Protein AF-A0A1Q9S277-F1 (afdb_monomer_lite)

Structure (mmCIF, N/CA/C/O backbone):
data_AF-A0A1Q9S277-F1
#
_entry.id   AF-A0A1Q9S277-F1
#
loop_
_atom_site.group_PDB
_atom_site.id
_atom_site.type_symbol
_atom_site.label_atom_id
_atom_site.label_alt_id
_atom_site.label_comp_id
_atom_site.label_asym_id
_atom_site.label_entity_id
_atom_site.label_seq_id
_atom_site.pdbx_PDB_ins_code
_atom_site.Cartn_x
_atom_site.Cartn_y
_atom_site.Cartn_z
_atom_site.occupancy
_atom_site.B_iso_or_equiv
_atom_site.auth_seq_id
_atom_site.auth_comp_id
_atom_site.auth_asym_id
_atom_site.auth_atom_id
_atom_site.pdbx_PDB_model_num
ATOM 1 N N . MET A 1 1 ? 21.997 0.677 -12.573 1.00 37.94 1 MET A N 1
ATOM 2 C CA . MET A 1 1 ? 23.449 0.401 -12.530 1.00 37.94 1 MET A CA 1
ATOM 3 C C . MET A 1 1 ? 24.187 1.729 -12.536 1.00 37.94 1 MET A C 1
ATOM 5 O O . MET A 1 1 ? 24.037 2.467 -13.496 1.00 37.94 1 MET A O 1
ATOM 9 N N . ALA A 1 2 ? 24.931 2.053 -11.478 1.00 33.03 2 ALA A N 1
ATOM 10 C CA . ALA A 1 2 ? 25.858 3.182 -11.477 1.00 33.03 2 ALA A CA 1
ATOM 11 C C . ALA A 1 2 ? 27.251 2.631 -11.807 1.00 33.03 2 ALA A C 1
ATOM 13 O O . ALA A 1 2 ? 27.865 1.962 -10.978 1.00 33.03 2 ALA A O 1
ATOM 14 N N . ALA A 1 3 ? 27.710 2.827 -13.041 1.00 43.16 3 ALA A N 1
ATOM 15 C CA . ALA A 1 3 ? 29.061 2.450 -13.442 1.00 43.16 3 ALA A CA 1
ATOM 16 C C . ALA A 1 3 ? 30.094 3.407 -12.814 1.00 43.16 3 ALA A C 1
ATOM 18 O O . ALA A 1 3 ? 29.768 4.531 -12.427 1.00 43.16 3 ALA A O 1
ATOM 19 N N . LYS A 1 4 ? 31.345 2.943 -12.705 1.00 49.66 4 LYS A N 1
ATOM 20 C CA . LYS A 1 4 ? 32.503 3.502 -11.968 1.00 49.66 4 LYS A CA 1
ATOM 21 C C . LYS A 1 4 ? 32.994 4.911 -12.386 1.00 49.66 4 LYS A C 1
ATOM 23 O O . LYS A 1 4 ? 34.150 5.250 -12.174 1.00 49.66 4 LYS A O 1
ATOM 28 N N . THR A 1 5 ? 32.141 5.781 -12.918 1.00 55.31 5 THR A N 1
ATOM 29 C CA . THR A 1 5 ? 32.438 7.181 -13.292 1.00 55.31 5 THR A CA 1
ATOM 30 C C . THR A 1 5 ? 31.978 8.188 -12.226 1.00 55.31 5 THR A C 1
ATOM 32 O O . THR A 1 5 ? 31.491 9.273 -12.539 1.00 55.31 5 THR A O 1
ATOM 35 N N . GLY A 1 6 ? 32.075 7.833 -10.938 1.00 60.62 6 GLY A N 1
ATOM 36 C CA . GLY A 1 6 ? 31.756 8.742 -9.825 1.00 60.62 6 GLY A CA 1
ATOM 37 C C . GLY A 1 6 ? 30.324 9.308 -9.837 1.00 60.62 6 GLY A C 1
ATOM 38 O O . GLY A 1 6 ? 30.109 10.419 -9.358 1.00 60.62 6 GLY A O 1
ATOM 39 N N . GLY A 1 7 ? 29.360 8.588 -10.429 1.00 67.38 7 GLY A N 1
ATOM 40 C CA . GLY A 1 7 ? 27.963 9.032 -10.561 1.00 67.38 7 GLY A CA 1
ATOM 41 C C . GLY A 1 7 ? 27.723 10.119 -11.620 1.00 67.38 7 GLY A C 1
ATOM 42 O O . GLY A 1 7 ? 26.723 10.834 -11.549 1.00 67.38 7 GLY A O 1
ATOM 43 N N . ARG A 1 8 ? 28.647 10.287 -12.581 1.00 80.19 8 ARG A N 1
ATOM 44 C CA . ARG A 1 8 ? 28.564 11.316 -13.636 1.00 80.19 8 ARG A CA 1
ATOM 45 C C . ARG A 1 8 ? 27.945 10.831 -14.952 1.00 80.19 8 ARG A C 1
ATOM 47 O O . ARG A 1 8 ? 27.727 11.654 -15.835 1.00 80.19 8 ARG A O 1
ATOM 54 N N . SER A 1 9 ? 27.680 9.532 -15.081 1.00 86.88 9 SER A N 1
ATOM 55 C CA . SER A 1 9 ? 27.137 8.906 -16.289 1.00 86.88 9 SER A CA 1
ATOM 56 C C . SER A 1 9 ? 25.706 8.406 -16.085 1.00 86.88 9 SER A C 1
ATOM 58 O O . SER A 1 9 ? 25.369 7.871 -15.028 1.00 86.88 9 SER A O 1
ATOM 60 N N . LEU A 1 10 ? 24.871 8.575 -17.111 1.00 87.94 10 LEU A N 1
ATOM 61 C CA . LEU A 1 10 ? 23.474 8.135 -17.146 1.00 87.94 10 LEU A CA 1
ATOM 62 C C . LEU A 1 10 ? 23.208 7.294 -18.402 1.00 87.94 10 LEU A C 1
ATOM 64 O O . LEU A 1 10 ? 23.723 7.603 -19.472 1.00 87.94 10 LEU A O 1
ATOM 68 N N . LEU A 1 11 ? 22.363 6.272 -18.300 1.00 87.88 11 LEU A N 1
ATOM 69 C CA . LEU A 1 11 ? 21.770 5.611 -19.466 1.00 87.88 11 LEU A CA 1
ATOM 70 C C . LEU A 1 11 ? 20.363 6.170 -19.645 1.00 87.88 11 LEU A C 1
ATOM 72 O O . LEU A 1 11 ? 19.528 5.991 -18.759 1.00 87.88 11 LEU A O 1
ATOM 76 N N . LEU A 1 12 ? 20.123 6.870 -20.751 1.00 88.69 12 LEU A N 1
ATOM 77 C CA . LEU A 1 12 ? 18.825 7.470 -21.059 1.00 88.69 12 LEU A CA 1
ATOM 78 C C . LEU A 1 12 ? 18.321 6.945 -22.399 1.00 88.69 12 LEU A C 1
ATOM 80 O O . LEU A 1 12 ? 19.109 6.648 -23.294 1.00 88.69 12 LEU A O 1
ATOM 84 N N . SER A 1 13 ? 17.005 6.822 -22.546 1.00 88.19 13 SER A N 1
ATOM 85 C CA . SER A 1 13 ? 16.409 6.664 -23.876 1.00 88.19 13 SER A CA 1
ATOM 86 C C . SER A 1 13 ? 16.669 7.926 -24.687 1.00 88.19 13 SER A C 1
ATOM 88 O O . SER A 1 13 ? 16.628 9.024 -24.130 1.00 88.19 13 SER A O 1
ATOM 90 N N . ALA A 1 14 ? 16.907 7.791 -25.990 1.00 88.94 14 ALA A N 1
ATOM 91 C CA . ALA A 1 14 ? 17.054 8.952 -26.859 1.00 88.94 14 ALA A CA 1
ATOM 92 C C . ALA A 1 14 ? 15.807 9.858 -26.849 1.00 88.94 14 ALA A C 1
ATOM 94 O O . ALA A 1 14 ? 15.942 11.071 -26.958 1.00 88.94 14 ALA A O 1
ATOM 95 N N . ASP A 1 15 ? 14.618 9.300 -26.601 1.00 87.19 15 ASP A N 1
ATOM 96 C CA . ASP A 1 15 ? 13.377 10.076 -26.460 1.00 87.19 15 ASP A CA 1
ATOM 97 C C . ASP A 1 15 ? 13.289 10.840 -25.120 1.00 87.19 15 ASP A C 1
ATOM 99 O O . ASP A 1 15 ? 12.401 11.664 -24.939 1.00 87.19 15 ASP A O 1
ATOM 103 N N . ALA A 1 16 ? 14.184 10.578 -24.157 1.00 87.88 16 ALA A N 1
ATOM 104 C CA . ALA A 1 16 ? 14.206 11.229 -22.839 1.00 87.88 16 ALA A CA 1
ATOM 105 C C . ALA A 1 16 ? 15.083 12.497 -22.793 1.00 87.88 16 ALA A C 1
ATOM 107 O O . ALA A 1 16 ? 15.406 13.015 -21.720 1.00 87.88 16 ALA A O 1
ATOM 108 N N . VAL A 1 17 ? 15.503 12.995 -23.951 1.00 89.19 17 VAL A N 1
ATOM 109 C CA . VAL A 1 17 ? 16.256 14.239 -24.101 1.00 89.19 17 VAL A CA 1
ATOM 110 C C . VAL A 1 17 ? 15.619 15.079 -25.197 1.00 89.19 17 VAL A C 1
ATOM 112 O O . VAL A 1 17 ? 15.017 14.542 -26.124 1.00 89.19 17 VAL A O 1
ATOM 115 N N . GLU A 1 18 ? 15.719 16.400 -25.087 1.00 86.69 18 GLU A N 1
ATOM 116 C CA . GLU A 1 18 ? 15.248 17.279 -26.154 1.00 86.69 18 GLU A CA 1
ATOM 117 C C . GLU A 1 18 ? 16.120 17.088 -27.394 1.00 86.69 18 GLU A C 1
ATOM 119 O O . GLU A 1 18 ? 17.352 17.135 -27.329 1.00 86.69 18 GLU A O 1
ATOM 124 N N . GLN A 1 19 ? 15.461 16.846 -28.520 1.00 80.50 19 GLN A N 1
ATOM 125 C CA . GLN A 1 19 ? 16.099 16.685 -29.815 1.00 80.50 19 GLN A CA 1
ATOM 126 C C . GLN A 1 19 ? 15.698 17.871 -30.690 1.00 80.50 19 GLN A C 1
ATOM 128 O O . GLN A 1 19 ? 14.522 18.227 -30.757 1.00 80.50 19 GLN A O 1
ATOM 133 N N . ASP A 1 20 ? 16.677 18.488 -31.350 1.00 72.12 20 ASP A N 1
ATOM 134 C CA . ASP A 1 20 ? 16.419 19.488 -32.389 1.00 72.12 20 ASP A CA 1
ATOM 135 C C . ASP A 1 20 ? 16.003 18.768 -33.697 1.00 72.12 20 ASP A C 1
ATOM 137 O O . ASP A 1 20 ? 15.562 17.620 -33.688 1.00 72.12 20 ASP A O 1
ATOM 141 N N . ARG A 1 21 ? 16.166 19.396 -34.863 1.00 69.50 21 ARG A N 1
ATOM 142 C CA . ARG A 1 21 ? 15.809 18.828 -36.180 1.00 69.50 21 ARG A CA 1
ATOM 143 C C . ARG A 1 21 ? 16.476 17.489 -36.538 1.00 69.50 21 ARG A C 1
ATOM 145 O O . ARG A 1 21 ? 16.086 16.879 -37.531 1.00 69.50 21 ARG A O 1
ATOM 152 N N . THR A 1 22 ? 17.477 17.042 -35.783 1.00 69.31 22 THR A N 1
ATOM 153 C CA . THR A 1 22 ? 18.165 15.758 -35.973 1.00 69.31 22 THR A CA 1
ATOM 154 C C . THR A 1 22 ? 17.737 14.757 -34.907 1.00 69.31 22 THR A C 1
ATOM 156 O O . THR A 1 22 ? 18.024 14.951 -33.725 1.00 69.31 22 THR A O 1
ATOM 159 N N . THR A 1 23 ? 17.111 13.659 -35.330 1.00 75.44 23 THR A N 1
ATOM 160 C CA . THR A 1 23 ? 16.738 12.562 -34.433 1.00 75.44 23 THR A CA 1
ATOM 161 C C . THR A 1 23 ? 17.972 11.785 -33.993 1.00 75.44 23 THR A C 1
ATOM 163 O O . THR A 1 23 ? 18.614 11.118 -34.806 1.00 75.44 23 THR A O 1
ATOM 166 N N . LEU A 1 24 ? 18.294 11.852 -32.704 1.00 83.25 24 LEU A N 1
ATOM 167 C CA . LEU A 1 24 ? 19.366 11.064 -32.103 1.00 83.25 24 LEU A CA 1
ATOM 168 C C . LEU A 1 24 ? 18.808 9.699 -31.691 1.00 83.25 24 LEU A C 1
ATOM 170 O O . LEU A 1 24 ? 17.697 9.603 -31.178 1.00 83.25 24 LEU A O 1
ATOM 174 N N . HIS A 1 25 ? 19.577 8.635 -31.905 1.00 84.50 25 HIS A N 1
ATOM 175 C CA . HIS A 1 25 ? 19.189 7.265 -31.529 1.00 84.50 25 HIS A CA 1
ATOM 176 C C . HIS A 1 25 ? 20.283 6.519 -30.755 1.00 84.50 25 HIS A C 1
ATOM 178 O O . HIS A 1 25 ? 20.027 5.473 -30.167 1.00 84.50 25 HIS A O 1
ATOM 184 N N . SER A 1 26 ? 21.510 7.040 -30.752 1.00 86.38 26 SER A N 1
ATOM 185 C CA . SER A 1 26 ? 22.669 6.464 -30.071 1.00 86.38 26 SER A CA 1
ATOM 186 C C . SER A 1 26 ? 23.716 7.555 -29.836 1.00 86.38 26 SER A C 1
ATOM 188 O O . SER A 1 26 ? 23.577 8.661 -30.358 1.00 86.38 26 SER A O 1
ATOM 190 N N . GLY A 1 27 ? 24.761 7.258 -29.065 1.00 86.56 27 GLY A N 1
ATOM 191 C CA . GLY A 1 27 ? 25.853 8.204 -28.828 1.00 86.56 27 GLY A CA 1
ATOM 192 C C . GLY A 1 27 ? 25.999 8.652 -27.382 1.00 86.56 27 GLY A C 1
ATOM 193 O O . GLY A 1 27 ? 25.260 8.231 -26.492 1.00 86.56 27 GLY A O 1
ATOM 194 N N . MET A 1 28 ? 27.002 9.499 -27.150 1.00 88.88 28 MET A N 1
ATOM 195 C CA . MET A 1 28 ? 27.288 10.081 -25.843 1.00 88.88 28 MET A CA 1
ATOM 196 C C . MET A 1 28 ? 27.148 11.592 -25.886 1.00 88.88 28 MET A C 1
ATOM 198 O O . MET A 1 28 ? 27.808 12.246 -26.689 1.00 88.88 28 MET A O 1
ATOM 202 N N . HIS A 1 29 ? 26.344 12.142 -24.980 1.00 89.38 29 HIS A N 1
ATOM 203 C CA . HIS A 1 29 ? 26.053 13.572 -24.943 1.00 89.38 29 HIS A CA 1
ATOM 204 C C . HIS A 1 29 ? 26.182 14.126 -23.525 1.00 89.38 29 HIS A C 1
ATOM 206 O O . HIS A 1 29 ? 25.788 13.452 -22.568 1.00 89.38 29 HIS A O 1
ATOM 212 N N . PRO A 1 30 ? 26.716 15.345 -23.347 1.00 91.38 30 PRO A N 1
ATOM 213 C CA . PRO A 1 30 ? 26.607 16.029 -22.070 1.00 91.38 30 PRO A CA 1
ATOM 214 C C . PRO A 1 30 ? 25.134 16.316 -21.751 1.00 91.38 30 PRO A C 1
ATOM 216 O O . PRO A 1 30 ? 24.327 16.530 -22.652 1.00 91.38 30 PRO A O 1
ATOM 219 N N . ILE A 1 31 ? 24.785 16.325 -20.467 1.00 90.69 31 ILE A N 1
ATOM 220 C CA . ILE A 1 31 ? 23.433 16.646 -20.000 1.00 90.69 31 ILE A CA 1
ATOM 221 C C . ILE A 1 31 ? 23.388 18.083 -19.488 1.00 90.69 31 ILE A C 1
ATOM 223 O O . ILE A 1 31 ? 24.225 18.491 -18.678 1.00 90.69 31 ILE A O 1
ATOM 227 N N . ALA A 1 32 ? 22.392 18.841 -19.941 1.00 89.12 32 ALA A N 1
ATOM 228 C CA . ALA A 1 32 ? 22.106 20.174 -19.431 1.00 89.12 32 ALA A CA 1
ATOM 229 C C . ALA A 1 32 ? 21.289 20.101 -18.125 1.00 89.12 32 ALA A C 1
ATOM 231 O O . ALA A 1 32 ? 20.444 19.225 -17.955 1.00 89.12 32 ALA A O 1
ATOM 232 N N . GLY A 1 33 ? 21.513 21.046 -17.204 1.00 75.25 33 GLY A N 1
ATOM 233 C CA . GLY A 1 33 ? 20.626 21.252 -16.047 1.00 75.25 33 GLY A CA 1
ATOM 234 C C . GLY A 1 33 ? 20.944 20.470 -14.762 1.00 75.25 33 GLY A C 1
ATOM 235 O O . GLY A 1 33 ? 20.097 20.398 -13.877 1.00 75.25 33 GLY A O 1
ATOM 236 N N . GLY A 1 34 ? 22.149 19.914 -14.607 1.00 70.12 34 GLY A N 1
ATOM 237 C CA . GLY A 1 34 ? 22.587 19.254 -13.368 1.00 70.12 34 GLY A CA 1
ATOM 238 C C . GLY A 1 34 ? 23.441 20.142 -12.450 1.00 70.12 34 GLY A C 1
ATOM 239 O O . GLY A 1 34 ? 24.204 20.981 -12.917 1.00 70.12 34 GLY A O 1
ATOM 240 N N . GLN A 1 35 ? 23.402 19.892 -11.132 1.00 71.75 35 GLN A N 1
ATOM 241 C CA . GLN A 1 35 ? 24.327 20.500 -10.146 1.00 71.75 35 GLN A CA 1
ATOM 242 C C . GLN A 1 35 ? 25.795 20.083 -10.371 1.00 71.75 35 GLN A C 1
ATOM 244 O O . GLN A 1 35 ? 26.723 20.689 -9.840 1.00 71.75 35 GLN A O 1
ATOM 249 N N . ARG A 1 36 ? 26.018 19.006 -11.134 1.00 80.69 36 ARG A N 1
ATOM 250 C CA . ARG A 1 36 ? 27.332 18.491 -11.525 1.00 80.69 36 ARG A CA 1
ATOM 251 C C . ARG A 1 36 ? 27.326 18.209 -13.020 1.00 80.69 36 ARG A C 1
ATOM 253 O O . ARG A 1 36 ? 26.319 17.752 -13.550 1.00 80.69 36 ARG A O 1
ATOM 260 N N . ALA A 1 37 ? 28.467 18.415 -13.675 1.00 84.19 37 ALA A N 1
ATOM 261 C CA . ALA A 1 37 ? 28.635 18.060 -15.079 1.00 84.19 37 ALA A CA 1
ATOM 262 C C . ALA A 1 37 ? 28.508 16.538 -15.263 1.00 84.19 37 ALA A C 1
ATOM 264 O O . ALA A 1 37 ? 29.372 15.770 -14.813 1.00 84.19 37 ALA A O 1
ATOM 265 N N . GLN A 1 38 ? 27.421 16.141 -15.920 1.00 90.06 38 GLN A N 1
ATOM 266 C CA . GLN A 1 38 ? 27.035 14.769 -16.222 1.00 90.06 38 GLN A CA 1
ATOM 267 C C . GLN A 1 38 ? 26.950 14.567 -17.735 1.00 90.06 38 GLN A C 1
ATOM 269 O O . GLN A 1 38 ? 26.800 15.521 -18.499 1.00 90.06 38 GLN A O 1
ATOM 274 N N . PHE A 1 39 ? 27.035 13.316 -18.164 1.00 90.94 39 PHE A N 1
ATOM 275 C CA . PHE A 1 39 ? 26.809 12.917 -19.546 1.00 90.94 39 PHE A CA 1
ATOM 276 C C . PHE A 1 39 ? 25.958 11.653 -19.589 1.00 90.94 39 PHE A C 1
ATOM 278 O O . PHE A 1 39 ? 25.868 10.908 -18.611 1.00 90.94 39 PHE A O 1
ATOM 285 N N . THR A 1 40 ? 25.327 11.408 -20.728 1.00 90.00 40 THR A N 1
ATOM 286 C CA . THR A 1 40 ? 24.517 10.223 -20.962 1.00 90.00 40 THR A CA 1
ATOM 287 C C . THR A 1 40 ? 25.057 9.405 -22.121 1.00 90.00 40 THR A C 1
ATOM 289 O O . THR A 1 40 ? 25.616 9.961 -23.064 1.00 90.00 40 THR A O 1
ATOM 292 N N . VAL A 1 41 ? 24.874 8.089 -22.043 1.00 90.75 41 VAL A N 1
ATOM 293 C CA . VAL A 1 41 ? 24.898 7.196 -23.198 1.00 90.75 41 VAL A CA 1
ATOM 294 C C . VAL A 1 41 ? 23.446 6.959 -23.607 1.00 90.75 41 VAL A C 1
ATOM 296 O O . VAL A 1 41 ? 22.646 6.487 -22.793 1.00 90.75 41 VAL A O 1
ATOM 299 N N . LEU A 1 42 ? 23.107 7.313 -24.845 1.00 89.75 42 LEU A N 1
ATOM 300 C CA . LEU A 1 42 ? 21.757 7.153 -25.368 1.00 89.75 42 LEU A CA 1
ATOM 301 C C . LEU A 1 42 ? 21.495 5.693 -25.739 1.00 89.75 42 LEU A C 1
ATOM 303 O O . LEU A 1 42 ? 22.304 5.034 -26.393 1.00 89.75 42 LEU A O 1
ATOM 307 N N . THR A 1 43 ? 20.335 5.212 -25.316 1.00 89.44 43 THR A N 1
ATOM 308 C CA . THR A 1 43 ? 19.762 3.924 -25.697 1.00 89.44 43 THR A CA 1
ATOM 309 C C . THR A 1 43 ? 18.710 4.149 -26.770 1.00 89.44 43 THR A C 1
ATOM 311 O O . THR A 1 43 ? 17.983 5.146 -26.746 1.00 89.44 43 THR A O 1
ATOM 314 N N . ASP A 1 44 ? 18.643 3.226 -27.722 1.00 87.69 44 ASP A N 1
ATOM 315 C CA . ASP A 1 44 ? 17.742 3.362 -28.856 1.00 87.69 44 ASP A CA 1
ATOM 316 C C . ASP A 1 44 ? 16.304 2.980 -28.456 1.00 87.69 44 ASP A C 1
ATOM 318 O O . ASP A 1 44 ? 16.046 1.824 -28.076 1.00 87.69 44 ASP A O 1
ATOM 322 N N . PRO A 1 45 ? 15.337 3.911 -28.552 1.00 84.56 45 PRO A N 1
ATOM 323 C CA . PRO A 1 45 ? 13.943 3.623 -28.237 1.00 84.56 45 PRO A CA 1
ATOM 324 C C . PRO A 1 45 ? 13.327 2.583 -29.179 1.00 84.56 45 PRO A C 1
ATOM 326 O O . PRO A 1 45 ? 12.378 1.903 -28.788 1.00 84.56 45 PRO A O 1
ATOM 329 N N . LEU A 1 46 ? 13.843 2.430 -30.404 1.00 85.88 46 LEU A N 1
ATOM 330 C CA . LEU A 1 46 ? 13.374 1.425 -31.357 1.00 85.88 46 LEU A CA 1
ATOM 331 C C . LEU A 1 46 ? 13.783 0.019 -30.901 1.00 85.88 46 LEU A C 1
ATOM 333 O O . LEU A 1 46 ? 12.926 -0.859 -30.830 1.00 85.88 46 LEU A O 1
ATOM 337 N N . LEU A 1 47 ? 15.047 -0.178 -30.504 1.00 87.56 47 LEU A N 1
ATOM 338 C CA . LEU A 1 47 ? 15.512 -1.453 -29.939 1.00 87.56 47 LEU A CA 1
ATOM 339 C C . LEU A 1 47 ? 14.753 -1.804 -28.657 1.00 87.56 47 LEU A C 1
ATOM 341 O O . LEU A 1 47 ? 14.320 -2.938 -28.478 1.00 87.56 47 LEU A O 1
ATOM 345 N N . THR A 1 48 ? 14.541 -0.818 -27.785 1.00 81.94 48 THR A N 1
ATOM 346 C CA . THR A 1 48 ? 13.805 -1.020 -26.529 1.00 81.94 48 THR A CA 1
ATOM 347 C C . THR A 1 48 ? 12.355 -1.451 -26.790 1.00 81.94 48 THR A C 1
ATOM 349 O O . THR A 1 48 ? 11.880 -2.398 -26.163 1.00 81.94 48 THR A O 1
ATOM 352 N N . ARG A 1 49 ? 11.665 -0.810 -27.750 1.00 80.62 49 ARG A N 1
ATOM 353 C CA . ARG A 1 49 ? 10.289 -1.165 -28.152 1.00 80.62 49 ARG A CA 1
ATOM 354 C C . ARG A 1 49 ? 10.198 -2.521 -28.850 1.00 80.62 49 ARG A C 1
ATOM 356 O O . ARG A 1 49 ? 9.252 -3.266 -28.621 1.00 80.62 49 ARG A O 1
ATOM 363 N N . ALA A 1 50 ? 11.176 -2.855 -29.683 1.00 85.44 50 ALA A N 1
ATOM 364 C CA . ALA A 1 50 ? 11.235 -4.160 -30.326 1.00 85.44 50 ALA A CA 1
ATOM 365 C C . ALA A 1 50 ? 11.417 -5.277 -29.279 1.00 85.44 50 ALA A C 1
ATOM 367 O O . ALA A 1 50 ? 10.692 -6.268 -29.284 1.00 85.44 50 ALA A O 1
ATOM 368 N N . ALA A 1 51 ? 12.299 -5.058 -28.295 1.00 81.81 51 ALA A N 1
ATOM 369 C CA . ALA A 1 51 ? 12.546 -5.991 -27.197 1.00 81.81 51 ALA A CA 1
ATOM 370 C C . ALA A 1 51 ? 11.340 -6.184 -26.260 1.00 81.81 51 ALA A C 1
ATOM 372 O O . ALA A 1 51 ? 11.170 -7.276 -25.714 1.00 81.81 51 ALA A O 1
ATOM 373 N N . SER A 1 52 ? 10.513 -5.152 -26.051 1.00 74.06 52 SER A N 1
ATOM 374 C CA . SER A 1 52 ? 9.305 -5.261 -25.218 1.00 74.06 52 SER A CA 1
ATOM 375 C C . SER A 1 52 ? 8.190 -6.074 -25.872 1.00 74.06 52 SER A C 1
ATOM 377 O O . SER A 1 52 ? 7.302 -6.550 -25.168 1.00 74.06 52 SER A O 1
ATOM 379 N N . GLY A 1 53 ? 8.226 -6.239 -27.198 1.00 66.44 53 GLY A N 1
ATOM 380 C CA . GLY A 1 53 ? 7.078 -6.714 -27.961 1.00 66.44 53 GLY A CA 1
ATOM 381 C C . GLY A 1 53 ? 5.955 -5.679 -28.009 1.00 66.44 53 GLY A C 1
ATOM 382 O O . GLY A 1 53 ? 5.979 -4.662 -27.310 1.00 66.44 53 GLY A O 1
ATOM 383 N N . LEU A 1 54 ? 4.971 -5.921 -28.874 1.00 53.69 54 LEU A N 1
ATOM 384 C CA . LEU A 1 54 ? 3.854 -5.008 -29.102 1.00 53.69 54 LEU A CA 1
ATOM 385 C C . LEU A 1 54 ? 2.875 -5.040 -27.912 1.00 53.69 54 LEU A C 1
ATOM 387 O O . LEU A 1 54 ? 1.885 -5.765 -27.914 1.00 53.69 54 LEU A O 1
ATOM 391 N N . GLY A 1 55 ? 3.166 -4.259 -26.874 1.00 50.06 55 GLY A N 1
ATOM 392 C CA . GLY A 1 55 ? 2.192 -3.869 -25.858 1.00 50.06 55 GLY A CA 1
ATOM 393 C C . GLY A 1 55 ? 1.443 -2.624 -26.327 1.00 50.06 55 GLY A C 1
ATOM 394 O O . GLY A 1 55 ? 2.007 -1.536 -26.275 1.00 50.06 55 GLY A O 1
ATOM 395 N N . ASP A 1 56 ? 0.214 -2.813 -26.819 1.00 42.38 56 ASP A N 1
ATOM 396 C CA . ASP A 1 56 ? -0.767 -1.787 -27.222 1.00 42.38 56 ASP A CA 1
ATOM 397 C C . ASP A 1 56 ? -0.205 -0.626 -28.078 1.00 42.38 56 ASP A C 1
ATOM 399 O O . ASP A 1 56 ? 0.264 0.410 -27.595 1.00 42.38 56 ASP A O 1
ATOM 403 N N . ALA A 1 57 ? -0.351 -0.753 -29.400 1.00 35.06 57 ALA A N 1
ATOM 404 C CA . ALA A 1 57 ? -0.456 0.429 -30.245 1.00 35.06 57 ALA A CA 1
ATOM 405 C C . ALA A 1 57 ? -1.783 1.147 -29.908 1.00 35.06 57 ALA A C 1
ATOM 407 O O . ALA A 1 57 ? -2.823 0.487 -29.850 1.00 35.06 57 ALA A O 1
ATOM 408 N N . PRO A 1 58 ? -1.803 2.476 -29.693 1.00 37.44 58 PRO A N 1
ATOM 409 C CA . PRO A 1 58 ? -3.052 3.200 -29.510 1.00 37.44 58 PRO A CA 1
ATOM 410 C C . PRO A 1 58 ? -3.770 3.282 -30.862 1.00 37.44 58 PRO A C 1
ATOM 412 O O . PRO A 1 58 ? -3.487 4.152 -31.682 1.00 37.44 58 PRO A O 1
ATOM 415 N N . GLY A 1 59 ? -4.680 2.340 -31.103 1.00 35.81 59 GLY A N 1
ATOM 416 C CA . GLY A 1 59 ? -5.532 2.330 -32.285 1.00 35.81 59 GLY A CA 1
ATOM 417 C C . GLY A 1 59 ? -6.175 0.972 -32.547 1.00 35.81 59 GLY A C 1
ATOM 418 O O . GLY A 1 59 ? -5.527 0.081 -33.080 1.00 35.81 59 GLY A O 1
ATOM 419 N N . GLY A 1 60 ? -7.472 0.865 -32.250 1.00 32.12 60 GLY A N 1
ATOM 420 C CA . GLY A 1 60 ? -8.363 -0.114 -32.879 1.00 32.12 60 GLY A CA 1
ATOM 421 C C . GLY A 1 60 ? -8.583 -1.420 -32.116 1.00 32.12 60 GLY A C 1
ATOM 422 O O . GLY A 1 60 ? -7.799 -2.352 -32.208 1.00 32.12 60 GLY A O 1
ATOM 423 N N . ASP A 1 61 ? -9.707 -1.461 -31.403 1.00 40.00 61 ASP A N 1
ATOM 424 C CA . ASP A 1 61 ? -10.659 -2.575 -31.277 1.00 40.00 61 ASP A CA 1
ATOM 425 C C . ASP A 1 61 ? -10.296 -3.904 -31.987 1.00 40.00 61 ASP A C 1
ATOM 427 O O . ASP A 1 61 ? -10.831 -4.231 -33.045 1.00 40.00 61 ASP A O 1
ATOM 431 N N . LEU A 1 62 ? -9.389 -4.693 -31.400 1.00 39.81 62 LEU A N 1
ATOM 432 C CA . LEU A 1 62 ? -9.100 -6.070 -31.826 1.00 39.81 62 LEU A CA 1
ATOM 433 C C . LEU A 1 62 ? -9.117 -7.049 -30.642 1.00 39.81 62 LEU A C 1
ATOM 435 O O . LEU A 1 62 ? -8.201 -7.844 -30.474 1.00 39.81 62 LEU A O 1
ATOM 439 N N . GLY A 1 63 ? -10.185 -7.019 -29.838 1.00 38.09 63 GLY A N 1
ATOM 440 C CA . GLY A 1 63 ? -10.616 -8.141 -28.989 1.00 38.09 63 GLY A CA 1
ATOM 441 C C . GLY A 1 63 ? -9.603 -8.739 -27.981 1.00 38.09 63 GLY A C 1
ATOM 442 O O . GLY A 1 63 ? -8.499 -8.241 -27.780 1.00 38.09 63 GLY A O 1
ATOM 443 N N . PRO A 1 64 ? -9.978 -9.828 -27.283 1.00 38.16 64 PRO A N 1
ATOM 444 C CA . PRO A 1 64 ? -9.215 -10.397 -26.169 1.00 38.16 64 PRO A CA 1
ATOM 445 C C . PRO A 1 64 ? -8.064 -11.325 -26.609 1.00 38.16 64 PRO A C 1
ATOM 447 O O . PRO A 1 64 ? -7.771 -12.309 -25.933 1.00 38.16 64 PRO A O 1
ATOM 450 N N . VAL A 1 65 ? -7.371 -11.025 -27.713 1.00 39.53 65 VAL A N 1
ATOM 451 C CA . VAL A 1 65 ? -6.087 -11.676 -28.043 1.00 39.53 65 VAL A CA 1
ATOM 452 C C . VAL A 1 65 ? -4.964 -10.812 -27.470 1.00 39.53 65 VAL A C 1
ATOM 454 O O . VAL A 1 65 ? -4.167 -10.218 -28.186 1.00 39.53 65 VAL A O 1
ATOM 457 N N . ARG A 1 66 ? -4.944 -10.663 -26.144 1.00 44.94 66 ARG A N 1
ATOM 458 C CA . ARG A 1 66 ? -3.949 -9.854 -25.431 1.00 44.94 66 ARG A CA 1
ATOM 459 C C . ARG A 1 66 ? -3.195 -10.726 -24.438 1.00 44.94 66 ARG A C 1
ATOM 461 O O . ARG A 1 66 ? -3.800 -11.296 -23.537 1.00 44.94 66 ARG A O 1
ATOM 468 N N . GLY A 1 67 ? -1.872 -10.798 -24.597 1.00 41.44 67 GLY A N 1
ATOM 469 C CA . GLY A 1 67 ? -0.966 -11.211 -23.519 1.00 41.44 67 GLY A CA 1
ATOM 470 C C . GLY A 1 67 ? 0.143 -12.195 -23.884 1.00 41.44 67 GLY A C 1
ATOM 471 O O . GLY A 1 67 ? 1.098 -12.310 -23.125 1.00 41.44 67 GLY A O 1
ATOM 472 N N . ALA A 1 68 ? 0.077 -12.872 -25.029 1.00 41.97 68 ALA A N 1
ATOM 473 C CA . ALA A 1 68 ? 1.172 -13.725 -25.478 1.00 41.97 68 ALA A CA 1
ATOM 474 C C . ALA A 1 68 ? 1.881 -13.055 -26.652 1.00 41.97 68 ALA A C 1
ATOM 476 O O . ALA A 1 68 ? 1.253 -12.795 -27.678 1.00 41.97 68 ALA A O 1
ATOM 477 N N . SER A 1 69 ? 3.185 -12.806 -26.518 1.00 51.12 69 SER A N 1
ATOM 478 C CA . SER A 1 69 ? 4.065 -12.657 -27.675 1.00 51.12 69 SER A CA 1
ATOM 479 C C . SER A 1 69 ? 3.816 -13.868 -28.566 1.00 51.12 69 SER A C 1
ATOM 481 O O . SER A 1 69 ? 4.219 -14.974 -28.204 1.00 51.12 69 SER A O 1
ATOM 483 N N . ALA A 1 70 ? 3.066 -13.703 -29.658 1.00 55.81 70 ALA A N 1
ATOM 484 C CA . ALA A 1 70 ? 2.753 -14.840 -30.505 1.00 55.81 70 ALA A CA 1
ATOM 485 C C . ALA A 1 70 ? 4.087 -15.464 -30.960 1.00 55.81 70 ALA A C 1
ATOM 487 O O . ALA A 1 70 ? 5.025 -14.728 -31.288 1.00 55.81 70 ALA A O 1
ATOM 488 N N . PRO A 1 71 ? 4.238 -16.792 -30.876 1.00 58.12 71 PRO A N 1
ATOM 489 C CA . PRO A 1 71 ? 5.471 -17.436 -31.282 1.00 58.12 71 PRO A CA 1
ATOM 490 C C . PRO A 1 71 ? 5.606 -17.380 -32.806 1.00 58.12 71 PRO A C 1
ATOM 492 O O . PRO A 1 71 ? 4.668 -17.689 -33.538 1.00 58.12 71 PRO A O 1
ATOM 495 N N . SER A 1 72 ? 6.790 -17.015 -33.282 1.00 60.78 72 SER A N 1
ATOM 496 C CA . SER A 1 72 ? 7.216 -17.187 -34.668 1.00 60.78 72 SER A CA 1
ATOM 497 C C . SER A 1 72 ? 8.056 -18.457 -34.763 1.00 60.78 72 SER A C 1
ATOM 499 O O . SER A 1 72 ? 8.833 -18.754 -33.856 1.00 60.78 72 SER A O 1
ATOM 501 N N . THR A 1 73 ? 7.888 -19.226 -35.840 1.00 65.88 73 THR A N 1
ATOM 502 C CA . THR A 1 73 ? 8.727 -20.399 -36.122 1.00 65.88 73 THR A CA 1
ATOM 503 C C . THR A 1 73 ? 9.638 -20.065 -37.291 1.00 65.88 73 THR A C 1
ATOM 505 O O . THR A 1 73 ? 9.163 -19.739 -38.378 1.00 65.88 73 THR A O 1
ATOM 508 N N . SER A 1 74 ? 10.950 -20.124 -37.075 1.00 62.94 74 SER A N 1
ATOM 509 C CA . SER A 1 74 ? 11.927 -19.909 -38.139 1.00 62.94 74 SER A CA 1
ATOM 510 C C . SER A 1 74 ? 11.879 -21.054 -39.167 1.00 62.94 74 SER A C 1
ATOM 512 O O . SER A 1 74 ? 11.448 -22.162 -38.837 1.00 62.94 74 SER A O 1
ATOM 514 N N . PRO A 1 75 ? 12.394 -20.856 -40.396 1.00 57.34 75 PRO A N 1
ATOM 515 C CA . PRO A 1 75 ? 12.559 -21.941 -41.371 1.00 57.34 75 PRO A CA 1
ATOM 516 C C . PRO A 1 75 ? 13.414 -23.116 -40.863 1.00 57.34 75 PRO A C 1
ATOM 518 O O . PRO A 1 75 ? 13.311 -24.220 -41.387 1.00 57.34 75 PRO A O 1
ATOM 521 N N . ALA A 1 76 ? 14.238 -22.890 -39.832 1.00 56.94 76 ALA A N 1
ATOM 522 C CA . ALA A 1 76 ? 15.034 -23.913 -39.154 1.00 56.94 76 ALA A CA 1
ATOM 523 C C . ALA A 1 76 ? 14.266 -24.647 -38.030 1.00 56.94 76 ALA A C 1
ATOM 525 O O . ALA A 1 76 ? 14.852 -25.457 -37.317 1.00 56.94 76 ALA A O 1
ATOM 526 N N . GLY A 1 77 ? 12.969 -24.367 -37.851 1.00 57.03 77 GLY A N 1
ATOM 527 C CA . GLY A 1 77 ? 12.118 -24.978 -36.825 1.00 57.03 77 GLY A CA 1
ATOM 528 C C . GLY A 1 77 ? 12.251 -24.357 -35.430 1.00 57.03 77 GLY A C 1
ATOM 529 O O . GLY A 1 77 ? 11.679 -24.879 -34.475 1.00 57.03 77 GLY A O 1
ATOM 530 N N . THR A 1 78 ? 12.985 -23.251 -35.284 1.00 58.78 78 THR A N 1
ATOM 531 C CA . THR A 1 78 ? 13.161 -22.577 -33.990 1.00 58.78 78 THR A CA 1
ATOM 532 C C . THR A 1 78 ? 11.934 -21.743 -33.666 1.00 58.78 78 THR A C 1
ATOM 534 O O . THR A 1 78 ? 11.606 -20.817 -34.406 1.00 58.78 78 THR A O 1
ATOM 537 N N . VAL A 1 79 ? 11.282 -22.033 -32.545 1.00 61.50 79 VAL A N 1
ATOM 538 C CA . VAL A 1 79 ? 10.178 -21.220 -32.031 1.00 61.50 79 VAL A CA 1
ATOM 539 C C . VAL A 1 79 ? 10.747 -20.104 -31.154 1.00 61.50 79 VAL A C 1
ATOM 541 O O . VAL A 1 79 ? 11.569 -20.362 -30.276 1.00 61.50 79 VAL A O 1
ATOM 544 N N . SER A 1 80 ? 10.357 -18.854 -31.390 1.00 64.25 80 SER A N 1
ATOM 545 C CA . SER A 1 80 ? 10.761 -17.705 -30.566 1.00 64.25 80 SER A CA 1
ATOM 546 C C . SER A 1 80 ? 9.653 -16.649 -30.512 1.00 64.25 80 SER A C 1
ATOM 548 O O . SER A 1 80 ? 8.865 -16.553 -31.454 1.00 64.25 80 SER A O 1
ATOM 550 N N . PRO A 1 81 ? 9.560 -15.843 -29.441 1.00 71.50 81 PRO A N 1
ATOM 551 C CA . PRO A 1 81 ? 8.637 -14.712 -29.387 1.00 71.50 81 PRO A CA 1
ATOM 552 C C . PRO A 1 81 ? 8.839 -13.761 -30.579 1.00 71.50 81 PRO A C 1
ATOM 554 O O . PRO A 1 81 ? 9.980 -13.455 -30.929 1.00 71.50 81 PRO A O 1
ATOM 557 N N . LEU A 1 82 ? 7.757 -13.230 -31.164 1.00 77.81 82 LEU A N 1
ATOM 558 C CA . LEU A 1 82 ? 7.844 -12.198 -32.215 1.00 77.81 82 LEU A CA 1
ATOM 559 C C . LEU A 1 82 ? 8.702 -10.992 -31.801 1.00 77.81 82 LEU A C 1
ATOM 561 O O . LEU A 1 82 ? 9.454 -10.477 -32.617 1.00 77.81 82 LEU A O 1
ATOM 565 N N . SER A 1 83 ? 8.685 -10.610 -30.521 1.00 80.69 83 SER A N 1
ATOM 566 C CA . SER A 1 83 ? 9.531 -9.531 -29.993 1.00 80.69 83 SER A CA 1
ATOM 567 C C . SER A 1 83 ? 11.031 -9.792 -30.164 1.00 80.69 83 SER A C 1
ATOM 569 O O . SER A 1 83 ? 11.811 -8.863 -30.352 1.00 80.69 83 SER A O 1
ATOM 571 N N . THR A 1 84 ? 11.467 -11.053 -30.143 1.00 85.81 84 THR A N 1
ATOM 572 C CA . THR A 1 84 ? 12.862 -11.411 -30.429 1.00 85.81 84 THR A CA 1
ATOM 573 C C . THR A 1 84 ? 13.190 -11.193 -31.899 1.00 85.81 84 THR A C 1
ATOM 575 O O . THR A 1 84 ? 14.246 -10.649 -32.213 1.00 85.81 84 THR A O 1
ATOM 578 N N . GLN A 1 85 ? 12.288 -11.586 -32.799 1.00 85.88 85 GLN A N 1
ATOM 579 C CA . GLN A 1 85 ? 12.452 -11.358 -34.233 1.00 85.88 85 GLN A CA 1
ATOM 580 C C . GLN A 1 85 ? 12.465 -9.858 -34.552 1.00 85.88 85 GLN A C 1
ATOM 582 O O . GLN A 1 85 ? 13.343 -9.402 -35.285 1.00 85.88 85 GLN A O 1
ATOM 587 N N . ASP A 1 86 ? 11.552 -9.094 -33.951 1.00 87.31 86 ASP A N 1
ATOM 588 C CA . ASP A 1 86 ? 11.498 -7.639 -34.070 1.00 87.31 86 ASP A CA 1
ATOM 589 C C . ASP A 1 86 ? 12.796 -7.009 -33.569 1.00 87.31 86 ASP A C 1
ATOM 591 O O . ASP A 1 86 ? 13.344 -6.129 -34.227 1.00 87.31 86 ASP A O 1
ATOM 595 N N . LEU A 1 87 ? 13.326 -7.477 -32.434 1.00 89.38 87 LEU A N 1
ATOM 596 C CA . LEU A 1 87 ? 14.573 -6.966 -31.871 1.00 89.38 87 LEU A CA 1
ATOM 597 C C . LEU A 1 87 ? 15.776 -7.243 -32.774 1.00 89.38 87 LEU A C 1
ATOM 599 O O . LEU A 1 87 ? 16.594 -6.351 -32.995 1.00 89.38 87 LEU A O 1
ATOM 603 N N . VAL A 1 88 ? 15.880 -8.459 -33.311 1.00 90.75 88 VAL A N 1
ATOM 604 C CA . VAL A 1 88 ? 16.939 -8.826 -34.261 1.00 90.75 88 VAL A CA 1
ATOM 605 C C . VAL A 1 88 ? 16.828 -7.992 -35.538 1.00 90.75 88 VAL A C 1
ATOM 607 O O . VAL A 1 88 ? 17.831 -7.455 -36.006 1.00 90.75 88 VAL A O 1
ATOM 610 N N . GLY A 1 89 ? 15.617 -7.827 -36.076 1.00 89.81 89 GLY A N 1
ATOM 611 C CA . GLY A 1 89 ? 15.366 -7.002 -37.258 1.00 89.81 89 GLY A CA 1
ATOM 612 C C . GLY A 1 89 ? 15.692 -5.527 -37.023 1.00 89.81 89 GLY A C 1
ATOM 613 O O . GLY A 1 89 ? 16.369 -4.905 -37.837 1.00 89.81 89 GLY A O 1
ATOM 614 N N . ALA A 1 90 ? 15.279 -4.986 -35.879 1.00 91.00 90 ALA A N 1
ATOM 615 C CA . ALA A 1 90 ? 15.583 -3.632 -35.437 1.00 91.00 90 ALA A CA 1
ATOM 616 C C . ALA A 1 90 ? 17.091 -3.392 -35.280 1.00 91.00 90 ALA A C 1
ATOM 618 O O . ALA A 1 90 ? 17.610 -2.369 -35.729 1.00 91.00 90 ALA A O 1
ATOM 619 N N . LEU A 1 91 ? 17.804 -4.347 -34.677 1.00 91.38 91 LEU A N 1
ATOM 620 C CA . LEU A 1 91 ? 19.255 -4.298 -34.546 1.00 91.38 91 LEU A CA 1
ATOM 621 C C . LEU A 1 91 ? 19.921 -4.299 -35.922 1.00 91.38 91 LEU A C 1
ATOM 623 O O . LEU A 1 91 ? 20.710 -3.404 -36.215 1.00 91.38 91 LEU A O 1
ATOM 627 N N . ALA A 1 92 ? 19.560 -5.250 -36.786 1.00 90.88 92 ALA A N 1
ATOM 628 C CA . ALA A 1 92 ? 20.092 -5.334 -38.141 1.00 90.88 92 ALA A CA 1
ATOM 629 C C . ALA A 1 92 ? 19.834 -4.040 -38.930 1.00 90.88 92 ALA A C 1
ATOM 631 O O . ALA A 1 92 ? 20.759 -3.510 -39.544 1.00 90.88 92 ALA A O 1
ATOM 632 N N . PHE A 1 93 ? 18.623 -3.482 -38.843 1.00 89.94 93 PHE A N 1
ATOM 633 C CA . PHE A 1 93 ? 18.263 -2.204 -39.456 1.00 89.94 93 PHE A CA 1
ATOM 634 C C . PHE A 1 93 ? 19.193 -1.068 -39.005 1.00 89.94 93 PHE A C 1
ATOM 636 O O . PHE A 1 93 ? 19.760 -0.371 -39.845 1.00 89.94 93 PHE A O 1
ATOM 643 N N . ARG A 1 94 ? 19.448 -0.930 -37.697 1.00 87.44 94 ARG A N 1
ATOM 644 C CA . ARG A 1 94 ? 20.357 0.107 -37.174 1.00 87.44 94 ARG A CA 1
ATOM 645 C C . ARG A 1 94 ? 21.803 -0.060 -37.619 1.00 87.44 94 ARG A C 1
ATOM 647 O O . ARG A 1 94 ? 22.496 0.934 -37.794 1.00 87.44 94 ARG A O 1
ATOM 654 N N . THR A 1 95 ? 22.259 -1.289 -37.853 1.00 87.62 95 THR A N 1
ATOM 655 C CA . THR A 1 95 ? 23.607 -1.526 -38.405 1.00 87.62 95 THR A CA 1
ATOM 656 C C . THR A 1 95 ? 23.741 -1.178 -39.891 1.00 87.62 95 THR A C 1
ATOM 658 O O . THR A 1 95 ? 24.855 -1.159 -40.416 1.00 87.62 95 THR A O 1
ATOM 661 N N . GLN A 1 96 ? 22.626 -0.919 -40.583 1.00 84.75 96 GLN A N 1
ATOM 662 C CA . GLN A 1 96 ? 22.609 -0.513 -41.989 1.00 84.75 96 GLN A CA 1
ATOM 663 C C . GLN A 1 96 ? 22.510 1.005 -42.179 1.00 84.75 96 GLN A C 1
A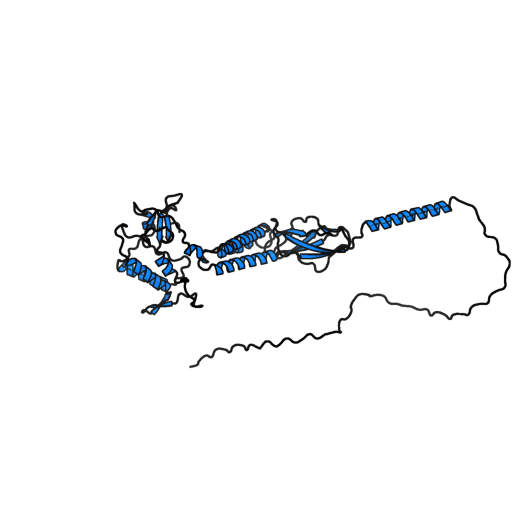TOM 665 O O . GLN A 1 96 ? 22.735 1.475 -43.295 1.00 84.75 96 GLN A O 1
ATOM 670 N N . GLU A 1 97 ? 22.198 1.777 -41.132 1.00 75.88 97 GLU A N 1
ATOM 671 C CA . GLU A 1 97 ? 22.128 3.233 -41.254 1.00 75.88 97 GLU A CA 1
ATOM 672 C C . GLU A 1 97 ? 23.517 3.831 -41.553 1.00 75.88 97 GLU A C 1
ATOM 674 O O . GLU A 1 97 ? 24.516 3.419 -40.951 1.00 75.88 97 GLU A O 1
ATOM 679 N N . PRO A 1 98 ? 23.618 4.795 -42.491 1.00 64.12 98 PRO A N 1
ATOM 680 C CA . PRO A 1 98 ? 24.883 5.447 -42.800 1.00 64.12 98 PRO A CA 1
ATOM 681 C C . PRO A 1 98 ? 25.477 6.091 -41.544 1.00 64.12 98 PRO A C 1
ATOM 683 O O . PRO A 1 98 ? 24.817 6.900 -40.893 1.00 64.12 98 PRO A O 1
ATOM 686 N N . MET A 1 99 ? 26.733 5.770 -41.212 1.00 60.12 99 MET A N 1
ATOM 687 C CA . MET A 1 99 ? 27.432 6.476 -40.137 1.00 60.12 99 MET A CA 1
ATOM 688 C C . MET A 1 99 ? 27.518 7.961 -40.481 1.00 60.12 99 MET A C 1
ATOM 690 O O . MET A 1 99 ? 28.091 8.333 -41.508 1.00 60.12 99 MET A O 1
ATOM 694 N N . ASP A 1 100 ? 26.997 8.811 -39.598 1.00 56.28 100 ASP A N 1
ATOM 695 C CA . ASP A 1 100 ? 27.189 10.247 -39.720 1.00 56.28 100 ASP A CA 1
ATOM 696 C C . ASP A 1 100 ? 28.670 10.569 -39.476 1.00 56.28 100 ASP A C 1
ATOM 698 O O . ASP A 1 100 ? 29.166 10.595 -38.348 1.00 56.28 100 ASP A O 1
ATOM 702 N N . THR A 1 101 ? 29.412 10.777 -40.563 1.00 49.19 101 THR A N 1
ATOM 703 C CA . THR A 1 101 ? 30.868 10.990 -40.544 1.00 49.19 101 THR A CA 1
ATOM 704 C C . THR A 1 101 ? 31.298 12.226 -39.747 1.00 49.19 101 THR A C 1
ATOM 706 O O . THR A 1 101 ? 32.480 12.369 -39.439 1.00 49.19 101 THR A O 1
ATOM 709 N N . ARG A 1 102 ? 30.360 13.115 -39.380 1.00 48.38 102 ARG A N 1
ATOM 710 C CA . ARG A 1 102 ? 30.619 14.270 -38.505 1.00 48.38 102 ARG A CA 1
ATOM 711 C C . ARG A 1 102 ? 30.729 13.908 -37.021 1.00 48.38 102 ARG A C 1
ATOM 713 O O . ARG A 1 102 ? 31.304 14.690 -36.271 1.00 48.38 102 ARG A O 1
ATOM 720 N N . ALA A 1 103 ? 30.224 12.750 -36.594 1.00 51.97 103 ALA A N 1
ATOM 721 C CA . ALA A 1 103 ? 30.149 12.367 -35.181 1.00 51.97 103 ALA A CA 1
ATOM 722 C C . ALA A 1 103 ? 31.452 11.765 -34.603 1.00 51.97 103 ALA A C 1
ATOM 724 O O . ALA A 1 103 ? 31.501 11.436 -33.418 1.00 51.97 103 ALA A O 1
ATOM 725 N N . GLY A 1 104 ? 32.523 11.632 -35.400 1.00 49.66 104 GLY A N 1
ATOM 726 C CA . GLY A 1 104 ? 33.711 10.867 -34.994 1.00 49.66 104 GLY A CA 1
ATOM 727 C C . GLY A 1 104 ? 33.391 9.372 -34.837 1.00 49.66 104 GLY A C 1
ATOM 728 O O . GLY A 1 104 ? 32.257 8.963 -35.054 1.00 49.66 104 GLY A O 1
ATOM 729 N N . ALA A 1 105 ? 34.397 8.541 -34.535 1.00 52.97 105 ALA A N 1
ATOM 730 C CA . ALA A 1 105 ? 34.298 7.073 -34.471 1.00 52.97 105 ALA A CA 1
ATOM 731 C C . ALA A 1 105 ? 32.925 6.567 -33.974 1.00 52.97 105 ALA A C 1
ATOM 733 O O . ALA A 1 105 ? 32.534 6.905 -32.861 1.00 52.97 105 ALA A O 1
ATOM 734 N N . GLY A 1 106 ? 32.238 5.779 -34.816 1.00 62.50 106 GLY A N 1
ATOM 735 C CA . GLY A 1 106 ? 30.833 5.365 -34.704 1.00 62.50 106 GLY A CA 1
ATOM 736 C C . GLY A 1 106 ? 30.206 5.428 -33.311 1.00 62.50 106 GLY A C 1
ATOM 737 O O . GLY A 1 106 ? 30.703 4.806 -32.366 1.00 62.50 106 GLY A O 1
ATOM 738 N N . ALA A 1 107 ? 29.094 6.158 -33.209 1.00 73.25 107 ALA A N 1
ATOM 739 C CA . ALA A 1 107 ? 28.331 6.304 -31.978 1.00 73.25 107 ALA A CA 1
ATOM 740 C C . ALA A 1 107 ? 28.041 4.926 -31.344 1.00 73.25 107 ALA A C 1
ATOM 742 O O . ALA A 1 107 ? 27.598 4.013 -32.047 1.00 73.25 107 ALA A O 1
ATOM 743 N N . PRO A 1 108 ? 28.307 4.733 -30.036 1.00 83.12 108 PRO A N 1
ATOM 744 C CA . PRO A 1 108 ? 28.039 3.463 -29.376 1.00 83.12 108 PRO A CA 1
ATOM 745 C C . PRO A 1 108 ? 26.544 3.140 -29.440 1.00 83.12 108 PRO A C 1
ATOM 747 O O . PRO A 1 108 ? 25.725 3.858 -28.865 1.00 83.12 108 PRO A O 1
ATOM 750 N N . LEU A 1 109 ? 26.205 2.039 -30.111 1.00 86.06 109 LEU A N 1
ATOM 751 C CA . LEU A 1 109 ? 24.868 1.462 -30.079 1.00 86.06 109 LEU A CA 1
ATOM 752 C C . LEU A 1 109 ? 24.711 0.659 -28.787 1.00 86.06 109 LEU A C 1
ATOM 754 O O . LEU A 1 109 ? 25.451 -0.298 -28.552 1.00 86.06 109 LEU A O 1
ATOM 758 N N . VAL A 1 110 ? 23.754 1.047 -27.946 1.00 86.31 110 VAL A N 1
ATOM 759 C CA . VAL A 1 110 ? 23.464 0.348 -26.691 1.00 86.31 110 VAL A CA 1
ATOM 760 C C . VAL A 1 110 ? 22.128 -0.363 -26.795 1.00 86.31 110 VAL A C 1
ATOM 762 O O . VAL A 1 110 ? 21.076 0.266 -26.904 1.00 86.31 110 VAL A O 1
ATOM 765 N N . LEU A 1 111 ? 22.184 -1.688 -26.698 1.00 83.12 111 LEU A N 1
ATOM 766 C CA . LEU A 1 111 ? 21.014 -2.519 -26.481 1.00 83.12 111 LEU A CA 1
ATOM 767 C C . LEU A 1 111 ? 20.694 -2.545 -24.982 1.00 83.12 111 LEU A C 1
ATOM 769 O O . LEU A 1 111 ? 21.426 -3.143 -24.194 1.00 83.12 111 LEU A O 1
ATOM 773 N N . ALA A 1 112 ? 19.599 -1.897 -24.594 1.00 82.44 112 ALA A N 1
ATOM 774 C CA . ALA A 1 112 ? 19.081 -1.907 -23.231 1.00 82.44 112 ALA A CA 1
ATOM 775 C C . ALA A 1 112 ? 17.668 -2.512 -23.235 1.00 82.44 112 ALA A C 1
ATOM 777 O O . ALA A 1 112 ? 16.703 -1.801 -23.516 1.00 82.44 112 ALA A O 1
ATOM 778 N N . PRO A 1 113 ? 17.525 -3.822 -22.970 1.00 76.88 113 PRO A N 1
ATOM 779 C CA . PRO A 1 113 ? 16.210 -4.437 -22.868 1.00 76.88 113 PRO A CA 1
ATOM 780 C C . PRO A 1 113 ? 15.360 -3.773 -21.770 1.00 76.88 113 PRO A C 1
ATOM 782 O O . PRO A 1 113 ? 15.911 -3.243 -20.796 1.00 76.88 113 PRO A O 1
ATOM 785 N N . PRO A 1 114 ? 14.022 -3.802 -21.890 1.00 74.88 114 PRO A N 1
ATOM 786 C CA . PRO A 1 114 ? 13.134 -3.221 -20.889 1.00 74.88 114 PRO A CA 1
ATOM 787 C C . PRO A 1 114 ? 13.294 -3.908 -19.524 1.00 74.88 114 PRO A C 1
ATOM 789 O O . PRO A 1 114 ? 13.699 -5.063 -19.424 1.00 74.88 114 PRO A O 1
ATOM 792 N N . HIS A 1 115 ? 12.908 -3.221 -18.446 1.00 70.81 115 HIS A N 1
ATOM 793 C CA . HIS A 1 115 ? 13.012 -3.766 -17.084 1.00 70.81 115 HIS A CA 1
ATOM 794 C C . HIS A 1 115 ? 12.211 -5.061 -16.861 1.00 70.81 115 HIS A C 1
ATOM 796 O O . HIS A 1 115 ? 12.564 -5.846 -15.986 1.00 70.81 115 HIS A O 1
ATOM 802 N N . GLN A 1 116 ? 11.150 -5.287 -17.641 1.00 70.38 116 GLN A N 1
ATOM 803 C CA . GLN A 1 116 ? 10.345 -6.513 -17.637 1.00 70.38 116 GLN A CA 1
ATOM 804 C C . GLN A 1 116 ? 10.616 -7.358 -18.891 1.00 70.38 116 GLN A C 1
ATOM 806 O O . GLN A 1 116 ? 9.691 -7.760 -19.591 1.00 70.38 116 GLN A O 1
ATOM 811 N N . TRP A 1 117 ? 11.886 -7.587 -19.222 1.00 76.38 117 TRP A N 1
ATOM 812 C CA . TRP A 1 117 ? 12.247 -8.419 -20.367 1.00 76.38 117 TRP A CA 1
ATOM 813 C C . TRP A 1 117 ? 12.119 -9.910 -20.030 1.00 76.38 117 TRP A C 1
ATOM 815 O O . TRP A 1 117 ? 12.815 -10.424 -19.158 1.00 76.38 117 TRP A O 1
ATOM 825 N N . THR A 1 118 ? 11.217 -10.603 -20.725 1.00 71.94 118 THR A N 1
ATOM 826 C CA . THR A 1 118 ? 10.869 -12.017 -20.503 1.00 71.94 118 THR A CA 1
ATOM 827 C C . THR A 1 118 ? 11.351 -12.906 -21.655 1.00 71.94 118 THR A C 1
ATOM 829 O O . THR A 1 118 ? 10.587 -13.686 -22.220 1.00 71.94 118 THR A O 1
ATOM 832 N N . ALA A 1 119 ? 12.624 -12.779 -22.039 1.00 79.44 119 ALA A N 1
ATOM 833 C CA . ALA A 1 119 ? 13.229 -13.661 -23.037 1.00 79.44 119 ALA A CA 1
ATOM 834 C C . ALA A 1 119 ? 13.527 -15.045 -22.441 1.00 79.44 119 ALA A C 1
ATOM 836 O O . ALA A 1 119 ? 14.173 -15.159 -21.398 1.00 79.44 119 ALA A O 1
ATOM 837 N N . ASP A 1 120 ? 13.072 -16.099 -23.117 1.00 81.25 120 ASP A N 1
ATOM 838 C CA . ASP A 1 120 ? 13.450 -17.473 -22.793 1.00 81.25 120 ASP A CA 1
ATOM 839 C C . ASP A 1 120 ? 14.832 -17.833 -23.380 1.00 81.25 120 ASP A C 1
ATOM 841 O O . ASP A 1 120 ? 15.517 -17.016 -24.009 1.00 81.25 120 ASP A O 1
ATOM 845 N N . ALA A 1 121 ? 15.278 -19.071 -23.153 1.00 86.19 121 ALA A N 1
ATOM 846 C CA . ALA A 1 121 ? 16.574 -19.532 -23.643 1.00 86.19 121 ALA A CA 1
ATOM 847 C C . ALA A 1 121 ? 16.664 -19.510 -25.180 1.00 86.19 121 ALA A C 1
ATOM 849 O O . ALA A 1 121 ? 17.705 -19.146 -25.725 1.00 86.19 121 ALA A O 1
ATOM 850 N N . ALA A 1 122 ? 15.582 -19.862 -25.883 1.00 84.25 122 ALA A N 1
ATOM 851 C CA . ALA A 1 122 ? 15.553 -19.877 -27.344 1.00 84.25 122 ALA A CA 1
ATOM 852 C C . ALA A 1 122 ? 15.661 -18.455 -27.913 1.00 84.25 122 ALA A C 1
ATOM 854 O O . ALA A 1 122 ? 16.506 -18.198 -28.769 1.00 84.25 122 ALA A O 1
ATOM 855 N N . ALA A 1 123 ? 14.878 -17.524 -27.366 1.00 82.94 123 ALA A N 1
ATOM 856 C CA . ALA A 1 123 ? 14.910 -16.106 -27.688 1.00 82.94 123 ALA A CA 1
ATOM 857 C C . ALA A 1 123 ? 16.300 -15.496 -27.468 1.00 82.94 123 ALA A C 1
ATOM 859 O O . ALA A 1 123 ? 16.821 -14.772 -28.317 1.00 82.94 123 ALA A O 1
ATOM 860 N N . THR A 1 124 ? 16.916 -15.814 -26.329 1.00 87.94 124 THR A N 1
ATOM 861 C CA . THR A 1 124 ? 18.249 -15.313 -25.976 1.00 87.94 124 THR A CA 1
ATOM 862 C C . THR A 1 124 ? 19.311 -15.849 -26.934 1.00 87.94 124 THR A C 1
ATOM 864 O O . THR A 1 124 ? 20.120 -15.074 -27.440 1.00 87.94 124 THR A O 1
ATOM 867 N N . ASN A 1 125 ? 19.276 -17.149 -27.248 1.00 89.88 125 ASN A N 1
ATOM 868 C CA . ASN A 1 125 ? 20.197 -17.762 -28.206 1.00 89.88 125 ASN A CA 1
ATOM 869 C C . ASN A 1 125 ? 20.031 -17.186 -29.617 1.00 89.88 125 ASN A C 1
ATOM 871 O O . ASN A 1 125 ? 21.025 -16.941 -30.294 1.00 89.88 125 ASN A O 1
ATOM 875 N N . ALA A 1 126 ? 18.794 -16.936 -30.055 1.00 88.12 126 ALA A N 1
ATOM 876 C CA . ALA A 1 126 ? 18.524 -16.323 -31.352 1.00 88.12 126 ALA A CA 1
ATOM 877 C C . ALA A 1 126 ? 19.074 -14.889 -31.432 1.00 88.12 126 ALA A C 1
ATOM 879 O O . ALA A 1 126 ? 19.712 -14.528 -32.421 1.00 88.12 126 ALA A O 1
ATOM 880 N N . LEU A 1 127 ? 18.876 -14.087 -30.380 1.00 88.94 127 LEU A N 1
ATOM 881 C CA . LEU A 1 127 ? 19.405 -12.727 -30.305 1.00 88.94 127 LEU A CA 1
ATOM 882 C C . LEU A 1 127 ? 20.939 -12.709 -30.301 1.00 88.94 127 LEU A C 1
ATOM 884 O O . LEU A 1 127 ? 21.537 -11.972 -31.080 1.00 88.94 127 LEU A O 1
ATOM 888 N N . LEU A 1 128 ? 21.574 -13.514 -29.444 1.00 91.88 128 LEU A N 1
ATOM 889 C CA . LEU A 1 128 ? 23.036 -13.582 -29.361 1.00 91.88 128 LEU A CA 1
ATOM 890 C C . LEU A 1 128 ? 23.647 -14.127 -30.656 1.00 91.88 128 LEU A C 1
ATOM 892 O O . LEU A 1 128 ? 24.607 -13.550 -31.148 1.00 91.88 128 LEU A O 1
ATOM 896 N N . GLY A 1 129 ? 23.035 -15.141 -31.273 1.00 93.06 129 GLY A N 1
ATOM 897 C CA . GLY A 1 129 ? 23.472 -15.648 -32.575 1.00 93.06 129 GLY A CA 1
ATOM 898 C C . GLY A 1 129 ? 23.377 -14.601 -33.690 1.00 93.06 129 GLY A C 1
ATOM 899 O O . GLY A 1 129 ? 24.255 -14.535 -34.546 1.00 93.06 129 GLY A O 1
ATOM 900 N N . ALA A 1 130 ? 22.358 -13.736 -33.674 1.00 91.25 130 ALA A N 1
ATOM 901 C CA . ALA A 1 130 ? 22.273 -12.617 -34.613 1.00 91.25 130 ALA A CA 1
ATOM 902 C C . ALA A 1 130 ? 23.349 -11.548 -34.351 1.00 91.25 130 ALA A C 1
ATOM 904 O O . ALA A 1 130 ? 23.907 -10.991 -35.296 1.00 91.25 130 ALA A O 1
ATOM 905 N N . VAL A 1 131 ? 23.667 -11.269 -33.081 1.00 92.75 131 VAL A N 1
ATOM 906 C CA . VAL A 1 131 ? 24.780 -10.381 -32.704 1.00 92.75 131 VAL A CA 1
ATOM 907 C C . VAL A 1 131 ? 26.114 -10.953 -33.191 1.00 92.75 131 VAL A C 1
ATOM 909 O O . VAL A 1 131 ? 26.887 -10.214 -33.796 1.00 92.75 131 VAL A O 1
ATOM 912 N N . ASP A 1 132 ? 26.352 -12.253 -33.002 1.00 94.56 132 ASP A N 1
ATOM 913 C CA . ASP A 1 132 ? 27.555 -12.945 -33.483 1.00 94.56 132 ASP A CA 1
ATOM 914 C C . ASP A 1 132 ? 27.676 -12.855 -35.008 1.00 94.56 132 ASP A C 1
ATOM 916 O O . ASP A 1 132 ? 28.721 -12.467 -35.521 1.00 94.56 132 ASP A O 1
ATOM 920 N N . GLN A 1 133 ? 26.585 -13.075 -35.747 1.00 94.12 133 GLN A N 1
ATOM 921 C CA . GLN A 1 133 ? 26.587 -12.899 -37.203 1.00 94.12 133 GLN A CA 1
ATOM 922 C C . GLN A 1 133 ? 26.955 -11.469 -37.622 1.00 94.12 133 GLN A C 1
ATOM 924 O O . GLN A 1 133 ? 27.730 -11.287 -38.560 1.00 94.12 133 GLN A O 1
ATOM 929 N N . LEU A 1 134 ? 26.425 -10.447 -36.939 1.00 92.06 134 LEU A N 1
ATOM 930 C CA . LEU A 1 134 ? 26.750 -9.043 -37.218 1.00 92.06 134 LEU A CA 1
ATOM 931 C C . LEU A 1 134 ? 28.214 -8.704 -36.888 1.00 92.06 134 LEU A C 1
ATOM 933 O O . LEU A 1 134 ? 28.808 -7.868 -37.576 1.00 92.06 134 LEU A O 1
ATOM 937 N N . LEU A 1 135 ? 28.791 -9.337 -35.863 1.00 92.44 135 LEU A N 1
ATOM 938 C CA . LEU A 1 135 ? 30.217 -9.245 -35.537 1.00 92.44 135 LEU A CA 1
ATOM 939 C C . LEU A 1 135 ? 31.072 -9.907 -36.627 1.00 92.44 135 LEU A C 1
ATOM 941 O O . LEU A 1 135 ? 32.012 -9.283 -37.117 1.00 92.44 135 LEU A O 1
ATOM 945 N N . ASP A 1 136 ? 30.704 -11.115 -37.059 1.00 95.00 136 ASP A N 1
ATOM 946 C CA . ASP A 1 136 ? 31.428 -11.896 -38.069 1.00 95.00 136 ASP A CA 1
ATOM 947 C C . ASP A 1 136 ? 31.484 -11.186 -39.427 1.00 95.00 136 ASP A C 1
ATOM 949 O O . ASP A 1 136 ? 32.526 -11.164 -40.085 1.00 95.00 136 ASP A O 1
ATOM 953 N N . VAL A 1 137 ? 30.384 -10.546 -39.845 1.00 93.25 137 VAL A N 1
ATOM 954 C CA . VAL A 1 137 ? 30.350 -9.748 -41.086 1.00 93.25 137 VAL A CA 1
ATOM 955 C C . VAL A 1 137 ? 30.912 -8.328 -40.919 1.00 93.25 137 VAL A C 1
ATOM 957 O O . VAL A 1 137 ? 30.838 -7.524 -41.850 1.00 93.25 137 VAL A O 1
ATOM 960 N N . GLY A 1 138 ? 31.452 -7.991 -39.742 1.00 89.25 138 GLY A N 1
ATOM 961 C CA . GLY A 1 138 ? 32.092 -6.704 -39.461 1.00 89.25 138 GLY A CA 1
ATOM 962 C C . GLY A 1 138 ? 31.137 -5.507 -39.444 1.00 89.25 138 GLY A C 1
ATOM 963 O O . GLY A 1 138 ? 31.565 -4.376 -39.672 1.00 89.25 138 GLY A O 1
ATOM 964 N N . ARG A 1 139 ? 29.838 -5.731 -39.205 1.00 87.81 139 ARG A N 1
ATOM 965 C CA . ARG A 1 139 ? 28.821 -4.664 -39.129 1.00 87.81 139 ARG A CA 1
ATOM 966 C C . ARG A 1 139 ? 28.835 -3.933 -37.792 1.00 87.81 139 ARG A C 1
ATOM 968 O O . ARG A 1 139 ? 28.467 -2.764 -37.737 1.00 87.81 139 ARG A O 1
ATOM 975 N N . ILE A 1 140 ? 29.271 -4.608 -36.734 1.00 88.44 140 ILE A N 1
ATOM 976 C CA . ILE A 1 140 ? 29.461 -4.046 -35.395 1.00 88.44 140 ILE A CA 1
ATOM 977 C C . ILE A 1 140 ? 30.808 -4.493 -34.829 1.00 88.44 140 ILE A C 1
ATOM 979 O O . ILE A 1 140 ? 31.384 -5.483 -35.269 1.00 88.44 140 ILE A O 1
ATOM 983 N N . VAL A 1 141 ? 31.311 -3.758 -33.837 1.00 88.44 141 VAL A N 1
ATOM 984 C CA . VAL A 1 141 ? 32.548 -4.086 -33.115 1.00 88.44 141 VAL A CA 1
ATOM 985 C C . VAL A 1 141 ? 32.231 -4.095 -31.619 1.00 88.44 141 VAL A C 1
ATOM 987 O O . VAL A 1 141 ? 31.601 -3.148 -31.135 1.00 88.44 141 VAL A O 1
ATOM 990 N N . PRO A 1 142 ? 32.648 -5.124 -30.861 1.00 88.88 142 PRO A N 1
ATOM 991 C CA . PRO A 1 142 ? 32.304 -5.223 -29.455 1.00 88.88 142 PRO A CA 1
ATOM 992 C C . PRO A 1 142 ? 33.083 -4.170 -28.663 1.00 88.88 142 PRO A C 1
ATOM 994 O O . PRO A 1 142 ? 34.302 -4.039 -28.786 1.00 88.88 142 PRO A O 1
ATOM 997 N N . ARG A 1 143 ? 32.377 -3.403 -27.829 1.00 86.69 143 ARG A N 1
ATOM 998 C CA . ARG A 1 143 ? 32.958 -2.368 -26.962 1.00 86.69 143 ARG A CA 1
ATOM 999 C C . ARG A 1 143 ? 32.454 -2.555 -25.539 1.00 86.69 143 ARG A C 1
ATOM 1001 O O . ARG A 1 143 ? 31.252 -2.551 -25.295 1.00 86.69 143 ARG A O 1
ATOM 1008 N N . GLY A 1 144 ? 33.381 -2.695 -24.593 1.00 86.31 144 GLY A N 1
ATOM 1009 C CA . GLY A 1 144 ? 33.040 -2.745 -23.174 1.00 86.31 144 GLY A CA 1
ATOM 1010 C C . GLY A 1 144 ? 32.444 -1.416 -22.708 1.00 86.31 144 GLY A C 1
ATOM 1011 O O . GLY A 1 144 ? 32.981 -0.353 -23.028 1.00 86.31 144 GLY A O 1
ATOM 1012 N N . LEU A 1 145 ? 31.362 -1.472 -21.926 1.00 83.38 145 LEU A N 1
ATOM 1013 C CA . LEU A 1 145 ? 30.672 -0.278 -21.429 1.00 83.38 145 LEU A CA 1
ATOM 1014 C C . LEU A 1 145 ? 31.620 0.651 -20.654 1.00 83.38 145 LEU A C 1
ATOM 1016 O O . LEU A 1 145 ? 31.587 1.859 -20.859 1.00 83.38 145 LEU A O 1
ATOM 1020 N N . ASP A 1 146 ? 32.520 0.101 -19.836 1.00 84.81 146 ASP A N 1
ATOM 1021 C CA . ASP A 1 146 ? 33.503 0.897 -19.091 1.00 84.81 146 ASP A CA 1
ATOM 1022 C C . ASP A 1 146 ? 34.431 1.702 -20.015 1.00 84.81 146 ASP A C 1
ATOM 1024 O O . ASP A 1 146 ? 34.744 2.852 -19.719 1.00 84.81 146 ASP A O 1
ATOM 1028 N N . ALA A 1 147 ? 34.826 1.139 -21.163 1.00 84.56 147 ALA A N 1
ATOM 1029 C CA . ALA A 1 147 ? 35.660 1.833 -22.144 1.00 84.56 147 ALA A CA 1
ATOM 1030 C C . ALA A 1 147 ? 34.888 2.948 -22.866 1.00 84.56 147 ALA A C 1
ATOM 1032 O O . ALA A 1 147 ? 35.445 4.015 -23.123 1.00 84.56 147 ALA A O 1
ATOM 1033 N N . VAL A 1 148 ? 33.601 2.724 -23.155 1.00 83.88 148 VAL A N 1
ATOM 1034 C CA . VAL A 1 148 ? 32.706 3.757 -23.701 1.00 83.88 148 VAL A CA 1
ATOM 1035 C C . VAL A 1 148 ? 32.569 4.906 -22.701 1.00 83.88 148 VAL A C 1
ATOM 1037 O O . VAL A 1 148 ? 32.804 6.060 -23.046 1.00 83.88 148 VAL A O 1
ATOM 1040 N N . LEU A 1 149 ? 32.283 4.590 -21.437 1.00 86.12 149 LEU A N 1
ATOM 1041 C CA . LEU A 1 149 ? 32.097 5.582 -20.379 1.00 86.12 149 LEU A CA 1
ATOM 1042 C C . LEU A 1 149 ? 33.380 6.342 -20.022 1.00 86.12 149 LEU A C 1
ATOM 1044 O O . LEU A 1 149 ? 33.300 7.516 -19.667 1.00 86.12 149 LEU A O 1
ATOM 1048 N N . ALA A 1 150 ? 34.548 5.701 -20.107 1.00 84.69 150 ALA A N 1
ATOM 1049 C CA . ALA A 1 150 ? 35.837 6.349 -19.869 1.00 84.69 150 ALA A CA 1
ATOM 1050 C C . ALA A 1 150 ? 36.205 7.358 -20.970 1.00 84.69 150 ALA A C 1
ATOM 1052 O O . ALA A 1 150 ? 36.881 8.342 -20.679 1.00 84.69 150 ALA A O 1
ATOM 1053 N N . GLY A 1 151 ? 35.756 7.131 -22.211 1.00 82.31 151 GLY A N 1
ATOM 1054 C CA . GLY A 1 151 ? 35.983 8.051 -23.328 1.00 82.31 151 GLY A CA 1
ATOM 1055 C C . GLY A 1 151 ? 35.204 9.363 -23.205 1.00 82.31 151 GLY A C 1
ATOM 1056 O O . GLY A 1 151 ? 35.702 10.406 -23.619 1.00 82.31 151 GLY A O 1
ATOM 1057 N N . GLY A 1 152 ? 34.016 9.321 -22.592 1.00 82.31 152 GLY A N 1
ATOM 1058 C CA . GLY A 1 152 ? 33.142 10.485 -22.443 1.00 82.31 152 GLY A CA 1
ATOM 1059 C C . GLY A 1 152 ? 32.571 11.002 -23.775 1.00 82.31 152 GLY A C 1
ATOM 1060 O O . GLY A 1 152 ? 32.871 10.464 -24.844 1.00 82.31 152 GLY A O 1
ATOM 1061 N N . PRO A 1 153 ? 31.702 12.029 -23.734 1.00 86.88 153 PRO A N 1
ATOM 1062 C CA . PRO A 1 153 ? 31.141 12.618 -24.944 1.00 86.88 153 PRO A CA 1
ATOM 1063 C C . PRO A 1 153 ? 32.236 13.288 -25.796 1.00 86.88 153 PRO A C 1
ATOM 1065 O O . PRO A 1 153 ? 33.156 13.886 -25.229 1.00 86.88 153 PRO A O 1
ATOM 1068 N N . PRO A 1 154 ? 32.138 13.249 -27.139 1.00 82.81 154 PRO A N 1
ATOM 1069 C CA . PRO A 1 154 ? 33.090 13.926 -28.014 1.00 82.81 154 PRO A CA 1
ATOM 1070 C C . PRO A 1 154 ? 33.181 15.426 -27.711 1.00 82.81 154 PRO A C 1
ATOM 1072 O O . PRO A 1 154 ? 32.170 16.091 -27.454 1.00 82.81 154 PRO A O 1
ATOM 1075 N N . THR A 1 155 ? 34.393 15.977 -27.775 1.00 81.50 155 THR A N 1
ATOM 1076 C CA . THR A 1 155 ? 34.633 17.410 -27.566 1.00 81.50 155 THR A CA 1
ATOM 1077 C C . THR A 1 155 ? 33.829 18.245 -28.565 1.00 81.50 155 THR A C 1
ATOM 1079 O O . THR A 1 155 ? 33.852 17.973 -29.761 1.00 81.50 155 THR A O 1
ATOM 1082 N N . GLY A 1 156 ? 33.136 19.279 -28.082 1.00 79.38 156 GLY A N 1
ATOM 1083 C CA . GLY A 1 156 ? 32.310 20.161 -28.919 1.00 79.38 156 GLY A CA 1
ATOM 1084 C C . GLY A 1 156 ? 30.856 19.707 -29.099 1.00 79.38 156 GLY A C 1
ATOM 1085 O O . GLY A 1 156 ? 30.083 20.416 -29.736 1.00 79.38 156 GLY A O 1
ATOM 1086 N N . THR A 1 157 ? 30.457 18.575 -28.510 1.00 82.81 157 THR A N 1
ATOM 1087 C CA . THR A 1 157 ? 29.053 18.133 -28.497 1.00 82.81 157 THR A CA 1
ATOM 1088 C C . THR A 1 157 ? 28.215 19.026 -27.579 1.00 82.81 157 THR A C 1
ATOM 1090 O O . THR A 1 157 ? 28.579 19.245 -26.421 1.00 82.81 157 THR A O 1
ATOM 1093 N N . ALA A 1 158 ? 27.080 19.523 -28.077 1.00 86.12 158 ALA A N 1
ATOM 1094 C CA . ALA A 1 158 ? 26.151 20.329 -27.289 1.00 86.12 158 ALA A CA 1
ATOM 1095 C C . ALA A 1 158 ? 25.492 19.508 -26.167 1.00 86.12 158 ALA A C 1
ATOM 1097 O O . ALA A 1 158 ? 25.242 18.310 -26.319 1.00 86.12 158 ALA A O 1
ATOM 1098 N N . ALA A 1 159 ? 25.215 20.163 -25.037 1.00 89.00 159 ALA A N 1
ATOM 1099 C CA . ALA A 1 159 ? 24.523 19.538 -23.917 1.00 89.00 159 ALA A CA 1
ATOM 1100 C C . ALA A 1 159 ? 23.023 19.422 -24.202 1.00 89.00 159 ALA A C 1
ATOM 1102 O O . ALA A 1 159 ? 22.401 20.395 -24.624 1.00 89.00 159 ALA A O 1
ATOM 1103 N N . LEU A 1 160 ? 22.452 18.248 -23.936 1.00 90.44 160 LEU A N 1
ATOM 1104 C CA . LEU A 1 160 ? 21.039 17.964 -24.158 1.00 90.44 160 LEU A CA 1
ATOM 1105 C C . LEU A 1 160 ? 20.253 18.118 -22.849 1.00 90.44 160 LEU A C 1
ATOM 1107 O O . LEU A 1 160 ? 20.656 17.541 -21.831 1.00 90.44 160 LEU A O 1
ATOM 1111 N N . PRO A 1 161 ? 19.147 18.875 -22.828 1.00 90.62 161 PRO A N 1
ATOM 1112 C CA . PRO A 1 161 ? 18.275 18.927 -21.665 1.00 90.62 161 PRO A CA 1
ATOM 1113 C C . PRO A 1 161 ? 17.445 17.643 -21.567 1.00 90.62 161 PRO A C 1
ATOM 1115 O O . PRO A 1 161 ? 17.009 17.076 -22.570 1.00 90.62 161 PRO A O 1
ATOM 1118 N N . ILE A 1 162 ? 17.240 17.168 -20.337 1.00 89.88 162 ILE A N 1
ATOM 1119 C CA . ILE A 1 162 ? 16.404 15.994 -20.068 1.00 89.88 162 ILE A CA 1
ATOM 1120 C C . ILE A 1 162 ? 14.941 16.395 -20.224 1.00 89.88 162 ILE A C 1
ATOM 1122 O O . ILE A 1 162 ? 14.490 17.368 -19.622 1.00 89.88 162 ILE A O 1
ATOM 1126 N N . THR A 1 163 ? 14.197 15.596 -20.980 1.00 89.19 163 THR A N 1
ATOM 1127 C CA . THR A 1 163 ? 12.746 15.711 -21.113 1.00 89.19 163 THR A CA 1
ATOM 1128 C C . THR A 1 163 ? 12.102 14.421 -20.643 1.00 89.19 163 THR A C 1
ATOM 1130 O O . THR A 1 163 ? 12.615 13.327 -20.860 1.00 89.19 163 THR A O 1
ATOM 1133 N N . TYR A 1 164 ? 10.952 14.546 -19.990 1.00 85.38 164 TYR A N 1
ATOM 1134 C CA . TYR A 1 164 ? 10.129 13.406 -19.631 1.00 85.38 164 TYR A CA 1
ATOM 1135 C C . TYR A 1 164 ? 8.928 13.337 -20.594 1.00 85.38 164 TYR A C 1
ATOM 1137 O O . TYR A 1 164 ? 8.043 14.191 -20.503 1.00 85.38 164 TYR A O 1
ATOM 1145 N N . PRO A 1 165 ? 8.897 12.388 -21.554 1.00 82.00 165 PRO A N 1
ATOM 1146 C CA . PRO A 1 165 ? 7.893 12.392 -22.618 1.00 82.00 165 PRO A CA 1
ATOM 1147 C C . PRO A 1 165 ? 6.467 12.239 -22.092 1.00 82.00 165 PRO A C 1
ATOM 1149 O O . PRO A 1 165 ? 6.191 11.380 -21.252 1.00 82.00 165 PRO A O 1
ATOM 1152 N N . LEU A 1 166 ? 5.532 13.014 -22.647 1.00 82.31 166 LEU A N 1
ATOM 1153 C CA . LEU A 1 166 ? 4.126 13.003 -22.224 1.00 82.31 166 LEU A CA 1
ATOM 1154 C C . LEU A 1 166 ? 3.470 11.628 -22.402 1.00 82.31 166 LEU A C 1
ATOM 1156 O O . LEU A 1 166 ? 2.667 11.217 -21.569 1.00 82.31 166 LEU A O 1
ATOM 1160 N N . GLN A 1 167 ? 3.838 10.892 -23.454 1.00 77.81 167 GLN A N 1
ATOM 1161 C CA . GLN A 1 167 ? 3.331 9.545 -23.717 1.00 77.81 167 GLN A CA 1
ATOM 1162 C C . GLN A 1 167 ? 3.758 8.570 -22.617 1.00 77.81 167 GLN A C 1
ATOM 1164 O O . GLN A 1 167 ? 2.955 7.743 -22.199 1.00 77.81 167 GLN A O 1
ATOM 1169 N N . VAL A 1 168 ? 4.998 8.695 -22.127 1.00 78.94 168 VAL A N 1
ATOM 1170 C CA . VAL A 1 168 ? 5.516 7.890 -21.011 1.00 78.94 168 VAL A CA 1
ATOM 1171 C C . VAL A 1 168 ? 4.818 8.295 -19.713 1.00 78.94 168 VAL A C 1
ATOM 1173 O O . VAL A 1 168 ? 4.376 7.424 -18.973 1.00 78.94 168 VAL A O 1
ATOM 1176 N N . GLY A 1 169 ? 4.605 9.595 -19.490 1.00 80.31 169 GLY A N 1
ATOM 1177 C CA . GLY A 1 169 ? 3.843 10.088 -18.339 1.00 80.31 169 GLY A CA 1
ATOM 1178 C C . GLY A 1 169 ? 2.393 9.618 -18.295 1.00 80.31 169 GLY A C 1
ATOM 1179 O O . GLY A 1 169 ? 1.887 9.317 -17.219 1.00 80.31 169 GLY A O 1
ATOM 1180 N N . GLY A 1 170 ? 1.740 9.477 -19.450 1.00 79.94 170 GLY A N 1
ATOM 1181 C CA . GLY A 1 170 ? 0.385 8.924 -19.540 1.00 79.94 170 GLY A CA 1
ATOM 1182 C C . GLY A 1 170 ? 0.281 7.439 -19.170 1.00 79.94 170 GLY A C 1
ATOM 1183 O O . GLY A 1 170 ? -0.819 6.954 -18.930 1.00 79.94 170 GLY A O 1
ATOM 1184 N N . ARG A 1 171 ? 1.410 6.722 -19.116 1.00 79.62 171 ARG A N 1
ATOM 1185 C CA . ARG A 1 171 ? 1.501 5.288 -18.789 1.00 79.62 171 ARG A CA 1
ATOM 1186 C C . ARG A 1 171 ? 1.949 5.030 -17.349 1.00 79.62 171 ARG A C 1
ATOM 1188 O O . ARG A 1 171 ? 2.078 3.870 -16.964 1.00 79.62 171 ARG A O 1
ATOM 1195 N N . GLU A 1 172 ? 2.232 6.075 -16.574 1.00 84.06 172 GLU A N 1
ATOM 1196 C CA . GLU A 1 172 ? 2.652 5.956 -15.176 1.00 84.06 172 GLU A CA 1
ATOM 1197 C C . GLU A 1 172 ? 1.503 5.529 -14.253 1.00 84.06 172 GLU A C 1
ATOM 1199 O O . GLU A 1 172 ? 0.320 5.594 -14.595 1.00 84.06 172 GLU A O 1
ATOM 1204 N N . VAL A 1 173 ? 1.864 5.128 -13.031 1.00 85.25 173 VAL A N 1
ATOM 1205 C CA . VAL A 1 173 ? 0.888 4.895 -11.962 1.00 85.25 173 VAL A CA 1
ATOM 1206 C C . VAL A 1 173 ? 0.102 6.183 -11.710 1.00 85.25 173 VAL A C 1
ATOM 1208 O O . VAL A 1 173 ? 0.677 7.240 -11.447 1.00 85.25 173 VAL A O 1
ATOM 1211 N N . THR A 1 174 ? -1.226 6.088 -11.791 1.00 86.75 174 THR A N 1
ATOM 1212 C CA . THR A 1 174 ? -2.110 7.255 -11.678 1.00 86.75 174 THR A CA 1
ATOM 1213 C C . THR A 1 174 ? -1.960 7.970 -10.331 1.00 86.75 174 THR A C 1
ATOM 1215 O O . THR A 1 174 ? -1.732 7.342 -9.293 1.00 86.75 174 THR A O 1
ATOM 1218 N N . GLY A 1 175 ? -2.162 9.293 -10.323 1.00 87.88 175 GLY A N 1
ATOM 1219 C CA . GLY A 1 175 ? -2.130 10.091 -9.090 1.00 87.88 175 GLY A CA 1
ATOM 1220 C C . GLY A 1 175 ? -3.098 9.569 -8.022 1.00 87.88 175 GLY A C 1
ATOM 1221 O O . GLY A 1 175 ? -2.713 9.435 -6.866 1.00 87.88 175 GLY A O 1
ATOM 1222 N N . ALA A 1 176 ? -4.302 9.151 -8.428 1.00 88.75 176 ALA A N 1
ATOM 1223 C CA . ALA A 1 176 ? -5.295 8.564 -7.530 1.00 88.75 176 ALA A CA 1
ATOM 1224 C C . ALA A 1 176 ? -4.807 7.269 -6.849 1.00 88.75 176 ALA A C 1
ATOM 1226 O O . ALA A 1 176 ? -5.026 7.095 -5.649 1.00 88.75 176 ALA A O 1
ATOM 1227 N N . ALA A 1 177 ? -4.110 6.386 -7.577 1.00 90.19 177 ALA A N 1
ATOM 1228 C CA . ALA A 1 177 ? -3.508 5.185 -6.994 1.00 90.19 177 ALA A CA 1
ATOM 1229 C C . ALA A 1 177 ? -2.410 5.546 -5.981 1.00 90.19 177 ALA A C 1
ATOM 1231 O O . ALA A 1 177 ? -2.382 4.999 -4.879 1.00 90.19 177 ALA A O 1
ATOM 1232 N N . LEU A 1 178 ? -1.545 6.513 -6.311 1.00 92.25 178 LEU A N 1
ATOM 1233 C CA . LEU A 1 178 ? -0.500 6.987 -5.397 1.00 92.25 178 LEU A CA 1
ATOM 1234 C C . LEU A 1 178 ? -1.084 7.643 -4.139 1.00 92.25 178 LEU A C 1
ATOM 1236 O O . LEU A 1 178 ? -0.589 7.400 -3.041 1.00 92.25 178 LEU A O 1
ATOM 1240 N N . ASP A 1 179 ? -2.151 8.429 -4.267 1.00 94.31 179 ASP A N 1
ATOM 1241 C CA . ASP A 1 179 ? -2.850 9.038 -3.131 1.00 94.31 179 ASP A CA 1
ATOM 1242 C C . ASP A 1 179 ? -3.567 7.996 -2.265 1.00 94.31 179 ASP A C 1
ATOM 1244 O O . ASP A 1 179 ? -3.594 8.112 -1.038 1.00 94.31 179 ASP A O 1
ATOM 1248 N N . GLY A 1 180 ? -4.117 6.947 -2.884 1.00 94.81 180 GLY A N 1
ATOM 1249 C CA . GLY A 1 180 ? -4.602 5.758 -2.184 1.00 94.81 180 GLY A CA 1
ATOM 1250 C C . GLY A 1 180 ? -3.491 5.091 -1.374 1.00 94.81 180 GLY A C 1
ATOM 1251 O O . GLY A 1 180 ? -3.633 4.921 -0.167 1.00 94.81 180 GLY A O 1
ATOM 1252 N N . LEU A 1 181 ? -2.346 4.809 -2.000 1.00 95.81 181 LEU A N 1
ATOM 1253 C CA . LEU A 1 181 ? -1.200 4.180 -1.337 1.00 95.81 181 LEU A CA 1
ATOM 1254 C C . LEU A 1 181 ? -0.606 5.036 -0.217 1.00 95.81 181 LEU A C 1
ATOM 1256 O O . LEU A 1 181 ? -0.215 4.485 0.809 1.00 95.81 181 LEU A O 1
ATOM 1260 N N . ARG A 1 182 ? -0.571 6.366 -0.363 1.00 96.94 182 ARG A N 1
ATOM 1261 C CA . ARG A 1 182 ? -0.154 7.278 0.718 1.00 96.94 182 ARG A CA 1
ATOM 1262 C C . ARG A 1 182 ? -1.071 7.159 1.933 1.00 96.94 182 ARG A C 1
ATOM 1264 O O . ARG A 1 182 ? -0.572 7.031 3.047 1.00 96.94 182 ARG A O 1
ATOM 1271 N N . ARG A 1 183 ? -2.393 7.155 1.723 1.00 97.06 183 ARG A N 1
ATOM 1272 C CA . ARG A 1 183 ? -3.380 6.970 2.803 1.00 97.06 183 ARG A CA 1
ATOM 1273 C C . ARG A 1 183 ? -3.265 5.590 3.446 1.00 97.06 183 ARG A C 1
ATOM 1275 O O . ARG A 1 183 ? -3.238 5.498 4.667 1.00 97.06 183 ARG A O 1
ATOM 1282 N N . THR A 1 184 ? -3.127 4.534 2.646 1.00 98.00 184 THR A N 1
ATOM 1283 C CA . THR A 1 184 ? -2.925 3.169 3.153 1.00 98.00 184 THR A CA 1
ATOM 1284 C C . THR A 1 184 ? -1.623 3.048 3.942 1.00 98.00 184 THR A C 1
ATOM 1286 O O . THR A 1 184 ? -1.601 2.416 4.993 1.00 98.00 184 THR A O 1
ATOM 1289 N N . GLY A 1 185 ? -0.548 3.693 3.484 1.00 97.88 185 GLY A N 1
ATOM 1290 C CA . GLY A 1 185 ? 0.717 3.773 4.209 1.00 97.88 185 GLY A CA 1
ATOM 1291 C C . GLY A 1 185 ? 0.571 4.466 5.559 1.00 97.88 185 GLY A C 1
ATOM 1292 O O . GLY A 1 185 ? 0.984 3.904 6.567 1.00 97.88 185 GLY A O 1
ATOM 1293 N N . ALA A 1 186 ? -0.092 5.624 5.601 1.00 97.50 186 ALA A N 1
ATOM 1294 C CA . ALA A 1 186 ? -0.393 6.311 6.857 1.00 97.50 186 ALA A CA 1
ATOM 1295 C C . ALA A 1 186 ? -1.219 5.429 7.811 1.00 97.50 186 ALA A C 1
ATOM 1297 O O . ALA A 1 186 ? -0.899 5.344 8.990 1.00 97.50 186 ALA A O 1
ATOM 1298 N N . ALA A 1 187 ? -2.216 4.702 7.298 1.00 97.38 187 ALA A N 1
ATOM 1299 C CA . ALA A 1 187 ? -3.036 3.790 8.096 1.00 97.38 187 ALA A CA 1
ATOM 1300 C C . ALA A 1 187 ? -2.265 2.564 8.627 1.00 97.38 187 ALA A C 1
ATOM 1302 O O . ALA A 1 187 ? -2.610 2.047 9.691 1.00 97.38 187 ALA A O 1
ATOM 1303 N N . ILE A 1 188 ? -1.248 2.083 7.897 1.00 97.69 188 ILE A N 1
ATOM 1304 C CA . ILE A 1 188 ? -0.333 1.028 8.361 1.00 97.69 188 ILE A CA 1
ATOM 1305 C C . ILE A 1 188 ? 0.557 1.563 9.482 1.00 97.69 188 ILE A C 1
ATOM 1307 O O . ILE A 1 188 ? 0.697 0.890 10.498 1.00 97.69 188 ILE A O 1
ATOM 1311 N N . GLU A 1 189 ? 1.145 2.749 9.310 1.00 97.31 189 GLU A N 1
ATOM 1312 C CA . GLU A 1 189 ? 2.029 3.337 10.322 1.00 97.31 189 GLU A CA 1
ATOM 1313 C C . GLU A 1 189 ? 1.270 3.731 11.597 1.00 97.31 189 GLU A C 1
ATOM 1315 O O . GLU A 1 189 ? 1.762 3.464 12.686 1.00 97.31 189 GLU A O 1
ATOM 1320 N N . ASP A 1 190 ? 0.049 4.255 11.479 1.00 97.38 190 ASP A N 1
ATOM 1321 C CA . ASP A 1 190 ? -0.851 4.510 12.615 1.00 97.38 190 ASP A CA 1
ATOM 1322 C C . ASP A 1 190 ? -1.216 3.215 13.367 1.00 97.38 190 ASP A C 1
ATOM 1324 O O . ASP A 1 190 ? -1.197 3.150 14.594 1.00 97.38 190 ASP A O 1
ATOM 1328 N N . LEU A 1 191 ? -1.489 2.120 12.650 1.00 96.62 191 LEU A N 1
ATOM 1329 C CA . LEU A 1 191 ? -1.733 0.834 13.308 1.00 96.62 191 LEU A CA 1
ATOM 1330 C C . LEU A 1 191 ? -0.457 0.266 13.955 1.00 96.62 191 LEU A C 1
ATOM 1332 O O . LEU A 1 191 ? -0.528 -0.381 15.001 1.00 96.62 191 LEU A O 1
ATOM 1336 N N . ALA A 1 192 ? 0.705 0.501 13.343 1.00 96.25 192 ALA A N 1
ATOM 1337 C CA . ALA A 1 192 ? 1.998 0.076 13.863 1.00 96.25 192 ALA A CA 1
ATOM 1338 C C . ALA A 1 192 ? 2.437 0.896 15.087 1.00 96.25 192 ALA A C 1
ATOM 1340 O O . ALA A 1 192 ? 3.062 0.330 15.984 1.00 96.25 192 ALA A O 1
ATOM 1341 N N . SER A 1 193 ? 2.082 2.183 15.173 1.00 95.81 193 SER A N 1
ATOM 1342 C CA . SER A 1 193 ? 2.373 3.040 16.334 1.00 95.81 193 SER A CA 1
ATOM 1343 C C . SER A 1 193 ? 1.638 2.569 17.596 1.00 95.81 193 SER A C 1
ATOM 1345 O O . SER A 1 193 ? 2.144 2.714 18.713 1.00 95.81 193 SER A O 1
ATOM 1347 N N . ALA A 1 194 ? 0.480 1.925 17.423 1.00 96.31 194 ALA A N 1
ATOM 1348 C CA . ALA A 1 194 ? -0.266 1.278 18.495 1.00 96.31 194 ALA A CA 1
ATOM 1349 C C . ALA A 1 194 ? 0.374 -0.037 18.986 1.00 96.31 194 ALA A C 1
ATOM 1351 O O . ALA A 1 194 ? -0.001 -0.532 20.048 1.00 96.31 194 ALA A O 1
ATOM 1352 N N . ALA A 1 195 ? 1.319 -0.638 18.257 1.00 96.81 195 ALA A N 1
ATOM 1353 C CA . ALA A 1 195 ? 1.892 -1.930 18.626 1.00 96.81 195 ALA A CA 1
ATOM 1354 C C . ALA A 1 195 ? 2.949 -1.815 19.735 1.00 96.81 195 ALA A C 1
ATOM 1356 O O . ALA A 1 195 ? 3.867 -0.999 19.674 1.00 96.81 195 ALA A O 1
ATOM 1357 N N . VAL A 1 196 ? 2.844 -2.676 20.752 1.00 95.56 196 VAL A N 1
ATOM 1358 C CA . VAL A 1 196 ? 3.756 -2.676 21.904 1.00 95.56 196 VAL A CA 1
ATOM 1359 C C . VAL A 1 196 ? 4.980 -3.554 21.605 1.00 95.56 196 VAL A C 1
ATOM 1361 O O . VAL A 1 196 ? 4.830 -4.769 21.421 1.00 95.56 196 VAL A O 1
ATOM 1364 N N . PRO A 1 197 ? 6.204 -2.992 21.572 1.00 92.00 197 PRO A N 1
ATOM 1365 C CA . PRO A 1 197 ? 7.414 -3.774 21.348 1.00 92.00 197 PRO A CA 1
ATOM 1366 C C . PRO A 1 197 ? 7.718 -4.677 22.549 1.00 92.00 197 PRO A C 1
ATOM 1368 O O . PRO A 1 197 ? 7.456 -4.320 23.694 1.00 92.00 197 PRO A O 1
ATOM 1371 N N . ASN A 1 198 ? 8.321 -5.841 22.292 1.00 86.00 198 ASN A N 1
ATOM 1372 C CA . ASN A 1 198 ? 8.817 -6.760 23.327 1.00 86.00 198 ASN A CA 1
ATOM 1373 C C . ASN A 1 198 ? 7.773 -7.195 24.375 1.00 86.00 198 ASN A C 1
ATOM 1375 O O . ASN A 1 198 ? 8.126 -7.473 25.518 1.00 86.00 198 ASN A O 1
ATOM 1379 N N . SER A 1 199 ? 6.498 -7.313 23.992 1.00 84.38 199 SER A N 1
ATOM 1380 C CA . SER A 1 199 ? 5.428 -7.731 24.917 1.00 84.38 199 SER A CA 1
ATOM 1381 C C . SER A 1 199 ? 5.565 -9.169 25.458 1.00 84.38 199 SER A C 1
ATOM 1383 O O . SER A 1 199 ? 4.804 -9.576 26.332 1.00 84.38 199 SER A O 1
ATOM 1385 N N . GLY A 1 200 ? 6.522 -9.958 24.949 1.00 85.50 200 GLY A N 1
ATOM 1386 C CA . GLY A 1 200 ? 6.776 -11.343 25.367 1.00 85.50 200 GLY A CA 1
ATOM 1387 C C . GLY A 1 200 ? 5.759 -12.367 24.847 1.00 85.50 200 GLY A C 1
ATOM 1388 O O . GLY A 1 200 ? 5.943 -13.564 25.055 1.00 85.50 200 GLY A O 1
ATOM 1389 N N . VAL A 1 201 ? 4.709 -11.918 24.151 1.00 88.12 201 VAL A N 1
ATOM 1390 C CA . VAL A 1 201 ? 3.660 -12.744 23.539 1.00 88.12 201 VAL A CA 1
ATOM 1391 C C . VAL A 1 201 ? 3.340 -12.249 22.126 1.00 88.12 201 VAL A C 1
ATOM 1393 O O . VAL A 1 201 ? 3.402 -11.054 21.850 1.00 88.12 201 VAL A O 1
ATOM 1396 N N . GLY A 1 202 ? 2.959 -13.162 21.230 1.00 91.50 202 GLY A N 1
ATOM 1397 C CA . GLY A 1 202 ? 2.693 -12.831 19.825 1.00 91.50 202 GLY A CA 1
ATOM 1398 C C . GLY A 1 202 ? 3.965 -12.655 18.994 1.00 91.50 202 GLY A C 1
ATOM 1399 O O . GLY A 1 202 ? 5.041 -13.107 19.384 1.00 91.50 202 GLY A O 1
ATOM 1400 N N . VAL A 1 203 ? 3.826 -12.035 17.821 1.00 95.00 203 VAL A N 1
ATOM 1401 C CA . VAL A 1 203 ? 4.954 -11.721 16.928 1.00 95.00 203 VAL A CA 1
ATOM 1402 C C . VAL A 1 203 ? 5.504 -10.320 17.210 1.00 95.00 203 VAL A C 1
ATOM 1404 O O . VAL A 1 203 ? 4.834 -9.493 17.830 1.00 95.00 203 VAL A O 1
ATOM 1407 N N . SER A 1 204 ? 6.721 -10.034 16.744 1.00 94.56 204 SER A N 1
ATOM 1408 C CA . SER A 1 204 ? 7.274 -8.676 16.798 1.00 94.56 204 SER A CA 1
ATOM 1409 C C . SER A 1 204 ? 6.451 -7.716 15.921 1.00 94.56 204 SER A C 1
ATOM 1411 O O . SER A 1 204 ? 6.010 -8.126 14.841 1.00 94.56 204 SER A O 1
ATOM 1413 N N . PRO A 1 205 ? 6.274 -6.436 16.312 1.00 95.00 205 PRO A N 1
ATOM 1414 C CA . PRO A 1 205 ? 5.684 -5.421 15.439 1.00 95.00 205 PRO A CA 1
ATOM 1415 C C . PRO A 1 205 ? 6.335 -5.378 14.049 1.00 95.00 205 PRO A C 1
ATOM 1417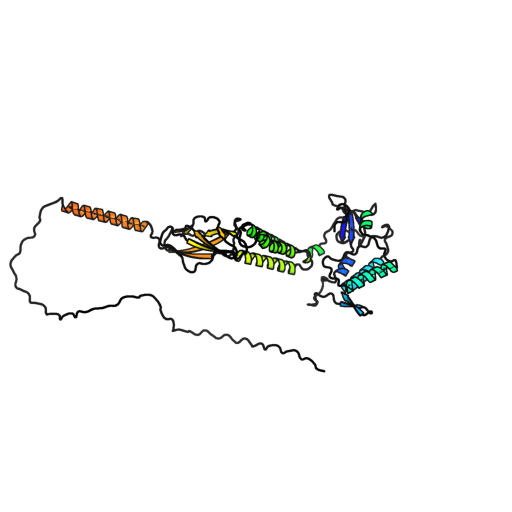 O O . PRO A 1 205 ? 5.632 -5.360 13.039 1.00 95.00 205 PRO A O 1
ATOM 1420 N N . ASP A 1 206 ? 7.665 -5.458 13.971 1.00 94.75 206 ASP A N 1
ATOM 1421 C CA . ASP A 1 206 ? 8.364 -5.428 12.683 1.00 94.75 206 ASP A CA 1
ATOM 1422 C C . ASP A 1 206 ? 7.968 -6.602 11.781 1.00 94.75 206 ASP A C 1
ATOM 1424 O O . ASP A 1 206 ? 7.720 -6.402 10.590 1.00 94.75 206 ASP A O 1
ATOM 1428 N N . ASP A 1 207 ? 7.831 -7.805 12.340 1.00 95.31 207 ASP A N 1
ATOM 1429 C CA . ASP A 1 207 ? 7.428 -8.995 11.586 1.00 95.31 207 ASP A CA 1
ATOM 1430 C C . ASP A 1 207 ? 5.972 -8.906 11.112 1.00 95.31 207 ASP A C 1
ATOM 1432 O O . ASP A 1 207 ? 5.650 -9.344 10.005 1.00 95.31 207 ASP A O 1
ATOM 1436 N N . ALA A 1 208 ? 5.091 -8.300 11.915 1.00 95.25 208 ALA A N 1
ATOM 1437 C CA . ALA A 1 208 ? 3.685 -8.120 11.564 1.00 95.25 208 ALA A CA 1
ATOM 1438 C C . ALA A 1 208 ? 3.470 -7.078 10.457 1.00 95.25 208 ALA A C 1
ATOM 1440 O O . ALA A 1 208 ? 2.668 -7.305 9.548 1.00 95.25 208 ALA A O 1
ATOM 1441 N N . PHE A 1 209 ? 4.175 -5.942 10.510 1.00 96.75 209 PHE A N 1
ATOM 1442 C CA . PHE A 1 209 ? 3.915 -4.804 9.619 1.00 96.75 209 PHE A CA 1
ATOM 1443 C C . PHE A 1 209 ? 4.850 -4.736 8.399 1.00 96.75 209 PHE A C 1
ATOM 1445 O O . PHE A 1 209 ? 4.476 -4.159 7.374 1.00 96.75 209 PHE A O 1
ATOM 1452 N N . THR A 1 210 ? 6.027 -5.377 8.425 1.00 96.50 210 THR A N 1
ATOM 1453 C CA . THR A 1 210 ? 6.943 -5.426 7.265 1.00 96.50 210 THR A CA 1
ATOM 1454 C C . THR A 1 210 ? 6.291 -5.977 5.989 1.00 96.50 210 THR A C 1
ATOM 1456 O O . THR A 1 210 ? 6.499 -5.386 4.923 1.00 96.50 210 THR A O 1
ATOM 1459 N N . PRO A 1 211 ? 5.490 -7.062 6.023 1.00 96.00 211 PRO A N 1
ATOM 1460 C CA . PRO A 1 211 ? 4.799 -7.550 4.831 1.00 96.00 211 PRO A CA 1
ATOM 1461 C C . PRO A 1 211 ? 3.851 -6.512 4.215 1.00 96.00 211 PRO A C 1
ATOM 1463 O O . PRO A 1 211 ? 3.806 -6.390 2.991 1.00 96.00 211 PRO A O 1
ATOM 1466 N N . LEU A 1 212 ? 3.155 -5.723 5.043 1.00 96.06 212 LEU A N 1
ATOM 1467 C CA . LEU A 1 212 ? 2.258 -4.657 4.585 1.00 96.06 212 LEU A CA 1
ATOM 1468 C C . LEU A 1 212 ? 3.045 -3.507 3.944 1.00 96.06 212 LEU A C 1
ATOM 1470 O O . LEU A 1 212 ? 2.715 -3.078 2.838 1.00 96.06 212 LEU A O 1
ATOM 1474 N N . ARG A 1 213 ? 4.156 -3.085 4.566 1.00 96.31 213 ARG A N 1
ATOM 1475 C CA . ARG A 1 213 ? 5.074 -2.081 3.994 1.00 96.31 213 ARG A CA 1
ATOM 1476 C C . ARG A 1 213 ? 5.656 -2.534 2.649 1.00 96.31 213 ARG A C 1
ATOM 1478 O O . ARG A 1 213 ? 5.710 -1.760 1.697 1.00 96.31 213 ARG A O 1
ATOM 1485 N N . ARG A 1 214 ? 6.035 -3.812 2.519 1.00 95.25 214 ARG A N 1
ATOM 1486 C CA . ARG A 1 214 ? 6.466 -4.402 1.233 1.00 95.25 214 ARG A CA 1
ATOM 1487 C C . ARG A 1 214 ? 5.328 -4.456 0.207 1.00 95.25 214 ARG A C 1
ATOM 1489 O O . ARG A 1 214 ? 5.586 -4.302 -0.986 1.00 95.25 214 ARG A O 1
ATOM 1496 N N . GLY A 1 215 ? 4.087 -4.644 0.656 1.00 93.69 215 GLY A N 1
ATOM 1497 C CA . GLY A 1 215 ? 2.887 -4.548 -0.176 1.00 93.69 215 GLY A CA 1
ATOM 1498 C C . GLY A 1 215 ? 2.728 -3.173 -0.829 1.00 93.69 215 GLY A C 1
ATOM 1499 O O . GLY A 1 215 ? 2.447 -3.102 -2.027 1.00 93.69 215 GLY A O 1
ATOM 1500 N N . LEU A 1 216 ? 3.002 -2.089 -0.091 1.00 94.75 216 LEU A N 1
ATOM 1501 C CA . LEU A 1 216 ? 3.001 -0.725 -0.642 1.00 94.75 216 LEU A CA 1
ATOM 1502 C C . LEU A 1 216 ? 4.027 -0.579 -1.772 1.00 94.75 216 LEU A C 1
ATOM 1504 O O . LEU A 1 216 ? 3.692 -0.078 -2.840 1.00 94.75 216 LEU A O 1
ATOM 1508 N N . LEU A 1 217 ? 5.257 -1.073 -1.570 1.00 91.56 217 LEU A N 1
ATOM 1509 C CA . LEU A 1 217 ? 6.320 -1.015 -2.585 1.00 91.56 217 LEU A CA 1
ATOM 1510 C C . LEU A 1 217 ? 5.951 -1.786 -3.856 1.00 91.56 217 LEU A C 1
ATOM 1512 O O . LEU A 1 217 ? 6.219 -1.322 -4.962 1.00 91.56 217 LEU A O 1
ATOM 1516 N N . ARG A 1 218 ? 5.312 -2.953 -3.708 1.00 89.12 218 ARG A N 1
ATOM 1517 C CA . ARG A 1 218 ? 4.820 -3.733 -4.850 1.00 89.12 218 ARG A CA 1
ATOM 1518 C C . ARG A 1 218 ? 3.734 -2.976 -5.613 1.00 89.12 218 ARG A C 1
ATOM 1520 O O . ARG A 1 218 ? 3.740 -2.987 -6.838 1.00 89.12 218 ARG A O 1
ATOM 1527 N N . SER A 1 219 ? 2.838 -2.304 -4.899 1.00 89.44 219 SER A N 1
ATOM 1528 C CA . SER A 1 219 ? 1.717 -1.557 -5.486 1.00 89.44 219 SER A CA 1
ATOM 1529 C C . SER A 1 219 ? 2.157 -0.230 -6.123 1.00 89.44 219 SER A C 1
ATOM 1531 O O . SER A 1 219 ? 1.547 0.224 -7.079 1.00 89.44 219 SER A O 1
ATOM 1533 N N . ALA A 1 220 ? 3.263 0.358 -5.655 1.00 86.44 220 ALA A N 1
ATOM 1534 C CA . ALA A 1 220 ? 3.895 1.547 -6.241 1.00 86.44 220 ALA A CA 1
ATOM 1535 C C . ALA A 1 220 ? 4.962 1.217 -7.307 1.00 86.44 220 ALA A C 1
ATOM 1537 O O . ALA A 1 220 ? 5.728 2.089 -7.719 1.00 86.44 220 ALA A O 1
ATOM 1538 N N . SER A 1 221 ? 5.075 -0.048 -7.714 1.00 86.62 221 SER A N 1
ATOM 1539 C CA . SER A 1 221 ? 6.137 -0.504 -8.608 1.00 86.62 221 SER A CA 1
ATOM 1540 C C . SER A 1 221 ? 6.023 0.108 -10.005 1.00 86.62 221 SER A C 1
ATOM 1542 O O . SER A 1 221 ? 4.944 0.154 -10.593 1.00 86.62 221 SER A O 1
ATOM 1544 N N . ALA A 1 222 ? 7.167 0.438 -10.610 1.00 81.69 222 ALA A N 1
ATOM 1545 C CA . ALA A 1 222 ? 7.245 0.766 -12.035 1.00 81.69 222 ALA A CA 1
ATOM 1546 C C . ALA A 1 222 ? 6.821 -0.410 -12.940 1.00 81.69 222 ALA A C 1
ATOM 1548 O O . ALA A 1 222 ? 6.638 -0.226 -14.141 1.00 81.69 222 ALA A O 1
ATOM 1549 N N . ALA A 1 223 ? 6.642 -1.615 -12.380 1.00 81.44 223 ALA A N 1
ATOM 1550 C CA . ALA A 1 223 ? 6.101 -2.761 -13.101 1.00 81.44 223 ALA A CA 1
ATOM 1551 C C . ALA A 1 223 ? 4.656 -2.548 -13.597 1.00 81.44 223 ALA A C 1
ATOM 1553 O O . ALA A 1 223 ? 4.231 -3.213 -14.542 1.00 81.44 223 ALA A O 1
ATOM 1554 N N . TRP A 1 224 ? 3.929 -1.616 -12.976 1.00 84.12 224 TRP A N 1
ATOM 1555 C CA . TRP A 1 224 ? 2.578 -1.219 -13.368 1.00 84.12 224 TRP A CA 1
ATOM 1556 C C . TRP A 1 224 ? 2.537 -0.188 -14.495 1.00 84.12 224 TRP A C 1
ATOM 1558 O O . TRP A 1 224 ? 1.449 0.179 -14.937 1.00 84.12 224 TRP A O 1
ATOM 1568 N N . ARG A 1 225 ? 3.696 0.289 -14.974 1.00 79.25 225 ARG A N 1
ATOM 1569 C CA . ARG A 1 225 ? 3.728 1.119 -16.181 1.00 79.25 225 ARG A CA 1
ATOM 1570 C C . ARG A 1 225 ? 3.052 0.377 -17.330 1.00 79.25 225 ARG A C 1
ATOM 1572 O O . ARG A 1 225 ? 3.180 -0.841 -17.437 1.00 79.25 225 ARG A O 1
ATOM 1579 N N . ASP A 1 226 ? 2.301 1.125 -18.131 1.00 77.50 226 ASP A N 1
ATOM 1580 C CA . ASP A 1 226 ? 1.428 0.620 -19.202 1.00 77.50 226 ASP A CA 1
ATOM 1581 C C . ASP A 1 226 ? 0.181 -0.153 -18.720 1.00 77.50 226 ASP A C 1
ATOM 1583 O O . ASP A 1 226 ? -0.618 -0.585 -19.546 1.00 77.50 226 ASP A O 1
ATOM 1587 N N . ARG A 1 227 ? -0.029 -0.300 -17.401 1.00 83.12 227 ARG A N 1
ATOM 1588 C CA . ARG A 1 227 ? -1.203 -0.964 -16.797 1.00 83.12 227 ARG A CA 1
ATOM 1589 C C . ARG A 1 227 ? -1.805 -0.139 -15.644 1.00 83.12 227 ARG A C 1
ATOM 1591 O O . ARG A 1 227 ? -1.852 -0.611 -14.504 1.00 83.12 227 ARG A O 1
ATOM 1598 N N . PRO A 1 228 ? -2.242 1.109 -15.900 1.00 82.44 228 PRO A N 1
ATOM 1599 C CA . PRO A 1 228 ? -2.702 2.016 -14.847 1.00 82.44 228 PRO A CA 1
ATOM 1600 C C . PRO A 1 228 ? -3.952 1.513 -14.109 1.00 82.44 228 PRO A C 1
ATOM 1602 O O . PRO A 1 228 ? -4.064 1.738 -12.903 1.00 82.44 228 PRO A O 1
ATOM 1605 N N . ASP A 1 229 ? -4.852 0.812 -14.804 1.00 85.44 229 ASP A N 1
ATOM 1606 C CA . ASP A 1 229 ? -6.071 0.248 -14.215 1.00 85.44 229 ASP A CA 1
ATOM 1607 C C . ASP A 1 229 ? -5.740 -0.898 -13.247 1.00 85.44 229 ASP A C 1
ATOM 1609 O O . ASP A 1 229 ? -6.198 -0.899 -12.104 1.00 85.44 229 ASP A O 1
ATOM 1613 N N . ASP A 1 230 ? -4.853 -1.817 -13.645 1.00 86.12 230 ASP A N 1
ATOM 1614 C CA . ASP A 1 230 ? -4.385 -2.900 -12.770 1.00 86.12 230 ASP A CA 1
ATOM 1615 C C . ASP A 1 230 ? -3.658 -2.346 -11.533 1.00 86.12 230 ASP A C 1
ATOM 1617 O O . ASP A 1 230 ? -3.809 -2.865 -10.426 1.00 86.12 230 ASP A O 1
ATOM 1621 N N . ALA A 1 231 ? -2.909 -1.248 -11.697 1.00 86.81 231 ALA A N 1
ATOM 1622 C CA . ALA A 1 231 ? -2.258 -0.549 -10.590 1.00 86.81 231 ALA A CA 1
ATOM 1623 C C . ALA A 1 231 ? -3.276 -0.021 -9.565 1.00 86.81 231 ALA A C 1
ATOM 1625 O O . ALA A 1 231 ? -3.046 -0.104 -8.357 1.00 86.81 231 ALA A O 1
ATOM 1626 N N . GLN A 1 232 ? -4.402 0.529 -10.041 1.00 89.31 232 GLN A N 1
ATOM 1627 C CA . GLN A 1 232 ? -5.483 1.006 -9.176 1.00 89.31 232 GLN A CA 1
ATOM 1628 C C . GLN A 1 232 ? -6.145 -0.145 -8.421 1.00 89.31 232 GLN A C 1
ATOM 1630 O O . GLN A 1 232 ? -6.359 -0.020 -7.215 1.00 89.31 232 GLN A O 1
ATOM 1635 N N . VAL A 1 233 ? -6.420 -1.263 -9.097 1.00 91.38 233 VAL A N 1
ATOM 1636 C CA . VAL A 1 233 ? -6.990 -2.461 -8.462 1.00 91.38 233 VAL A CA 1
ATOM 1637 C C . VAL A 1 233 ? -6.049 -2.994 -7.381 1.00 91.38 233 VAL A C 1
ATOM 1639 O O . VAL A 1 233 ? -6.469 -3.158 -6.240 1.00 91.38 233 VAL A O 1
ATOM 1642 N N . ALA A 1 234 ? -4.759 -3.160 -7.686 1.00 90.56 234 ALA A N 1
ATOM 1643 C CA . ALA A 1 234 ? -3.771 -3.633 -6.715 1.00 90.56 234 ALA A CA 1
ATOM 1644 C C . ALA A 1 234 ? -3.646 -2.702 -5.491 1.00 90.56 234 ALA A C 1
ATOM 1646 O O . ALA A 1 234 ? -3.522 -3.163 -4.353 1.00 90.56 234 ALA A O 1
ATOM 1647 N N . ALA A 1 235 ? -3.702 -1.381 -5.703 1.00 92.62 235 ALA A N 1
ATOM 1648 C CA . ALA A 1 235 ? -3.698 -0.407 -4.614 1.00 92.62 235 ALA A CA 1
ATOM 1649 C C . ALA A 1 235 ? -4.970 -0.487 -3.750 1.00 92.62 235 ALA A C 1
ATOM 1651 O O . ALA A 1 235 ? -4.879 -0.375 -2.523 1.00 92.62 235 ALA A O 1
ATOM 1652 N N . ALA A 1 236 ? -6.136 -0.693 -4.371 1.00 94.25 236 ALA A N 1
ATOM 1653 C CA . ALA A 1 236 ? -7.411 -0.855 -3.678 1.00 94.25 236 ALA A CA 1
ATOM 1654 C C . ALA A 1 236 ? -7.449 -2.143 -2.842 1.00 94.25 236 ALA A C 1
ATOM 1656 O O . ALA A 1 236 ? -7.791 -2.086 -1.666 1.00 94.25 236 ALA A O 1
ATOM 1657 N N . GLU A 1 237 ? -6.989 -3.273 -3.385 1.00 95.00 237 GLU A N 1
ATOM 1658 C CA . GLU A 1 237 ? -6.919 -4.548 -2.656 1.00 95.00 237 GLU A CA 1
ATOM 1659 C C . GLU A 1 237 ? -6.073 -4.445 -1.379 1.00 95.00 237 GLU A C 1
ATOM 1661 O O . GLU A 1 237 ? -6.443 -4.960 -0.319 1.00 95.00 237 GLU A O 1
ATOM 1666 N N . LEU A 1 238 ? -4.936 -3.744 -1.447 1.00 96.00 238 LEU A N 1
ATOM 1667 C CA . LEU A 1 238 ? -4.111 -3.494 -0.268 1.00 96.00 238 LEU A CA 1
ATOM 1668 C C . LEU A 1 238 ? -4.830 -2.597 0.750 1.00 96.00 238 LEU A C 1
ATOM 1670 O O . LEU A 1 238 ? -4.745 -2.853 1.953 1.00 96.00 238 LEU A O 1
ATOM 1674 N N . ALA A 1 239 ? -5.529 -1.558 0.287 1.00 96.81 239 ALA A N 1
ATOM 1675 C CA . ALA A 1 239 ? -6.303 -0.666 1.147 1.00 96.81 239 ALA A CA 1
ATOM 1676 C C . ALA A 1 239 ? -7.442 -1.411 1.865 1.00 96.81 239 ALA A C 1
ATOM 1678 O O . ALA A 1 239 ? -7.613 -1.253 3.078 1.00 96.81 239 ALA A O 1
ATOM 1679 N N . ASP A 1 240 ? -8.161 -2.275 1.150 1.00 97.25 240 ASP A N 1
ATOM 1680 C CA . ASP A 1 240 ? -9.228 -3.112 1.698 1.00 97.25 240 ASP A CA 1
ATOM 1681 C C . ASP A 1 240 ? -8.674 -4.078 2.745 1.00 97.25 240 ASP A C 1
ATOM 1683 O O . ASP A 1 240 ? -9.220 -4.195 3.844 1.00 97.25 240 ASP A O 1
ATOM 1687 N N . ARG A 1 241 ? -7.522 -4.702 2.467 1.00 96.44 241 ARG A N 1
ATOM 1688 C CA . ARG A 1 241 ? -6.869 -5.596 3.427 1.00 96.44 241 ARG A CA 1
ATOM 1689 C C . ARG A 1 241 ? -6.450 -4.872 4.704 1.00 96.44 241 ARG A C 1
ATOM 1691 O O . ARG A 1 241 ? -6.622 -5.409 5.797 1.00 96.44 241 ARG A O 1
ATOM 1698 N N . VAL A 1 242 ? -5.903 -3.662 4.594 1.00 97.31 242 VAL A N 1
ATOM 1699 C CA . VAL A 1 242 ? -5.556 -2.842 5.768 1.00 97.31 242 VAL A CA 1
ATOM 1700 C C . VAL A 1 242 ? -6.815 -2.430 6.530 1.00 97.31 242 VAL A C 1
ATOM 1702 O O . VAL A 1 242 ? -6.825 -2.490 7.757 1.00 97.31 242 VAL A O 1
ATOM 1705 N N . THR A 1 243 ? -7.894 -2.089 5.827 1.00 97.19 243 THR A N 1
ATOM 1706 C CA . THR A 1 243 ? -9.191 -1.759 6.436 1.00 97.19 243 THR A CA 1
ATOM 1707 C C . THR A 1 243 ? -9.755 -2.941 7.224 1.00 97.19 243 THR A C 1
ATOM 1709 O O . THR A 1 243 ? -10.174 -2.777 8.369 1.00 97.19 243 THR A O 1
ATOM 1712 N N . GLU A 1 244 ? -9.688 -4.152 6.670 1.00 96.94 244 GLU A N 1
ATOM 1713 C CA . GLU A 1 244 ? -10.090 -5.387 7.349 1.00 96.94 244 GLU A CA 1
ATOM 1714 C C . GLU A 1 244 ? -9.253 -5.638 8.615 1.00 96.94 244 GLU A C 1
ATOM 1716 O O . GLU A 1 244 ? -9.799 -5.932 9.681 1.00 96.94 244 GLU A O 1
ATOM 1721 N N . LEU A 1 245 ? -7.927 -5.470 8.529 1.00 96.94 245 LEU A N 1
ATOM 1722 C CA . LEU A 1 245 ? -7.027 -5.623 9.675 1.00 96.94 245 LEU A CA 1
ATOM 1723 C C . LEU A 1 245 ? -7.332 -4.606 10.778 1.00 96.94 245 LEU A C 1
ATOM 1725 O O . LEU A 1 245 ? -7.415 -4.989 11.946 1.00 96.94 245 LEU A O 1
ATOM 1729 N N . ARG A 1 246 ? -7.576 -3.339 10.428 1.00 97.00 246 ARG A N 1
ATOM 1730 C CA . ARG A 1 246 ? -8.016 -2.310 11.384 1.00 97.00 246 ARG A CA 1
ATOM 1731 C C . ARG A 1 246 ? -9.368 -2.666 12.004 1.00 97.00 246 ARG A C 1
ATOM 1733 O O . ARG A 1 246 ? -9.528 -2.548 13.212 1.00 97.00 246 ARG A O 1
ATOM 1740 N N . GLY A 1 247 ? -10.310 -3.179 11.209 1.00 96.62 247 GLY A N 1
ATOM 1741 C CA . GLY A 1 247 ? -11.623 -3.651 11.670 1.00 96.62 247 GLY A CA 1
ATOM 1742 C C . GLY A 1 247 ? -11.595 -4.913 12.541 1.00 96.62 247 GLY A C 1
ATOM 1743 O O . GLY A 1 247 ? -12.564 -5.230 13.245 1.00 96.62 247 GLY A O 1
ATOM 1744 N N . SER A 1 248 ? -10.477 -5.640 12.539 1.00 96.75 248 SER A N 1
ATOM 1745 C CA . SER A 1 248 ? -10.259 -6.773 13.440 1.00 96.75 248 SER A CA 1
ATOM 1746 C C . SER A 1 248 ? -10.059 -6.335 14.898 1.00 96.75 248 SER A C 1
ATOM 1748 O O . SER A 1 248 ? -10.315 -7.125 15.811 1.00 96.75 248 SER A O 1
ATOM 1750 N N . VAL A 1 249 ? -9.667 -5.075 15.118 1.00 97.12 249 VAL A N 1
ATOM 1751 C CA . VAL A 1 249 ? -9.548 -4.448 16.435 1.00 97.12 249 VAL A CA 1
ATOM 1752 C C . VAL A 1 249 ? -10.814 -3.648 16.697 1.00 97.12 249 VAL A C 1
ATOM 1754 O O . VAL A 1 249 ? -11.077 -2.655 16.027 1.00 97.12 249 VAL A O 1
ATOM 1757 N N . ARG A 1 250 ? -11.648 -4.106 17.631 1.00 95.88 250 ARG A N 1
ATOM 1758 C CA . ARG A 1 250 ? -12.975 -3.507 17.839 1.00 95.88 250 ARG A CA 1
ATOM 1759 C C . ARG A 1 250 ? -13.536 -3.747 19.228 1.00 95.88 250 ARG A C 1
ATOM 1761 O O . ARG A 1 250 ? -13.179 -4.713 19.910 1.00 95.88 250 ARG A O 1
ATOM 1768 N N . VAL A 1 251 ? -14.499 -2.910 19.605 1.00 94.94 251 VAL A N 1
ATOM 1769 C CA . VAL A 1 251 ? -15.378 -3.182 20.744 1.00 94.94 251 VAL A CA 1
ATOM 1770 C C . VAL A 1 251 ? -16.375 -4.276 20.374 1.00 94.94 251 VAL A C 1
ATOM 1772 O O . VAL A 1 251 ? -17.013 -4.240 19.326 1.00 94.94 251 VAL A O 1
ATOM 1775 N N . LEU A 1 252 ? -16.537 -5.251 21.258 1.00 92.56 252 LEU A N 1
ATOM 1776 C CA . LEU A 1 252 ? -17.487 -6.340 21.083 1.00 92.56 252 LEU A CA 1
ATOM 1777 C C . LEU A 1 252 ? -18.827 -5.966 21.698 1.00 92.56 252 LEU A C 1
ATOM 1779 O O . LEU A 1 252 ? -18.882 -5.459 22.819 1.00 92.56 252 LEU A O 1
ATOM 1783 N N . GLU A 1 253 ? -19.904 -6.238 20.964 1.00 85.69 253 GLU A N 1
ATOM 1784 C CA . GLU A 1 253 ? -21.253 -5.995 21.460 1.00 85.69 253 GLU A CA 1
ATOM 1785 C C . GLU A 1 253 ? -21.555 -6.928 22.649 1.00 85.69 253 GLU A C 1
ATOM 1787 O O . GLU A 1 253 ? -21.270 -8.132 22.589 1.00 85.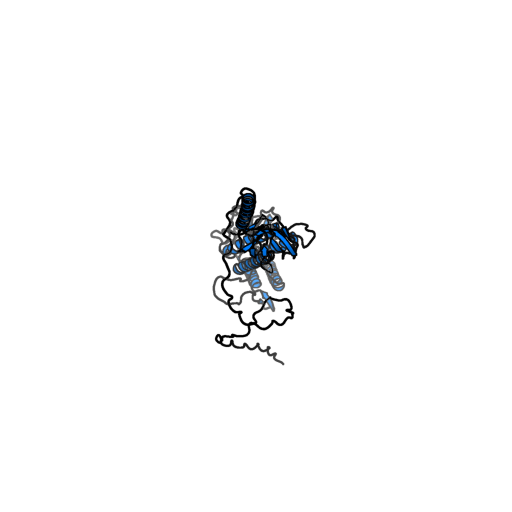69 253 GLU A O 1
ATOM 1792 N N . PRO A 1 254 ? -22.082 -6.391 23.761 1.00 80.00 254 PRO A N 1
ATOM 1793 C CA . PRO A 1 254 ? -22.459 -7.197 24.910 1.00 80.00 254 PRO A CA 1
ATOM 1794 C C . PRO A 1 254 ? -23.657 -8.102 24.580 1.00 80.00 254 PRO A C 1
ATOM 1796 O O . PRO A 1 254 ? -24.523 -7.727 23.791 1.00 80.00 254 PRO A O 1
ATOM 1799 N N . PRO A 1 255 ? -23.776 -9.271 25.235 1.00 75.44 255 PRO A N 1
ATOM 1800 C CA . PRO A 1 255 ? -24.864 -10.221 24.985 1.00 75.44 255 PRO A CA 1
ATOM 1801 C C . PRO A 1 255 ? -26.252 -9.706 25.411 1.00 75.44 255 PRO A C 1
ATOM 1803 O O . PRO A 1 255 ? -27.265 -10.313 25.074 1.00 75.44 255 PRO A O 1
ATOM 1806 N N . GLY A 1 256 ? -26.321 -8.605 26.161 1.00 74.00 256 GLY A N 1
ATOM 1807 C CA . GLY A 1 256 ? -27.566 -8.002 26.618 1.00 74.00 256 GLY A CA 1
ATOM 1808 C C . GLY A 1 256 ? -27.376 -6.553 27.073 1.00 74.00 256 GLY A C 1
ATOM 1809 O O . GLY A 1 256 ? -26.243 -6.074 27.167 1.00 74.00 256 GLY A O 1
ATOM 1810 N N . PRO A 1 257 ? -28.476 -5.832 27.343 1.00 74.19 257 PRO A N 1
ATOM 1811 C CA . PRO A 1 257 ? -28.412 -4.452 27.808 1.00 74.19 257 PRO A CA 1
ATOM 1812 C C . PRO A 1 257 ? -27.797 -4.363 29.213 1.00 74.19 257 PRO A C 1
ATOM 1814 O O . PRO A 1 257 ? -28.093 -5.185 30.081 1.00 74.19 257 PRO A O 1
ATOM 1817 N N . TYR A 1 258 ? -26.997 -3.326 29.466 1.00 77.00 258 TYR A N 1
ATOM 1818 C CA . TYR A 1 258 ? -26.495 -3.038 30.811 1.00 77.00 258 TYR A CA 1
ATOM 1819 C C . TYR A 1 258 ? -27.621 -2.474 31.677 1.00 77.00 258 TYR A C 1
ATOM 1821 O O . TYR A 1 258 ? -28.343 -1.580 31.239 1.00 77.00 258 TYR A O 1
ATOM 1829 N N . SER A 1 259 ? -27.757 -2.959 32.911 1.00 73.81 259 SER A N 1
ATOM 1830 C CA . SER A 1 259 ? -28.690 -2.407 33.898 1.00 73.81 259 SER A CA 1
ATOM 1831 C C . SER A 1 259 ? -27.906 -1.734 35.019 1.00 73.81 259 SER A C 1
ATOM 1833 O O . SER A 1 259 ? -27.241 -2.408 35.802 1.00 73.81 259 SER A O 1
ATOM 1835 N N . LEU A 1 260 ? -27.988 -0.408 35.100 1.00 73.00 260 LEU A N 1
ATOM 1836 C CA . LEU A 1 260 ? -27.337 0.394 36.133 1.00 73.00 260 LEU A CA 1
ATOM 1837 C C . LEU A 1 260 ? -28.331 0.618 37.279 1.00 73.00 260 LEU A C 1
ATOM 1839 O O . LEU A 1 260 ? -29.307 1.361 37.144 1.00 73.00 260 LEU A O 1
ATOM 1843 N N . GLY A 1 261 ? -28.105 -0.088 38.389 1.00 59.97 261 GLY A N 1
ATOM 1844 C CA . GLY A 1 261 ? -28.917 0.017 39.607 1.00 59.97 261 GLY A CA 1
ATOM 1845 C C . GLY A 1 261 ? -28.509 1.170 40.529 1.00 59.97 261 GLY A C 1
ATOM 1846 O O . GLY A 1 261 ? -29.293 1.569 41.386 1.00 59.97 261 GLY A O 1
ATOM 1847 N N . THR A 1 262 ? -27.306 1.717 40.346 1.00 63.75 262 THR A N 1
ATOM 1848 C CA . THR A 1 262 ? -26.756 2.850 41.101 1.00 63.75 262 THR A CA 1
ATOM 1849 C C . THR A 1 262 ? -26.277 3.933 40.133 1.00 63.75 262 THR A C 1
ATOM 1851 O O . THR A 1 262 ? -26.073 3.661 38.948 1.00 63.75 262 THR A O 1
ATOM 1854 N N . SER A 1 263 ? -26.116 5.162 40.627 1.00 65.44 263 SER A N 1
ATOM 1855 C CA . SER A 1 263 ? -25.672 6.300 39.812 1.00 65.44 263 SER A CA 1
ATOM 1856 C C . SER A 1 263 ? -24.244 6.148 39.270 1.00 65.44 263 SER A C 1
ATOM 1858 O O . SER A 1 263 ? -23.967 6.713 38.218 1.00 65.44 263 SER A O 1
ATOM 1860 N N . ASP A 1 264 ? -23.403 5.338 39.932 1.00 68.38 264 ASP A N 1
ATOM 1861 C CA . ASP A 1 264 ? -21.957 5.194 39.674 1.00 68.38 264 ASP A CA 1
ATOM 1862 C C . ASP A 1 264 ? -21.548 3.758 39.284 1.00 68.38 264 ASP A C 1
ATOM 1864 O O . ASP A 1 264 ? -20.488 3.253 39.666 1.00 68.38 264 ASP A O 1
ATOM 1868 N N . ALA A 1 265 ? -22.415 3.027 38.584 1.00 70.25 265 ALA A N 1
ATOM 1869 C CA . ALA A 1 265 ? -22.132 1.639 38.223 1.00 70.25 265 ALA A CA 1
ATOM 1870 C C . ALA A 1 265 ? -21.133 1.539 37.040 1.00 70.25 265 ALA A C 1
ATOM 1872 O O . ALA A 1 265 ? -21.355 2.158 35.995 1.00 70.25 265 ALA A O 1
ATOM 1873 N N . PRO A 1 266 ? -20.054 0.733 37.153 1.00 82.69 266 PRO A N 1
ATOM 1874 C CA . PRO A 1 266 ? -19.056 0.605 36.094 1.00 82.69 266 PRO A CA 1
ATOM 1875 C C . PRO A 1 266 ? -19.597 -0.177 34.889 1.00 82.69 266 PRO A C 1
ATOM 1877 O O . PRO A 1 266 ? -20.204 -1.241 35.036 1.00 82.69 266 PRO A O 1
ATOM 1880 N N . ILE A 1 267 ? -19.310 0.313 33.682 1.00 86.06 267 ILE A N 1
ATOM 1881 C CA . ILE A 1 267 ? -19.628 -0.361 32.419 1.00 86.06 267 ILE A CA 1
ATOM 1882 C C . ILE A 1 267 ? -18.433 -1.228 32.016 1.00 86.06 267 ILE A C 1
ATOM 1884 O O . ILE A 1 267 ? -17.306 -0.746 31.909 1.00 86.06 267 ILE A O 1
ATOM 1888 N N . LEU A 1 268 ? -18.677 -2.521 31.794 1.00 89.75 268 LEU A N 1
ATOM 1889 C CA . LEU A 1 268 ? -17.650 -3.477 31.374 1.00 89.75 268 LEU A CA 1
ATOM 1890 C C . LEU A 1 268 ? -17.664 -3.631 29.859 1.00 89.75 268 LEU A C 1
ATOM 1892 O O . LEU A 1 268 ? -18.568 -4.268 29.321 1.00 89.75 268 LEU A O 1
ATOM 1896 N N . ILE A 1 269 ? -16.653 -3.106 29.178 1.00 91.56 269 ILE A N 1
ATOM 1897 C CA . ILE A 1 269 ? -16.504 -3.218 27.726 1.00 91.56 269 ILE A CA 1
ATOM 1898 C C . ILE A 1 269 ? -15.457 -4.275 27.410 1.00 91.56 269 ILE A C 1
ATOM 1900 O O . ILE A 1 269 ? -14.440 -4.369 28.088 1.00 91.56 269 ILE A O 1
ATOM 1904 N N . THR A 1 270 ? -15.690 -5.084 26.378 1.00 94.81 270 THR A N 1
ATOM 1905 C CA . THR A 1 270 ? -14.679 -6.029 25.894 1.00 94.81 270 THR A CA 1
ATOM 1906 C C . THR A 1 270 ? -14.130 -5.551 24.562 1.00 94.81 270 THR A C 1
ATOM 1908 O O . THR A 1 270 ? -14.878 -5.441 23.593 1.00 94.81 270 THR A O 1
ATOM 1911 N N . VAL A 1 271 ? -12.825 -5.309 24.508 1.00 96.56 271 VAL A N 1
ATOM 1912 C CA . VAL A 1 271 ? -12.095 -5.010 23.273 1.00 96.56 271 VAL A CA 1
ATOM 1913 C C . VAL A 1 271 ? -11.470 -6.299 22.755 1.00 96.56 271 VAL A C 1
ATOM 1915 O O . VAL A 1 271 ? -10.861 -7.041 23.527 1.00 96.56 271 VAL A O 1
ATOM 1918 N N . ALA A 1 272 ? -11.647 -6.589 21.469 1.00 96.81 272 ALA A N 1
ATOM 1919 C CA . ALA A 1 272 ? -10.942 -7.657 20.768 1.00 96.81 272 ALA A CA 1
ATOM 1920 C C . ALA A 1 272 ? -9.801 -7.078 19.937 1.00 96.81 272 ALA A C 1
ATOM 1922 O O . ALA A 1 272 ? -9.955 -6.021 19.331 1.00 96.81 272 ALA A O 1
ATOM 1923 N N . ASN A 1 273 ? -8.700 -7.818 19.874 1.00 97.38 273 ASN A N 1
ATOM 1924 C CA . ASN A 1 273 ? -7.585 -7.572 18.977 1.00 97.38 273 ASN A CA 1
ATOM 1925 C C . ASN A 1 273 ? -7.413 -8.793 18.067 1.00 97.38 273 ASN A C 1
ATOM 1927 O O . ASN A 1 273 ? -7.067 -9.874 18.539 1.00 97.38 273 ASN A O 1
ATOM 1931 N N . GLY A 1 274 ? -7.679 -8.625 16.771 1.00 96.81 274 GLY A N 1
ATOM 1932 C CA . GLY A 1 274 ? -7.485 -9.666 15.761 1.00 96.81 274 GLY A CA 1
ATOM 1933 C C . GLY A 1 274 ? -6.080 -9.710 15.153 1.00 96.81 274 GLY A C 1
ATOM 1934 O O . GLY A 1 274 ? -5.844 -10.521 14.260 1.00 96.81 274 GLY A O 1
ATOM 1935 N N . LEU A 1 275 ? -5.150 -8.868 15.610 1.00 97.50 275 LEU A N 1
ATOM 1936 C CA . LEU A 1 275 ? -3.772 -8.849 15.124 1.00 97.50 275 LEU A CA 1
ATOM 1937 C C . LEU A 1 275 ? -2.873 -9.793 15.935 1.00 97.50 275 LEU A C 1
ATOM 1939 O O . LEU A 1 275 ? -3.120 -10.026 17.121 1.00 97.50 275 LEU A O 1
ATOM 1943 N N . PRO A 1 276 ? -1.783 -10.305 15.334 1.00 96.81 276 PRO A N 1
ATOM 1944 C CA . PRO A 1 276 ? -0.830 -11.182 16.015 1.00 96.81 276 PRO A CA 1
ATOM 1945 C C . PRO A 1 276 ? 0.147 -10.434 16.943 1.00 96.81 276 PRO A C 1
ATOM 1947 O O . PRO A 1 276 ? 1.091 -11.043 17.443 1.00 96.81 276 PRO A O 1
ATOM 1950 N N . VAL A 1 277 ? -0.070 -9.137 17.185 1.00 97.44 277 VAL A N 1
ATOM 1951 C CA . VAL A 1 277 ? 0.759 -8.266 18.036 1.00 97.44 277 VAL A CA 1
ATOM 1952 C C . VAL A 1 277 ? -0.063 -7.704 19.190 1.00 97.44 277 VAL A C 1
ATOM 1954 O O . VAL A 1 277 ? -1.266 -7.491 19.045 1.00 97.44 277 VAL A O 1
ATOM 1957 N N . THR A 1 278 ? 0.580 -7.432 20.324 1.00 97.62 278 THR A N 1
ATOM 1958 C CA . THR A 1 278 ? -0.040 -6.664 21.413 1.00 97.62 278 THR A CA 1
ATOM 1959 C C . THR A 1 278 ? -0.252 -5.221 20.963 1.00 97.62 278 THR A C 1
ATOM 1961 O O . THR A 1 278 ? 0.680 -4.596 20.456 1.00 97.62 278 THR A O 1
ATOM 1964 N N . LEU A 1 279 ? -1.456 -4.686 21.166 1.00 97.38 279 LEU A N 1
ATOM 1965 C CA . LEU A 1 279 ? -1.790 -3.300 20.833 1.00 97.38 279 LEU A CA 1
ATOM 1966 C C . LEU A 1 279 ? -2.117 -2.500 22.089 1.00 97.38 279 LEU A C 1
ATOM 1968 O O . LEU A 1 279 ? -2.893 -2.958 22.925 1.00 97.38 279 LEU A O 1
ATOM 1972 N N . ARG A 1 280 ? -1.589 -1.284 22.176 1.00 97.31 280 ARG A N 1
ATOM 1973 C CA . ARG A 1 280 ? -2.028 -0.248 23.104 1.00 97.31 280 ARG A CA 1
ATOM 1974 C C . ARG A 1 280 ? -3.075 0.614 22.408 1.00 97.31 280 ARG A C 1
ATOM 1976 O O . ARG A 1 280 ? -2.778 1.242 21.397 1.00 97.31 280 ARG A O 1
ATOM 1983 N N . VAL A 1 281 ? -4.285 0.628 22.950 1.00 97.06 281 VAL A N 1
ATOM 1984 C CA . VAL A 1 281 ? -5.442 1.301 22.354 1.00 97.06 281 VAL A CA 1
ATOM 1985 C C . VAL A 1 281 ? -6.144 2.199 23.358 1.00 97.06 281 VAL A C 1
ATOM 1987 O O . VAL A 1 281 ? -6.188 1.893 24.552 1.00 97.06 281 VAL A O 1
ATOM 1990 N N . ASP A 1 282 ? -6.763 3.255 22.850 1.00 95.88 282 ASP A N 1
ATOM 1991 C CA . ASP A 1 282 ? -7.600 4.153 23.633 1.00 95.88 282 ASP A CA 1
ATOM 1992 C C . ASP A 1 282 ? -9.065 3.779 23.436 1.00 95.88 282 ASP A C 1
ATOM 1994 O O . ASP A 1 282 ? -9.573 3.698 22.317 1.00 95.88 282 ASP A O 1
ATOM 1998 N N . VAL A 1 283 ? -9.756 3.495 24.537 1.00 94.31 283 VAL A N 1
ATOM 1999 C CA . VAL A 1 283 ? -11.175 3.133 24.508 1.00 94.31 283 VAL A CA 1
ATOM 2000 C C . VAL A 1 283 ? -11.986 4.351 24.897 1.00 94.31 283 VAL A C 1
ATOM 2002 O O . VAL A 1 283 ? -11.796 4.918 25.969 1.00 94.31 283 VAL A O 1
ATOM 2005 N N . GLU A 1 284 ? -12.930 4.728 24.045 1.00 92.19 284 GLU A N 1
ATOM 2006 C CA . GLU A 1 284 ? -13.775 5.895 24.255 1.00 92.19 284 GLU A CA 1
ATOM 2007 C C . GLU A 1 284 ? -15.247 5.476 24.245 1.00 92.19 284 GLU A C 1
ATOM 2009 O O . GLU A 1 284 ? -15.699 4.751 23.356 1.00 92.19 284 GLU A O 1
ATOM 2014 N N . ILE A 1 285 ? -16.018 5.949 25.227 1.00 89.38 285 ILE A N 1
ATOM 2015 C CA . ILE A 1 285 ? -17.481 5.905 25.170 1.00 89.38 285 ILE A CA 1
ATOM 2016 C C . ILE A 1 285 ? -17.960 7.311 24.843 1.00 89.38 285 ILE A C 1
ATOM 2018 O O . ILE A 1 285 ? -17.798 8.227 25.650 1.00 89.38 285 ILE A O 1
ATOM 2022 N N . LEU A 1 286 ? -18.578 7.473 23.675 1.00 84.81 286 LEU A N 1
ATOM 2023 C CA . LEU A 1 286 ? -19.087 8.764 23.239 1.00 84.81 286 LEU A CA 1
ATOM 2024 C C . LEU A 1 286 ? -20.178 9.251 24.212 1.00 84.81 286 LEU A C 1
ATOM 2026 O O . LEU A 1 286 ? -21.136 8.511 24.483 1.00 84.81 286 LEU A O 1
ATOM 2030 N N . PRO A 1 287 ? -20.056 10.482 24.743 1.00 75.31 287 PRO A N 1
ATOM 2031 C CA . PRO A 1 287 ? -20.996 11.013 25.720 1.00 75.31 287 PRO A CA 1
ATOM 2032 C C . PRO A 1 287 ? -22.400 11.150 25.123 1.00 75.31 287 PRO A C 1
ATOM 2034 O O . PRO A 1 287 ? -22.579 11.448 23.942 1.00 75.31 287 PRO A O 1
ATOM 2037 N N . SER A 1 288 ? -23.421 10.960 25.960 1.00 79.88 288 SER A N 1
ATOM 2038 C CA . SER A 1 288 ? -24.826 11.130 25.572 1.00 79.88 288 SER A CA 1
ATOM 2039 C C . SER A 1 288 ? -25.575 11.972 26.602 1.00 79.88 288 SER A C 1
ATOM 2041 O O . SER A 1 288 ? -25.123 12.141 27.733 1.00 79.88 288 SER A O 1
ATOM 2043 N N . SER A 1 289 ? -26.758 12.483 26.250 1.00 71.88 289 SER A N 1
ATOM 2044 C CA . SER A 1 289 ? -27.548 13.361 27.130 1.00 71.88 289 SER A CA 1
ATOM 2045 C C . SER A 1 289 ? -27.949 12.733 28.479 1.00 71.88 289 SER A C 1
ATOM 2047 O O . SER A 1 289 ? -28.425 13.453 29.353 1.00 71.88 289 SER A O 1
ATOM 2049 N N . GLY A 1 290 ? -27.797 11.412 28.647 1.00 71.56 290 GLY A N 1
ATOM 2050 C CA . GLY A 1 290 ? -28.128 10.669 29.871 1.00 71.56 290 GLY A CA 1
ATOM 2051 C C . GLY A 1 290 ? -26.946 9.985 30.569 1.00 71.56 290 GLY A C 1
ATOM 2052 O O . GLY A 1 290 ? -27.153 9.386 31.624 1.00 71.56 290 GLY A O 1
ATOM 2053 N N . LEU A 1 291 ? -25.735 10.040 29.999 1.00 78.75 291 LEU A N 1
ATOM 2054 C CA . LEU A 1 291 ? -24.571 9.304 30.501 1.00 78.75 291 LEU A CA 1
ATOM 2055 C C . LEU A 1 291 ? -23.292 10.127 30.335 1.00 78.75 291 LEU A C 1
ATOM 2057 O O . LEU A 1 291 ? -22.938 10.505 29.214 1.00 78.75 291 LEU A O 1
ATOM 2061 N N . ARG A 1 292 ? -22.587 10.355 31.443 1.00 81.62 292 ARG A N 1
ATOM 2062 C CA . ARG A 1 292 ? -21.223 10.892 31.449 1.00 81.62 292 ARG A CA 1
ATOM 2063 C C . ARG A 1 292 ? -20.261 9.768 31.788 1.00 81.62 292 ARG A C 1
ATOM 2065 O O . ARG A 1 292 ? -20.519 8.999 32.704 1.00 81.62 292 ARG A O 1
ATOM 2072 N N . VAL A 1 293 ? -19.171 9.659 31.044 1.00 83.12 293 VAL A N 1
ATOM 2073 C CA . VAL A 1 293 ? -18.163 8.617 31.253 1.00 83.12 293 VAL A CA 1
ATOM 2074 C C . VAL A 1 293 ? -16.833 9.304 31.511 1.00 83.12 293 VAL A C 1
ATOM 2076 O O . VAL A 1 293 ? -16.483 10.251 30.806 1.00 83.12 293 VAL A O 1
ATOM 2079 N N . ALA A 1 294 ? -16.127 8.866 32.550 1.00 84.56 294 ALA A N 1
ATOM 2080 C CA . ALA A 1 294 ? -14.787 9.357 32.834 1.00 84.56 294 ALA A CA 1
ATOM 2081 C C . ALA A 1 294 ? -13.793 8.859 31.764 1.00 84.56 294 ALA A C 1
ATOM 2083 O O . ALA A 1 294 ? -13.985 7.759 31.236 1.00 84.56 294 ALA A O 1
ATOM 2084 N N . PRO A 1 295 ? -12.729 9.622 31.454 1.00 85.50 295 PRO A N 1
ATOM 2085 C CA . PRO A 1 295 ? -11.670 9.156 30.565 1.00 85.50 295 PRO A CA 1
ATOM 2086 C C . PRO A 1 295 ? -11.121 7.800 31.016 1.00 85.50 295 PRO A C 1
ATOM 2088 O O . PRO A 1 295 ? -10.907 7.571 32.208 1.00 85.50 295 PRO A O 1
ATOM 2091 N N . ILE A 1 296 ? -10.916 6.904 30.056 1.00 91.19 296 ILE A N 1
ATOM 2092 C CA . ILE A 1 296 ? -10.355 5.574 30.284 1.00 91.19 296 ILE A CA 1
ATOM 2093 C C . ILE A 1 296 ? -8.865 5.649 29.955 1.00 91.19 296 ILE A C 1
ATOM 2095 O O . ILE A 1 296 ? -8.490 6.208 28.927 1.00 91.19 296 ILE A O 1
ATOM 2099 N N . GLU A 1 297 ? -8.013 5.102 30.819 1.00 92.38 297 GLU A N 1
ATOM 2100 C CA . GLU A 1 297 ? -6.575 5.024 30.542 1.00 92.38 297 GLU A CA 1
ATOM 2101 C C . GLU A 1 297 ? -6.287 4.103 29.342 1.00 92.38 297 GLU A C 1
ATOM 2103 O O . GLU A 1 297 ? -7.041 3.144 29.132 1.00 92.38 297 GLU A O 1
ATOM 2108 N N . PRO A 1 298 ? -5.190 4.323 28.594 1.00 94.56 298 PRO A N 1
ATOM 2109 C CA . PRO A 1 298 ? -4.792 3.447 27.494 1.00 94.56 298 PRO A CA 1
ATOM 2110 C C . PRO A 1 298 ? -4.711 1.980 27.930 1.00 94.56 298 PRO A C 1
ATOM 2112 O O . PRO A 1 298 ? -4.203 1.658 29.006 1.00 94.56 298 PRO A O 1
ATOM 2115 N N . GLN A 1 299 ? -5.215 1.072 27.096 1.00 95.81 299 GLN A N 1
ATOM 2116 C CA . GLN A 1 299 ? -5.316 -0.352 27.411 1.00 95.81 299 GLN A CA 1
ATOM 2117 C C . GLN A 1 299 ? -4.445 -1.186 26.482 1.00 95.81 299 GLN A C 1
ATOM 2119 O O . GLN A 1 299 ? -4.509 -1.046 25.265 1.00 95.81 299 GLN A O 1
ATOM 2124 N N . GLU A 1 300 ? -3.689 -2.120 27.053 1.00 96.44 300 GLU A N 1
ATOM 2125 C CA . GLU A 1 300 ? -2.959 -3.124 26.283 1.00 96.44 300 GLU A CA 1
ATOM 2126 C C . GLU A 1 300 ? -3.833 -4.362 26.054 1.00 96.44 300 GLU A C 1
ATOM 2128 O O . GLU A 1 300 ? -4.309 -5.013 26.995 1.00 96.44 300 GLU A O 1
ATOM 2133 N N . VAL A 1 301 ? -4.062 -4.686 24.784 1.00 97.19 301 VAL A N 1
ATOM 2134 C CA . VAL A 1 301 ? -4.865 -5.825 24.347 1.00 97.19 301 VAL A CA 1
ATOM 2135 C C . VAL A 1 301 ? -3.933 -6.892 23.768 1.00 97.19 301 VAL A C 1
ATOM 2137 O O . VAL A 1 301 ? -3.222 -6.612 22.796 1.00 97.19 301 VAL A O 1
ATOM 2140 N N . PRO A 1 302 ? -3.926 -8.115 24.333 1.00 97.00 302 PRO A N 1
ATOM 2141 C CA . PRO A 1 302 ? -3.022 -9.175 23.898 1.00 97.00 302 PRO A CA 1
ATOM 2142 C C . PRO A 1 302 ? -3.281 -9.591 22.439 1.00 97.00 302 PRO A C 1
ATOM 2144 O O . PRO A 1 302 ? -4.389 -9.379 21.929 1.00 97.00 302 PRO A O 1
ATOM 2147 N N . PRO A 1 303 ? -2.287 -10.202 21.772 1.00 97.12 303 PRO A N 1
ATOM 2148 C CA . PRO A 1 303 ? -2.403 -10.658 20.391 1.00 97.12 303 PRO A CA 1
ATOM 2149 C C . PRO A 1 303 ? -3.500 -11.715 20.261 1.00 97.12 303 PRO A C 1
ATOM 2151 O O . PRO A 1 303 ? -3.615 -12.595 21.116 1.00 97.12 303 PRO A O 1
ATOM 2154 N N . LEU A 1 304 ? -4.297 -11.633 19.190 1.00 96.44 304 LEU A N 1
ATOM 2155 C CA . LEU A 1 304 ? -5.412 -12.551 18.898 1.00 96.44 304 LEU A CA 1
ATOM 2156 C C . LEU A 1 304 ? -6.353 -12.763 20.103 1.00 96.44 304 LEU A C 1
ATOM 2158 O O . LEU A 1 304 ? -6.921 -13.840 20.297 1.00 96.44 304 LEU A O 1
ATOM 2162 N N . GLY A 1 305 ? -6.479 -11.739 20.947 1.00 95.06 305 GLY A N 1
ATOM 2163 C CA . GLY A 1 305 ? -7.039 -11.843 22.284 1.00 95.06 305 GLY A CA 1
ATOM 2164 C C . GLY A 1 305 ? -8.128 -10.819 22.571 1.00 95.06 305 GLY A C 1
ATOM 2165 O O . GLY A 1 305 ? -8.576 -10.055 21.715 1.00 95.06 305 GLY A O 1
ATOM 2166 N N . ARG A 1 306 ? -8.599 -10.832 23.819 1.00 96.25 306 ARG A N 1
ATOM 2167 C CA . ARG A 1 306 ? -9.654 -9.938 24.308 1.00 96.25 306 ARG A CA 1
ATOM 2168 C C . ARG A 1 306 ? -9.232 -9.341 25.644 1.00 96.25 306 ARG A C 1
ATOM 2170 O O . ARG A 1 306 ? -8.653 -10.039 26.475 1.00 96.25 306 ARG A O 1
ATOM 2177 N N . ARG A 1 307 ? -9.565 -8.072 25.874 1.00 95.31 307 ARG A N 1
ATOM 2178 C CA . ARG A 1 307 ? -9.347 -7.371 27.146 1.00 95.31 307 ARG A CA 1
ATOM 2179 C C . ARG A 1 307 ? -10.657 -6.759 27.618 1.00 95.31 307 ARG A C 1
ATOM 2181 O O . ARG A 1 307 ? -11.341 -6.085 26.850 1.00 95.31 307 ARG A O 1
ATOM 2188 N N . GLN A 1 308 ? -11.006 -7.000 28.879 1.00 94.25 308 GLN A N 1
ATOM 2189 C CA . GLN A 1 308 ? -12.135 -6.327 29.513 1.00 94.25 308 GLN A CA 1
ATOM 2190 C C . GLN A 1 308 ? -11.655 -5.026 30.160 1.00 94.25 308 GLN A C 1
ATOM 2192 O O . GLN A 1 308 ? -10.700 -5.027 30.936 1.00 94.25 308 GLN A O 1
ATOM 2197 N N . VAL A 1 309 ? -12.338 -3.936 29.839 1.00 92.75 309 VAL A N 1
ATOM 2198 C CA . VAL A 1 309 ? -12.039 -2.569 30.254 1.00 92.75 309 VAL A CA 1
ATOM 2199 C C . VAL A 1 309 ? -13.209 -2.060 31.083 1.00 92.75 309 VAL A C 1
ATOM 2201 O O . VAL A 1 309 ? -14.371 -2.288 30.737 1.00 92.75 309 VAL A O 1
ATOM 2204 N N . ARG A 1 310 ? -12.910 -1.412 32.209 1.00 90.56 310 ARG A N 1
ATOM 2205 C CA . ARG A 1 310 ? -13.922 -0.854 33.111 1.00 90.56 310 ARG A CA 1
ATOM 2206 C C . ARG A 1 310 ? -14.016 0.644 32.876 1.00 90.56 310 ARG A C 1
ATOM 2208 O O . ARG A 1 310 ? -13.018 1.337 33.019 1.00 90.56 310 ARG A O 1
ATOM 2215 N N . ALA A 1 311 ? -15.208 1.120 32.548 1.00 87.94 311 ALA A N 1
ATOM 2216 C CA . A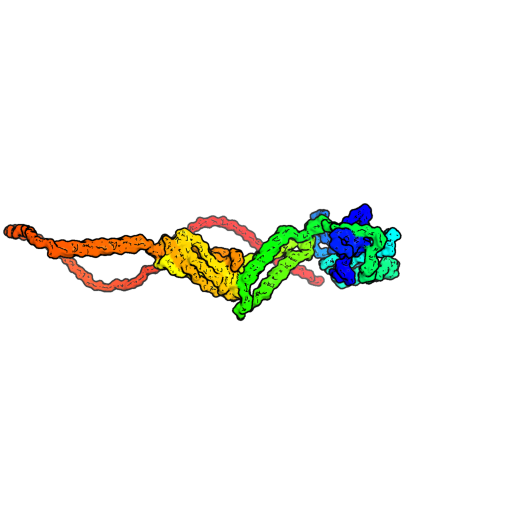LA A 1 311 ? -15.488 2.535 32.381 1.00 87.94 311 ALA A CA 1
ATOM 2217 C C . ALA A 1 311 ? -16.382 3.017 33.524 1.00 87.94 311 ALA A C 1
ATOM 2219 O O . ALA A 1 311 ? -17.488 2.501 33.711 1.00 87.94 311 ALA A O 1
ATOM 2220 N N . SER A 1 312 ? -15.910 3.997 34.290 1.00 85.56 312 SER A N 1
ATOM 2221 C CA . SER A 1 312 ? -16.720 4.648 35.320 1.00 85.56 312 SER A CA 1
ATOM 2222 C C . SER A 1 312 ? -17.727 5.569 34.645 1.00 85.56 312 SER A C 1
ATOM 2224 O O . SER A 1 312 ? -17.340 6.516 33.955 1.00 85.56 312 SER A O 1
ATOM 2226 N N . ALA A 1 313 ? -19.011 5.267 34.817 1.00 82.19 313 ALA A N 1
ATOM 2227 C CA . ALA A 1 313 ? -20.094 6.009 34.200 1.00 82.19 313 ALA A CA 1
ATOM 2228 C C . ALA A 1 313 ? -21.014 6.597 35.272 1.00 82.19 313 ALA A C 1
ATOM 2230 O O . ALA A 1 313 ? -21.442 5.892 36.182 1.00 82.19 313 ALA A O 1
ATOM 2231 N N . GLU A 1 314 ? -21.324 7.881 35.124 1.00 81.38 314 GLU A N 1
ATOM 2232 C CA . GLU A 1 314 ? -22.266 8.619 35.953 1.00 81.38 314 GLU A CA 1
ATOM 2233 C C . GLU A 1 314 ? -23.570 8.815 35.175 1.00 81.38 314 GLU A C 1
ATOM 2235 O O . GLU A 1 314 ? -23.595 9.349 34.054 1.00 81.38 314 GLU A O 1
ATOM 2240 N N . VAL A 1 315 ? -24.676 8.368 35.770 1.00 77.19 315 VAL A N 1
ATOM 2241 C CA . VAL A 1 315 ? -25.997 8.470 35.147 1.00 77.19 315 VAL A CA 1
ATOM 2242 C C . VAL A 1 315 ? -26.708 9.748 35.574 1.00 77.19 315 VAL A C 1
ATOM 2244 O O . VAL A 1 315 ? -27.027 9.937 36.745 1.00 77.19 315 VAL A O 1
ATOM 2247 N N . THR A 1 316 ? -27.055 10.596 34.605 1.00 77.19 316 THR A N 1
ATOM 2248 C CA . THR A 1 316 ? -27.726 11.881 34.871 1.00 77.19 316 THR A CA 1
ATOM 2249 C C . THR A 1 316 ? -29.253 11.797 34.820 1.00 77.19 316 THR A C 1
ATOM 2251 O O . THR A 1 316 ? -29.939 12.696 35.311 1.00 77.19 316 THR A O 1
ATOM 2254 N N . ARG A 1 317 ? -29.819 10.737 34.221 1.00 72.75 317 ARG A N 1
ATOM 2255 C CA . ARG A 1 317 ? -31.271 10.557 34.059 1.00 72.75 317 ARG A CA 1
ATOM 2256 C C . ARG A 1 317 ? -31.667 9.079 34.101 1.00 72.75 317 ARG A C 1
ATOM 2258 O O . ARG A 1 317 ? -30.971 8.230 33.559 1.00 72.75 317 ARG A O 1
ATOM 2265 N N . SER A 1 318 ? -32.826 8.774 34.677 1.00 75.19 318 SER A N 1
ATOM 2266 C CA . SER A 1 318 ? -33.451 7.447 34.594 1.00 75.19 318 SER A CA 1
ATOM 2267 C C . SER A 1 318 ? -34.042 7.205 33.197 1.00 75.19 318 SER A C 1
ATOM 2269 O O . SER A 1 318 ? -34.589 8.121 32.580 1.00 75.19 318 SER A O 1
ATOM 2271 N N . GLY A 1 319 ? -33.967 5.977 32.691 1.00 76.75 319 GLY A N 1
ATOM 2272 C CA . GLY A 1 319 ? -34.472 5.627 31.361 1.00 76.75 319 GLY A CA 1
ATOM 2273 C C . GLY A 1 319 ? -33.569 4.656 30.608 1.00 76.75 319 GLY A C 1
ATOM 2274 O O . GLY A 1 319 ? -32.642 4.081 31.175 1.00 76.75 319 GLY A O 1
ATOM 2275 N N . GLN A 1 320 ? -33.864 4.451 29.326 1.00 79.94 320 GLN A N 1
ATOM 2276 C CA . GLN A 1 320 ? -33.052 3.638 28.425 1.00 79.94 320 GLN A CA 1
ATOM 2277 C C . GLN A 1 320 ? -32.330 4.542 27.426 1.00 79.94 320 GLN A C 1
ATOM 2279 O O . GLN A 1 320 ? -32.956 5.383 26.782 1.00 79.94 320 GLN A O 1
ATOM 2284 N N . PHE A 1 321 ? -31.023 4.346 27.287 1.00 79.44 321 PHE A N 1
ATOM 2285 C CA . PHE A 1 321 ? -30.149 5.136 26.425 1.00 79.44 321 PHE A CA 1
ATOM 2286 C C . PHE A 1 321 ? -29.295 4.209 25.557 1.00 79.44 321 PHE A C 1
ATOM 2288 O O . PHE A 1 321 ? -28.980 3.084 25.950 1.00 79.44 321 PHE A O 1
ATOM 2295 N N . SER A 1 322 ? -28.924 4.682 24.368 1.00 83.94 322 SER A N 1
ATOM 2296 C CA . SER A 1 322 ? -27.933 4.025 23.515 1.00 83.94 322 SER A CA 1
ATOM 2297 C C . SER A 1 322 ? -26.679 4.885 23.501 1.00 83.94 322 SER A C 1
ATOM 2299 O O . SER A 1 322 ? -26.761 6.070 23.184 1.00 83.94 322 SER A O 1
ATOM 2301 N N . VAL A 1 323 ? -25.535 4.292 23.820 1.00 87.75 323 VAL A N 1
ATOM 2302 C CA . VAL A 1 323 ? -24.222 4.945 23.736 1.00 87.75 323 VAL A CA 1
ATOM 2303 C C . VAL A 1 323 ? -23.340 4.200 22.749 1.00 87.75 323 VAL A C 1
ATOM 2305 O O . VAL A 1 323 ? -23.582 3.030 22.466 1.00 87.75 323 VAL A O 1
ATOM 2308 N N . GLN A 1 324 ? -22.359 4.885 22.176 1.00 90.69 324 GLN A N 1
ATOM 2309 C CA . GLN A 1 324 ? -21.422 4.282 21.233 1.00 90.69 324 GLN A CA 1
ATOM 2310 C C . GLN A 1 324 ? -20.067 4.130 21.910 1.00 90.69 324 GLN A C 1
ATOM 2312 O O . GLN A 1 324 ? -19.599 5.063 22.557 1.00 90.69 324 GLN A O 1
ATOM 2317 N N . ALA A 1 325 ? -19.462 2.958 21.771 1.00 92.06 325 ALA A N 1
ATOM 2318 C CA . ALA A 1 325 ? -18.113 2.683 22.228 1.00 92.06 325 ALA A CA 1
ATOM 2319 C C . ALA A 1 325 ? -17.206 2.473 21.017 1.00 92.06 325 ALA A C 1
ATOM 2321 O O . ALA A 1 325 ? -17.516 1.675 20.130 1.00 92.06 325 ALA A O 1
ATOM 2322 N N . ALA A 1 326 ? -16.098 3.196 20.997 1.00 93.88 326 ALA A N 1
ATOM 2323 C CA . ALA A 1 326 ? -15.107 3.193 19.939 1.00 93.88 326 ALA A CA 1
ATOM 2324 C C . ALA A 1 326 ? -13.737 2.812 20.511 1.00 93.88 326 ALA A C 1
ATOM 2326 O O . ALA A 1 326 ? -13.464 3.011 21.697 1.00 93.88 326 ALA A O 1
ATOM 2327 N N . VAL A 1 327 ? -12.883 2.259 19.655 1.00 95.69 327 VAL A N 1
ATOM 2328 C CA . VAL A 1 327 ? -11.464 2.043 19.950 1.00 95.69 327 VAL A CA 1
ATOM 2329 C C . VAL A 1 327 ? -10.667 2.948 19.027 1.00 95.69 327 VAL A C 1
ATOM 2331 O O . VAL A 1 327 ? -11.012 3.070 17.853 1.00 95.69 327 VAL A O 1
ATOM 2334 N N . ARG A 1 328 ? -9.622 3.583 19.542 1.00 96.31 328 ARG A N 1
ATOM 2335 C CA . ARG A 1 328 ? -8.711 4.431 18.779 1.00 96.31 328 ARG A CA 1
ATOM 2336 C C . ARG A 1 328 ? -7.262 3.992 18.967 1.00 96.31 328 ARG A C 1
ATOM 2338 O O . ARG A 1 328 ? -6.922 3.353 19.967 1.00 96.31 328 ARG A O 1
ATOM 2345 N N . THR A 1 329 ? -6.419 4.316 17.995 1.00 96.25 329 THR A N 1
ATOM 2346 C CA . THR A 1 329 ? -4.962 4.286 18.165 1.00 96.25 329 THR A CA 1
ATOM 2347 C C . THR A 1 329 ? -4.519 5.406 19.115 1.00 96.25 329 THR A C 1
ATOM 2349 O O . THR A 1 329 ? -5.280 6.354 19.326 1.00 96.25 329 THR A O 1
ATOM 2352 N N . PRO A 1 330 ? -3.289 5.347 19.657 1.00 93.81 330 PRO A N 1
ATOM 2353 C CA . PRO A 1 330 ? -2.720 6.444 20.444 1.00 93.81 330 PRO A CA 1
ATOM 2354 C C . PRO A 1 330 ? -2.635 7.779 19.686 1.00 93.81 330 PRO A C 1
ATOM 2356 O O . PRO A 1 330 ? -2.630 8.840 20.307 1.00 93.81 330 PRO A O 1
ATOM 2359 N N . ASP A 1 331 ? -2.585 7.733 18.351 1.00 92.94 331 ASP A N 1
ATOM 2360 C CA . ASP A 1 331 ? -2.587 8.916 17.482 1.00 92.94 331 ASP A CA 1
ATOM 2361 C C . ASP A 1 331 ? -4.013 9.454 17.223 1.00 92.94 331 ASP A C 1
ATOM 2363 O O . ASP A 1 331 ? -4.196 10.501 16.602 1.00 92.94 331 ASP A O 1
ATOM 2367 N N . GLY A 1 332 ? -5.037 8.774 17.753 1.00 92.56 332 GLY A N 1
ATOM 2368 C CA . GLY A 1 332 ? -6.431 9.209 17.751 1.00 92.56 332 GLY A CA 1
ATOM 2369 C C . GLY A 1 332 ? -7.268 8.691 16.583 1.00 92.56 332 GLY A C 1
ATOM 2370 O O . GLY A 1 332 ? -8.455 9.017 16.510 1.00 92.56 332 GLY A O 1
ATOM 2371 N N . GLU A 1 333 ? -6.721 7.870 15.692 1.00 95.31 333 GLU A N 1
ATOM 2372 C CA . GLU A 1 333 ? -7.461 7.307 14.561 1.00 95.31 333 GLU A CA 1
ATOM 2373 C C . GLU A 1 333 ? -8.382 6.163 14.994 1.00 95.31 333 GLU A C 1
ATOM 2375 O O . GLU A 1 333 ? -8.062 5.371 15.879 1.00 95.31 333 GLU A O 1
ATOM 2380 N N . LEU A 1 334 ? -9.553 6.055 14.362 1.00 94.75 334 LEU A N 1
ATOM 2381 C CA . LEU A 1 334 ? -10.555 5.048 14.719 1.00 94.75 334 LEU A CA 1
ATOM 2382 C C . LEU A 1 334 ? -10.115 3.635 14.288 1.00 94.75 334 LEU A C 1
ATOM 2384 O O . LEU A 1 334 ? -9.618 3.425 13.175 1.00 94.75 334 LEU A O 1
ATOM 2388 N N . LEU A 1 335 ? -10.350 2.658 15.166 1.00 94.62 335 LEU A N 1
ATOM 2389 C CA . LEU A 1 335 ? -10.160 1.229 14.935 1.00 94.62 335 LEU A CA 1
ATOM 2390 C C . LEU A 1 335 ? -11.512 0.506 14.947 1.00 94.62 335 LEU A C 1
ATOM 2392 O O . LEU A 1 335 ? -12.212 0.461 15.963 1.00 94.62 335 LEU A O 1
ATOM 2396 N N . GLY A 1 336 ? -11.853 -0.069 13.792 1.00 92.56 336 GLY A N 1
ATOM 2397 C CA . GLY A 1 336 ? -13.100 -0.791 13.565 1.00 92.56 336 GLY A CA 1
ATOM 2398 C C . GLY A 1 336 ? -14.368 0.047 13.705 1.00 92.56 336 GLY A C 1
ATOM 2399 O O . GLY A 1 336 ? -14.343 1.262 13.886 1.00 92.56 336 GLY A O 1
ATOM 2400 N N . GLU A 1 337 ? -15.506 -0.631 13.579 1.00 91.44 337 GLU A N 1
ATOM 2401 C CA . GLU A 1 337 ? -16.815 0.010 13.683 1.00 91.44 337 GLU A CA 1
ATOM 2402 C C . GLU A 1 337 ? -17.202 0.250 15.154 1.00 91.44 337 GLU A C 1
ATOM 2404 O O . GLU A 1 337 ? -17.060 -0.664 15.980 1.00 91.44 337 GLU A O 1
ATOM 2409 N N . PRO A 1 338 ? -17.737 1.435 15.506 1.00 90.81 338 PRO A N 1
ATOM 2410 C CA . PRO A 1 338 ? -18.236 1.705 16.850 1.00 90.81 338 PRO A CA 1
ATOM 2411 C C . PRO A 1 338 ? -19.376 0.759 17.250 1.00 90.81 338 PRO A C 1
ATOM 2413 O O . PRO A 1 338 ? -20.357 0.574 16.525 1.00 90.81 338 PRO A O 1
ATOM 2416 N N . SER A 1 339 ? -19.289 0.196 18.455 1.00 90.38 339 SER A N 1
ATOM 2417 C CA . SER A 1 339 ? -20.307 -0.703 19.004 1.00 90.38 339 SER A CA 1
ATOM 2418 C C . SER A 1 339 ? -21.385 0.077 19.755 1.00 90.38 339 SER A C 1
ATOM 2420 O O . SER A 1 339 ? -21.084 0.984 20.536 1.00 90.38 339 SER A O 1
ATOM 2422 N N . ARG A 1 340 ? -22.661 -0.269 19.545 1.00 87.88 340 ARG A N 1
ATOM 2423 C CA . ARG A 1 340 ? -23.798 0.379 20.220 1.00 87.88 340 ARG A CA 1
ATOM 2424 C C . ARG A 1 340 ? -24.135 -0.362 21.508 1.00 87.88 340 ARG A C 1
ATOM 2426 O O . ARG A 1 340 ? -24.611 -1.489 21.485 1.00 87.88 340 ARG A O 1
ATOM 2433 N N . LEU A 1 341 ? -23.968 0.304 22.642 1.00 84.12 341 LEU A N 1
ATOM 2434 C CA . LEU A 1 341 ? -24.294 -0.229 23.958 1.00 84.12 341 LEU A CA 1
ATOM 2435 C C . LEU A 1 341 ? -25.658 0.300 24.403 1.00 84.12 341 LEU A C 1
ATOM 2437 O O . LEU A 1 341 ? -25.876 1.509 24.490 1.00 84.12 341 LEU A O 1
ATOM 2441 N N . ARG A 1 342 ? -26.582 -0.609 24.723 1.00 83.38 342 ARG A N 1
ATOM 2442 C CA . ARG A 1 342 ? -27.872 -0.253 25.326 1.00 83.38 342 ARG A CA 1
ATOM 2443 C C . ARG A 1 342 ? -27.733 -0.260 26.840 1.00 83.38 342 ARG A C 1
ATOM 2445 O O . ARG A 1 342 ? -27.398 -1.287 27.427 1.00 83.38 342 ARG A O 1
ATOM 2452 N N . VAL A 1 343 ? -28.023 0.874 27.461 1.00 81.38 343 VAL A N 1
ATOM 2453 C CA . VAL A 1 343 ? -27.926 1.071 28.906 1.00 81.38 343 VAL A CA 1
ATOM 2454 C C . VAL A 1 343 ? -29.308 1.409 29.448 1.00 81.38 343 VAL A C 1
ATOM 2456 O O . VAL A 1 343 ? -29.968 2.329 28.971 1.00 81.38 343 VAL A O 1
ATOM 2459 N N . ARG A 1 344 ? -29.759 0.660 30.449 1.00 80.62 344 ARG A N 1
ATOM 2460 C CA . ARG A 1 344 ? -30.974 0.918 31.217 1.00 80.62 344 ARG A CA 1
ATOM 2461 C C . ARG A 1 344 ? -30.571 1.431 32.591 1.00 80.62 344 ARG A C 1
ATOM 2463 O O . ARG A 1 344 ? -29.822 0.769 33.299 1.00 80.62 344 ARG A O 1
ATOM 2470 N N . SER A 1 345 ? -31.097 2.584 32.976 1.00 75.50 345 SER A N 1
ATOM 2471 C CA . SER A 1 345 ? -30.899 3.165 34.298 1.00 75.50 345 SER A CA 1
ATOM 2472 C C . SER A 1 345 ? -32.212 3.257 35.053 1.00 75.50 345 SER A C 1
ATOM 2474 O O . SER A 1 345 ? -33.192 3.831 34.568 1.00 75.50 345 SER A O 1
ATOM 2476 N N . THR A 1 346 ? -32.202 2.723 36.269 1.00 71.81 346 THR A N 1
ATOM 2477 C CA . THR A 1 346 ? -33.269 2.901 37.259 1.00 71.81 346 THR A CA 1
ATOM 2478 C C . THR A 1 346 ? -32.868 3.896 38.345 1.00 71.81 346 THR A C 1
ATOM 2480 O O . THR A 1 346 ? -33.474 3.881 39.413 1.00 71.81 346 THR A O 1
ATOM 2483 N N . ALA A 1 347 ? -31.846 4.733 38.113 1.00 61.47 347 ALA A N 1
ATOM 2484 C CA . ALA A 1 347 ? -31.354 5.678 39.111 1.00 61.47 347 ALA A CA 1
ATOM 2485 C C . ALA A 1 347 ? -32.508 6.564 39.606 1.00 61.47 347 ALA A C 1
ATOM 2487 O O . ALA A 1 347 ? -33.057 7.368 38.850 1.00 61.47 347 ALA A O 1
ATOM 2488 N N . TYR A 1 348 ? -32.914 6.373 40.862 1.00 59.88 348 TYR A N 1
ATOM 2489 C CA . TYR A 1 348 ? -33.937 7.182 41.509 1.00 59.88 348 TYR A CA 1
ATOM 2490 C C . TYR A 1 348 ? -33.402 8.605 41.647 1.00 59.88 348 TYR A C 1
ATOM 2492 O O . TYR A 1 348 ? -32.370 8.826 42.279 1.00 59.88 348 TYR A O 1
ATOM 2500 N N . GLY A 1 349 ? -34.097 9.578 41.055 1.00 60.25 349 GLY A N 1
ATOM 2501 C CA . GLY A 1 349 ? -33.707 10.978 41.174 1.00 60.25 349 GLY A CA 1
ATOM 2502 C C . GLY A 1 349 ? -33.631 11.394 42.644 1.00 60.25 349 GLY A C 1
ATOM 2503 O O . GLY A 1 349 ? -34.521 11.060 43.434 1.00 60.25 349 GLY A O 1
ATOM 2504 N N . THR A 1 350 ? -32.596 12.159 42.996 1.00 66.06 350 THR A N 1
ATOM 2505 C CA . THR A 1 350 ? -32.380 12.745 44.333 1.00 66.06 350 THR A CA 1
ATOM 2506 C C . THR A 1 350 ? -33.605 13.502 44.850 1.00 66.06 350 THR A C 1
ATOM 2508 O O . THR A 1 350 ? -33.845 13.543 46.053 1.00 66.06 350 THR A O 1
ATOM 2511 N N . ILE A 1 351 ? -34.436 14.027 43.945 1.00 71.19 351 ILE A N 1
ATOM 2512 C CA . ILE A 1 351 ? -35.724 14.671 44.239 1.00 71.19 351 ILE A CA 1
ATOM 2513 C C . ILE A 1 351 ? -36.635 13.758 45.065 1.00 71.19 351 ILE A C 1
ATOM 2515 O O . ILE A 1 351 ? -37.209 14.201 46.054 1.00 71.19 351 ILE A O 1
ATOM 2519 N N . THR A 1 352 ? -36.749 12.481 44.696 1.00 73.88 352 THR A N 1
ATOM 2520 C CA . THR A 1 352 ? -37.615 11.527 45.402 1.00 73.88 352 THR A CA 1
ATOM 2521 C C . THR A 1 352 ? -37.121 11.296 46.821 1.00 73.88 352 THR A C 1
ATOM 2523 O O . THR A 1 352 ? -37.932 11.272 47.734 1.00 73.88 352 THR A O 1
ATOM 2526 N N . VAL A 1 353 ? -35.800 11.194 47.007 1.00 77.19 353 VAL A N 1
ATOM 2527 C CA . VAL A 1 353 ? -35.166 11.028 48.323 1.00 77.19 353 VAL A CA 1
ATOM 2528 C C . VAL A 1 353 ? -35.413 12.254 49.202 1.00 77.19 353 VAL A C 1
ATOM 2530 O O . VAL A 1 353 ? -35.808 12.106 50.356 1.00 77.19 353 VAL A O 1
ATOM 2533 N N . TRP A 1 354 ? -35.254 13.465 48.659 1.00 83.25 354 TRP A N 1
ATOM 2534 C CA . TRP A 1 354 ? -35.587 14.699 49.376 1.00 83.25 354 TRP A CA 1
ATOM 2535 C C . TRP A 1 354 ? -37.078 14.793 49.708 1.00 83.25 354 TRP A C 1
ATOM 2537 O O . TRP A 1 354 ? -37.435 15.235 50.801 1.00 83.25 354 TRP A O 1
ATOM 2547 N N . LEU A 1 355 ? -37.956 14.338 48.812 1.00 85.50 355 LEU A N 1
ATOM 2548 C CA . LEU A 1 355 ? -39.400 14.298 49.036 1.00 85.50 355 LEU A CA 1
ATOM 2549 C C . LEU A 1 355 ? -39.769 13.332 50.174 1.00 85.50 355 LEU A C 1
ATOM 2551 O O . LEU A 1 355 ? -40.511 13.711 51.076 1.00 85.50 355 LEU A O 1
ATOM 2555 N N . THR A 1 356 ? -39.238 12.105 50.191 1.00 87.19 356 THR A N 1
ATOM 2556 C CA . THR A 1 356 ? -39.498 11.165 51.295 1.00 87.19 356 THR A CA 1
ATOM 2557 C C . THR A 1 356 ? -38.844 11.607 52.595 1.00 87.19 356 THR A C 1
ATOM 2559 O O . THR A 1 356 ? -39.463 11.464 53.647 1.00 87.19 356 THR A O 1
ATOM 2562 N N . ALA A 1 357 ? -37.640 12.181 52.554 1.00 86.62 357 ALA A N 1
ATOM 2563 C CA . ALA A 1 357 ? -36.984 12.718 53.744 1.00 86.62 357 ALA A CA 1
ATOM 2564 C C . ALA A 1 357 ? -37.782 13.884 54.347 1.00 86.62 357 ALA A C 1
ATOM 2566 O O . ALA A 1 357 ? -38.042 13.897 55.548 1.00 86.62 357 ALA A O 1
ATOM 2567 N N . SER A 1 358 ? -38.238 14.830 53.519 1.00 86.88 358 SER A N 1
ATOM 2568 C CA . SER A 1 358 ? -39.072 15.953 53.965 1.00 86.88 358 SER A CA 1
ATOM 2569 C C . SER A 1 358 ? -40.438 15.492 54.475 1.00 86.88 358 SER A C 1
ATOM 2571 O O . SER A 1 358 ? -40.863 15.939 55.541 1.00 86.88 358 SER A O 1
ATOM 2573 N N . ALA A 1 359 ? -41.090 14.542 53.797 1.00 88.56 359 ALA A N 1
ATOM 2574 C CA . ALA A 1 359 ? -42.316 13.915 54.286 1.00 88.56 359 ALA A CA 1
ATOM 2575 C C . ALA A 1 359 ? -42.096 13.203 55.633 1.00 88.56 359 ALA A C 1
ATOM 2577 O O . ALA A 1 359 ? -42.909 13.352 56.544 1.00 88.56 359 ALA A O 1
ATOM 2578 N N . GLY A 1 360 ? -40.979 12.488 55.794 1.00 90.88 360 GLY A N 1
ATOM 2579 C CA . GLY A 1 360 ? -40.588 11.837 57.045 1.00 90.88 360 GLY A CA 1
ATOM 2580 C C . GLY A 1 360 ? -40.370 12.833 58.185 1.00 90.88 360 GLY A C 1
ATOM 2581 O O . GLY A 1 360 ? -40.932 12.659 59.265 1.00 90.88 360 GLY A O 1
ATOM 2582 N N . ILE A 1 361 ? -39.634 13.922 57.936 1.00 91.06 361 ILE A N 1
ATOM 2583 C CA . ILE A 1 361 ? -39.428 15.008 58.909 1.00 91.06 361 ILE A CA 1
ATOM 2584 C C . ILE A 1 361 ? -40.767 15.638 59.298 1.00 91.06 361 ILE A C 1
ATOM 2586 O O . ILE A 1 361 ? -41.048 15.807 60.484 1.00 91.06 361 ILE A O 1
ATOM 2590 N N . LEU A 1 362 ? -41.623 15.944 58.319 1.00 91.12 362 LEU A N 1
ATOM 2591 C CA . LEU A 1 362 ? -42.945 16.514 58.565 1.00 91.12 362 LEU A CA 1
ATOM 2592 C C . LEU A 1 362 ? -43.800 15.592 59.445 1.00 91.12 362 LEU A C 1
ATOM 2594 O O . LEU A 1 362 ? -44.484 16.062 60.354 1.00 91.12 362 LEU A O 1
ATOM 2598 N N . LEU A 1 363 ? -43.726 14.280 59.216 1.00 89.75 363 LEU A N 1
ATOM 2599 C CA . LEU A 1 363 ? -44.440 13.271 59.996 1.00 89.75 363 LEU A CA 1
ATOM 2600 C C . LEU A 1 363 ? -43.927 13.219 61.443 1.00 89.75 363 LEU A C 1
ATOM 2602 O O . LEU A 1 363 ? -44.735 13.209 62.373 1.00 89.75 363 LEU A O 1
ATOM 2606 N N . VAL A 1 364 ? -42.608 13.291 61.652 1.00 88.56 364 VAL A N 1
ATOM 2607 C CA . VAL A 1 364 ? -41.994 13.382 62.991 1.00 88.56 364 VAL A CA 1
ATOM 2608 C C . VAL A 1 364 ? -42.427 14.663 63.713 1.00 88.56 364 VAL A C 1
ATOM 2610 O O . VAL A 1 364 ? -42.815 14.608 64.882 1.00 88.56 364 VAL A O 1
ATOM 2613 N N . VAL A 1 365 ? -42.446 15.806 63.020 1.00 88.94 365 VAL A N 1
ATOM 2614 C CA . VAL A 1 365 ? -42.914 17.087 63.577 1.00 88.94 365 VAL A CA 1
ATOM 2615 C C . VAL A 1 365 ? -44.397 17.017 63.955 1.00 88.94 365 VAL A C 1
ATOM 2617 O O . VAL A 1 365 ? -44.771 17.432 65.056 1.00 88.94 365 VAL A O 1
ATOM 2620 N N . LEU A 1 366 ? -45.254 16.457 63.092 1.00 87.88 366 LEU A N 1
ATOM 2621 C CA . LEU A 1 366 ? -46.679 16.274 63.390 1.00 87.88 366 LEU A CA 1
ATOM 2622 C C . LEU A 1 366 ? -46.900 15.329 64.577 1.00 87.88 366 LEU A C 1
ATOM 2624 O O . LEU A 1 366 ? -47.732 15.619 65.442 1.00 87.88 366 LEU A O 1
ATOM 2628 N N . ALA A 1 367 ? -46.161 14.220 64.640 1.00 84.44 367 ALA A N 1
ATOM 2629 C CA . ALA A 1 367 ? -46.237 13.260 65.735 1.00 84.44 367 ALA A CA 1
ATOM 2630 C C . ALA A 1 367 ? -45.797 13.892 67.065 1.00 84.44 367 ALA A C 1
ATOM 2632 O O . ALA A 1 367 ? -46.524 13.803 68.057 1.00 84.44 367 ALA A O 1
ATOM 2633 N N . GLY A 1 368 ? -44.675 14.621 67.075 1.00 84.31 368 GLY A N 1
ATOM 2634 C CA . GLY A 1 368 ? -44.201 15.359 68.248 1.00 84.31 368 GLY A CA 1
ATOM 2635 C C . GLY A 1 368 ? -45.212 16.406 68.718 1.00 84.31 368 GLY A C 1
ATOM 2636 O O . GLY A 1 368 ? -45.571 16.459 69.896 1.00 84.31 368 GLY A O 1
ATOM 2637 N N . ARG A 1 369 ? -45.779 17.183 67.788 1.00 82.81 369 ARG A N 1
ATOM 2638 C CA . ARG A 1 369 ? -46.806 18.188 68.096 1.00 82.81 369 ARG A CA 1
ATOM 2639 C C . ARG A 1 369 ? -48.097 17.564 68.644 1.00 82.81 369 ARG A C 1
ATOM 2641 O O . ARG A 1 369 ? -48.724 18.145 69.534 1.00 82.81 369 ARG A O 1
ATOM 2648 N N . ARG A 1 370 ? -48.489 16.379 68.160 1.00 77.56 370 ARG A N 1
ATOM 2649 C CA . ARG A 1 370 ? -49.636 15.607 68.677 1.00 77.56 370 ARG A CA 1
ATOM 2650 C C . ARG A 1 370 ? -49.405 15.138 70.115 1.00 77.56 370 ARG A C 1
ATOM 2652 O O . ARG A 1 370 ? -50.326 15.208 70.926 1.00 77.56 370 ARG A O 1
ATOM 2659 N N . ILE A 1 371 ? -48.189 14.707 70.439 1.00 77.19 371 ILE A N 1
ATOM 2660 C CA . ILE A 1 371 ? -47.814 14.253 71.784 1.00 77.19 371 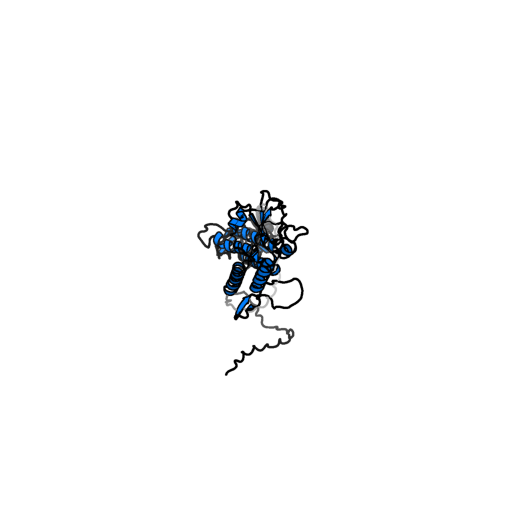ILE A CA 1
ATOM 2661 C C . ILE A 1 371 ? -47.776 15.432 72.765 1.00 77.19 371 ILE A C 1
ATOM 2663 O O . ILE A 1 371 ? -48.371 15.348 73.835 1.00 77.19 371 ILE A O 1
ATOM 2667 N N . VAL A 1 372 ? -47.188 16.570 72.384 1.00 74.69 372 VAL A N 1
ATOM 2668 C CA . VAL A 1 372 ? -47.131 17.768 73.247 1.00 74.69 372 VAL A CA 1
ATOM 2669 C C . VAL A 1 372 ? -48.526 18.334 73.531 1.00 74.69 372 VAL A C 1
ATOM 2671 O O . VAL A 1 372 ? -48.818 18.693 74.671 1.00 74.69 372 VAL A O 1
ATOM 2674 N N . ARG A 1 373 ? -49.427 18.354 72.536 1.00 66.25 373 ARG A N 1
ATOM 2675 C CA . ARG A 1 373 ? -50.833 18.747 72.753 1.00 66.25 373 ARG A CA 1
ATOM 2676 C C . ARG A 1 373 ? -51.573 17.821 73.718 1.00 66.25 373 ARG A C 1
ATOM 2678 O O . ARG A 1 373 ? -52.446 18.294 74.430 1.00 66.25 373 ARG A O 1
ATOM 2685 N N . ARG A 1 374 ? -51.225 16.533 73.765 1.00 64.19 374 ARG A N 1
ATOM 2686 C CA . ARG A 1 374 ? -51.818 15.577 74.712 1.00 64.19 374 ARG A CA 1
ATOM 2687 C C . ARG A 1 374 ? -51.359 15.818 76.157 1.00 64.19 374 ARG A C 1
ATOM 2689 O O . ARG A 1 374 ? -52.060 15.409 77.070 1.00 64.19 374 ARG A O 1
ATOM 2696 N N . ILE A 1 375 ? -50.205 16.460 76.358 1.00 66.81 375 ILE A N 1
ATOM 2697 C CA . ILE A 1 375 ? -49.556 16.594 77.674 1.00 66.81 375 ILE A CA 1
ATOM 2698 C C . ILE A 1 375 ? -49.713 18.013 78.269 1.00 66.81 375 ILE A C 1
ATOM 2700 O O . ILE A 1 375 ? -49.578 18.180 79.474 1.00 66.81 375 ILE A O 1
ATOM 2704 N N . ARG A 1 376 ? -50.038 19.045 77.471 1.00 59.97 376 ARG A N 1
ATOM 2705 C CA . ARG A 1 376 ? -50.133 20.458 77.921 1.00 59.97 376 ARG A CA 1
ATOM 2706 C C . ARG A 1 376 ? -51.549 21.080 77.919 1.00 59.97 376 ARG A C 1
ATOM 2708 O O . ARG A 1 376 ? -51.672 22.289 77.755 1.00 59.97 376 ARG A O 1
ATOM 2715 N N . GLY A 1 377 ? -52.615 20.305 78.138 1.00 42.91 377 GLY A N 1
ATOM 2716 C CA . GLY A 1 377 ? -53.955 20.876 78.370 1.00 42.91 377 GLY A CA 1
ATOM 2717 C C . GLY A 1 377 ? -55.043 19.877 78.795 1.00 42.91 377 GLY A C 1
ATOM 2718 O O . GLY A 1 377 ? -55.621 19.201 77.949 1.00 42.91 377 GLY A O 1
ATOM 2719 N N . GLU A 1 378 ? -55.345 19.836 80.096 1.00 48.78 378 GLU A N 1
ATOM 2720 C CA . GLU A 1 378 ? -56.620 19.402 80.726 1.00 48.78 378 GLU A CA 1
ATOM 2721 C C . GLU A 1 378 ? -57.562 20.635 80.867 1.00 48.78 378 GLU A C 1
ATOM 2723 O O . GLU A 1 378 ? -57.015 21.736 80.781 1.00 48.78 378 GLU A O 1
ATOM 2728 N N . PRO A 1 379 ? -58.910 20.584 81.104 1.00 44.44 379 PRO A N 1
ATOM 2729 C CA . PRO A 1 379 ? -59.842 19.490 81.434 1.00 44.44 379 PRO A CA 1
ATOM 2730 C C . PRO A 1 379 ? -61.157 19.415 80.577 1.00 44.44 379 PRO A C 1
ATOM 2732 O O . PRO A 1 379 ? -61.454 20.245 79.727 1.00 44.44 379 PRO A O 1
ATOM 2735 N N . ARG A 1 380 ? -61.937 18.355 80.854 1.00 45.81 380 ARG A N 1
ATOM 2736 C CA . ARG A 1 380 ? -63.249 17.851 80.355 1.00 45.81 380 ARG A CA 1
ATOM 2737 C C . ARG A 1 380 ? -64.237 18.799 79.639 1.00 45.81 380 ARG A C 1
ATOM 2739 O O . ARG A 1 380 ? -64.652 19.805 80.197 1.00 45.81 380 ARG A O 1
ATOM 2746 N N . ASN A 1 381 ? -64.854 18.275 78.568 1.00 40.28 381 ASN A N 1
ATOM 2747 C CA . ASN A 1 381 ? -66.300 18.422 78.372 1.00 40.28 381 ASN A CA 1
ATOM 2748 C C . ASN A 1 381 ? -66.961 17.043 78.206 1.00 40.28 381 ASN A C 1
ATOM 2750 O O . ASN A 1 381 ? -66.522 16.201 77.422 1.00 40.28 381 ASN A O 1
ATOM 2754 N N . ARG A 1 382 ? -67.956 16.801 79.055 1.00 48.81 382 ARG A N 1
ATOM 2755 C CA . ARG A 1 382 ? -68.669 15.543 79.285 1.00 48.81 382 ARG A CA 1
ATOM 2756 C C . ARG A 1 382 ? -69.954 15.565 78.450 1.00 48.81 382 ARG A C 1
ATOM 2758 O O . ARG A 1 382 ? -70.718 16.509 78.618 1.00 48.81 382 ARG A O 1
ATOM 2765 N N . PRO A 1 383 ? -70.246 14.566 77.604 1.00 61.03 383 PRO A N 1
ATOM 2766 C CA . PRO A 1 383 ? -71.594 14.400 77.075 1.00 61.03 383 PRO A CA 1
ATOM 2767 C C . PRO A 1 383 ? -72.539 13.900 78.187 1.00 61.03 383 PRO A C 1
ATOM 2769 O O . PRO A 1 383 ? -72.085 13.180 79.085 1.00 61.03 383 PRO A O 1
ATOM 2772 N N . PRO A 1 384 ? -73.827 14.279 78.163 1.00 54.09 384 PRO A N 1
ATOM 2773 C CA . PRO A 1 384 ? -74.806 13.911 79.183 1.00 54.09 384 PRO A CA 1
ATOM 2774 C C . PRO A 1 384 ? -75.068 12.398 79.225 1.00 54.09 384 PRO A C 1
ATOM 2776 O O . PRO A 1 384 ? -74.894 11.686 78.237 1.00 54.09 384 PRO A O 1
ATOM 2779 N N . GLY A 1 385 ? -75.449 11.921 80.413 1.00 49.25 385 GLY A N 1
ATOM 2780 C CA . GLY A 1 385 ? -75.724 10.516 80.707 1.00 49.25 385 GLY A CA 1
ATOM 2781 C C . GLY A 1 385 ? -76.987 9.954 80.033 1.00 49.25 385 GLY A C 1
ATOM 2782 O O . GLY A 1 385 ? -77.739 10.693 79.398 1.00 49.25 385 GLY A O 1
ATOM 2783 N N . PRO A 1 386 ? -77.224 8.638 80.174 1.00 55.38 386 PRO A N 1
ATOM 2784 C CA . PRO A 1 386 ? -78.270 7.917 79.457 1.00 55.38 386 PRO A CA 1
ATOM 2785 C C . PRO A 1 386 ? -79.657 8.198 80.049 1.00 55.38 386 PRO A C 1
ATOM 2787 O O . PRO A 1 386 ? -79.858 8.060 81.255 1.00 55.38 386 PRO A O 1
ATOM 2790 N N . GLY A 1 387 ? -80.615 8.549 79.189 1.00 55.28 387 GLY A N 1
ATOM 2791 C CA . GLY A 1 387 ? -82.050 8.443 79.470 1.00 55.28 387 GLY A CA 1
ATOM 2792 C C . GLY A 1 387 ? -82.561 6.999 79.297 1.00 55.28 387 GLY A C 1
ATOM 2793 O O . GLY A 1 387 ? -81.845 6.163 78.743 1.00 55.28 387 GLY A O 1
ATOM 2794 N N . PRO A 1 388 ? -83.770 6.685 79.795 1.00 57.38 388 PRO A N 1
ATOM 2795 C CA . PRO A 1 388 ? -84.242 5.317 80.007 1.00 57.38 388 PRO A CA 1
ATOM 2796 C C . PRO A 1 388 ? -84.603 4.554 78.722 1.00 57.38 388 PRO A C 1
ATOM 2798 O O . PRO A 1 388 ? -84.868 5.127 77.668 1.00 57.38 388 PRO A O 1
ATOM 2801 N N . ALA A 1 389 ? -84.598 3.227 78.866 1.00 51.31 389 ALA A N 1
ATOM 2802 C CA . ALA A 1 389 ? -84.756 2.212 77.832 1.00 51.31 389 ALA A CA 1
ATOM 2803 C C . ALA A 1 389 ? -86.071 2.306 77.035 1.00 51.31 389 ALA A C 1
ATOM 2805 O O . ALA A 1 389 ? -87.159 2.325 77.607 1.00 51.31 389 ALA A O 1
ATOM 2806 N N . GLY A 1 390 ? -85.950 2.272 75.705 1.00 55.41 390 GLY A N 1
ATOM 2807 C CA . GLY A 1 390 ? -87.028 1.898 74.785 1.00 55.41 390 GLY A CA 1
ATOM 2808 C C . GLY A 1 390 ? -87.010 0.387 74.484 1.00 55.41 390 GLY A C 1
ATOM 2809 O O . GLY A 1 390 ? -85.971 -0.253 74.668 1.00 55.41 390 GLY A O 1
ATOM 2810 N N . PRO A 1 391 ? -88.142 -0.201 74.054 1.00 68.88 391 PRO A N 1
ATOM 2811 C CA . PRO A 1 391 ? -88.303 -1.648 73.893 1.00 68.88 391 PRO A CA 1
ATOM 2812 C C . PRO A 1 391 ? -87.444 -2.257 72.761 1.00 68.88 391 PRO A C 1
ATOM 2814 O O . PRO A 1 391 ? -87.024 -1.546 71.845 1.00 68.88 391 PRO A O 1
ATOM 2817 N N . PRO A 1 392 ? -87.169 -3.576 72.823 1.00 64.94 392 PRO A N 1
ATOM 2818 C CA . PRO A 1 392 ? -86.184 -4.255 71.980 1.00 64.94 392 PRO A CA 1
ATOM 2819 C C . PRO A 1 392 ? -86.670 -4.503 70.544 1.00 64.94 392 PRO A C 1
ATOM 2821 O O . PRO A 1 392 ? -87.799 -4.935 70.324 1.00 64.94 392 PRO A O 1
ATOM 2824 N N . ASN A 1 393 ? -85.770 -4.314 69.572 1.00 66.56 393 ASN A N 1
ATOM 2825 C CA . ASN A 1 393 ? -85.963 -4.757 68.189 1.00 66.56 393 ASN A CA 1
ATOM 2826 C C . ASN A 1 393 ? -85.587 -6.248 68.019 1.00 66.56 393 ASN A C 1
ATOM 2828 O O . ASN A 1 393 ? -84.641 -6.711 68.664 1.00 66.56 393 ASN A O 1
ATOM 2832 N N . PRO A 1 394 ? -86.298 -6.996 67.152 1.00 72.25 394 PRO A N 1
ATOM 2833 C CA . PRO A 1 394 ? -86.145 -8.443 66.986 1.00 72.25 394 PRO A CA 1
ATOM 2834 C C . PRO A 1 394 ? -84.859 -8.858 66.235 1.00 72.25 394 PRO A C 1
ATOM 2836 O O . PRO A 1 394 ? -84.277 -8.056 65.500 1.00 72.25 394 PRO A O 1
ATOM 2839 N N . PRO A 1 395 ? -84.409 -10.120 66.403 1.00 75.25 395 PRO A N 1
ATOM 2840 C CA . PRO A 1 395 ? -83.135 -10.610 65.876 1.00 75.25 395 PRO A CA 1
ATOM 2841 C C . PRO A 1 395 ? -83.161 -10.889 64.357 1.00 75.25 395 PRO A C 1
ATOM 2843 O O . PRO A 1 395 ? -84.169 -11.373 63.839 1.00 75.25 395 PRO A O 1
ATOM 2846 N N . PRO A 1 396 ? -82.046 -10.662 63.634 1.00 75.12 396 PRO A N 1
ATOM 2847 C CA . PRO A 1 396 ? -81.886 -11.109 62.250 1.00 75.12 396 PRO A CA 1
ATOM 2848 C C . PRO A 1 396 ? -81.583 -12.625 62.150 1.00 75.12 396 PRO A C 1
ATOM 2850 O O . PRO A 1 396 ? -80.972 -13.190 63.060 1.00 75.12 396 PRO A O 1
ATOM 2853 N N . PRO A 1 397 ? -81.978 -13.294 61.046 1.00 73.94 397 PRO A N 1
ATOM 2854 C CA . PRO A 1 397 ? -81.867 -14.748 60.882 1.00 73.94 397 PRO A CA 1
ATOM 2855 C C . PRO A 1 397 ? -80.422 -15.253 60.652 1.00 73.94 397 PRO A C 1
ATOM 2857 O O . PRO A 1 397 ? -79.565 -14.500 60.177 1.00 73.94 397 PRO A O 1
ATOM 2860 N N . PRO A 1 398 ? -80.144 -16.540 60.954 1.00 68.19 398 PRO A N 1
ATOM 2861 C CA . PRO A 1 398 ? -78.799 -17.120 60.951 1.00 68.19 398 PRO A CA 1
ATOM 2862 C C . PRO A 1 398 ? -78.255 -17.393 59.538 1.00 68.19 398 PRO A C 1
ATOM 2864 O O . PRO A 1 398 ? -78.979 -17.861 58.660 1.00 68.19 398 PRO A O 1
ATOM 2867 N N . ARG A 1 399 ? -76.947 -17.168 59.334 1.00 63.38 399 ARG A N 1
ATOM 2868 C CA . ARG A 1 399 ? -76.206 -17.658 58.156 1.00 63.38 399 ARG A CA 1
ATOM 2869 C C . ARG A 1 399 ? -75.455 -18.959 58.491 1.00 63.38 399 ARG A C 1
ATOM 2871 O O . ARG A 1 399 ? -74.844 -19.021 59.557 1.00 63.38 399 ARG A O 1
ATOM 2878 N N . PRO A 1 400 ? -75.484 -19.971 57.603 1.00 70.50 400 PRO A N 1
ATOM 2879 C CA . PRO A 1 400 ? -74.824 -21.261 57.808 1.00 70.50 400 PRO A CA 1
ATOM 2880 C C . PRO A 1 400 ? -73.282 -21.206 57.672 1.00 70.50 400 PRO A C 1
ATOM 2882 O O . PRO A 1 400 ? -72.748 -20.240 57.121 1.00 70.50 400 PRO A O 1
ATOM 2885 N N . PRO A 1 401 ? -72.576 -22.229 58.204 1.00 59.41 401 PRO A N 1
ATOM 2886 C CA . PRO A 1 401 ? -71.153 -22.178 58.557 1.00 59.41 401 PRO A CA 1
ATOM 2887 C C . PRO A 1 401 ? -70.170 -22.386 57.395 1.00 59.41 401 PRO A C 1
ATOM 2889 O O . PRO A 1 401 ? -70.447 -23.083 56.420 1.00 59.41 401 PRO A O 1
ATOM 2892 N N . SER A 1 402 ? -68.975 -21.817 57.568 1.00 58.22 402 SER A N 1
ATOM 2893 C CA . SER A 1 402 ? -67.789 -22.019 56.729 1.00 58.22 402 SER A CA 1
ATOM 2894 C C . SER A 1 402 ? -67.226 -23.441 56.851 1.00 58.22 402 SER A C 1
ATOM 2896 O O . SER A 1 402 ? -67.105 -23.934 57.974 1.00 58.22 402 SER A O 1
ATOM 2898 N N . PRO A 1 403 ? -66.742 -24.060 55.761 1.00 59.88 403 PRO A N 1
ATOM 2899 C CA . PRO A 1 403 ? -65.773 -25.137 55.859 1.00 59.88 403 PRO A CA 1
ATOM 2900 C C . PRO A 1 403 ? -64.336 -24.592 55.890 1.00 59.88 403 PRO A C 1
ATOM 2902 O O . PRO A 1 403 ? -63.921 -23.755 55.089 1.00 59.88 403 PRO A O 1
ATOM 2905 N N . SER A 1 404 ? -63.601 -25.099 56.871 1.00 45.84 404 SER A N 1
ATOM 2906 C CA . SER A 1 404 ? -62.152 -25.081 57.059 1.00 45.84 404 SER A CA 1
ATOM 2907 C C . SER A 1 404 ? -61.396 -25.884 55.992 1.00 45.84 404 SER A C 1
ATOM 2909 O O . SER A 1 404 ? -61.906 -26.906 55.540 1.00 45.84 404 SER A O 1
ATOM 2911 N N . GLY A 1 405 ? -60.135 -25.516 55.729 1.00 36.19 405 GLY A N 1
ATOM 2912 C CA . GLY A 1 405 ? -59.103 -26.459 55.266 1.00 36.19 405 GLY A CA 1
ATOM 2913 C C . GLY A 1 405 ? -58.355 -26.074 53.983 1.00 36.19 405 GLY A C 1
ATOM 2914 O O . GLY A 1 405 ? -58.923 -26.083 52.902 1.00 36.19 405 GLY A O 1
ATOM 2915 N N . GLU A 1 406 ? -57.071 -25.758 54.167 1.00 38.28 406 GLU A N 1
ATOM 2916 C CA . GLU A 1 406 ? -55.906 -25.635 53.256 1.00 38.28 406 GLU A CA 1
ATOM 2917 C C . GLU A 1 406 ? -55.741 -26.707 52.142 1.00 38.28 406 GLU A C 1
ATOM 2919 O O . GLU A 1 406 ? -56.517 -27.660 52.125 1.00 38.28 406 GLU A O 1
ATOM 2924 N N . PRO A 1 407 ? -54.694 -26.676 51.266 1.00 46.72 407 PRO A N 1
ATOM 2925 C CA . PRO A 1 407 ? -53.608 -25.690 51.076 1.00 46.72 407 PRO A CA 1
ATOM 2926 C C . PRO A 1 407 ? -53.459 -25.185 49.619 1.00 46.72 407 PRO A C 1
ATOM 2928 O O . PRO A 1 407 ? -53.728 -25.890 48.649 1.00 46.72 407 PRO A O 1
ATOM 2931 N N . ARG A 1 408 ? -52.924 -23.969 49.439 1.00 41.84 408 ARG A N 1
ATOM 2932 C CA . ARG A 1 408 ? -52.441 -23.487 48.129 1.00 41.84 408 ARG A CA 1
ATOM 2933 C C . ARG A 1 408 ? -50.939 -23.761 47.989 1.00 41.84 408 ARG A C 1
ATOM 2935 O O . ARG A 1 408 ? -50.189 -23.285 48.841 1.00 41.84 408 ARG A O 1
ATOM 2942 N N . PRO A 1 409 ? -50.477 -24.446 46.929 1.00 43.47 409 PRO A N 1
ATOM 2943 C CA . PRO A 1 409 ? -49.058 -24.542 46.637 1.00 43.47 409 PRO A CA 1
ATOM 2944 C C . PRO A 1 409 ? -48.532 -23.264 45.970 1.00 43.47 409 PRO A C 1
ATOM 2946 O O . PRO A 1 409 ? -49.243 -22.512 45.301 1.00 43.47 409 PRO A O 1
ATOM 2949 N N . HIS A 1 410 ? -47.249 -23.035 46.214 1.00 42.81 410 HIS A N 1
ATOM 2950 C CA . HIS A 1 410 ? -46.446 -21.902 45.788 1.00 42.81 410 HIS A CA 1
ATOM 2951 C C . HIS A 1 410 ? -46.147 -21.885 44.279 1.00 42.81 410 HIS A C 1
ATOM 2953 O O . HIS A 1 410 ? -46.056 -22.931 43.652 1.00 42.81 410 HIS A O 1
ATOM 2959 N N . ARG A 1 411 ? -45.795 -20.678 43.802 1.00 36.44 411 ARG A N 1
ATOM 2960 C CA . ARG A 1 411 ? -44.809 -20.380 42.740 1.00 36.44 411 ARG A CA 1
ATOM 2961 C C . ARG A 1 411 ? -45.100 -20.894 41.322 1.00 36.44 411 ARG A C 1
ATOM 2963 O O . ARG A 1 411 ? -44.978 -22.076 41.034 1.00 36.44 411 ARG A O 1
ATOM 2970 N N . THR A 1 412 ? -45.236 -19.956 40.387 1.00 36.53 412 THR A N 1
ATOM 2971 C CA . THR A 1 412 ? -44.197 -19.590 39.393 1.00 36.53 412 THR A CA 1
ATOM 2972 C C . THR A 1 412 ? -44.891 -18.782 38.303 1.00 36.53 412 THR A C 1
ATOM 2974 O O . THR A 1 412 ? -45.645 -19.321 37.505 1.00 36.53 412 THR A O 1
ATOM 2977 N N . GLY A 1 413 ? -44.692 -17.468 38.323 1.00 39.03 413 GLY A N 1
ATOM 2978 C CA . GLY A 1 413 ? -45.050 -16.594 37.217 1.00 39.03 413 GLY A CA 1
ATOM 2979 C C . GLY A 1 413 ? -43.761 -16.139 36.565 1.00 39.03 413 GLY A C 1
ATOM 2980 O O . GLY A 1 413 ? -43.113 -15.249 37.104 1.00 39.03 413 GLY A O 1
ATOM 2981 N N . ASP A 1 414 ? -43.391 -16.806 35.478 1.00 43.25 414 ASP A N 1
ATOM 2982 C CA . ASP A 1 414 ? -42.744 -16.219 34.304 1.00 43.25 414 ASP A CA 1
ATOM 2983 C C . ASP A 1 414 ? -42.860 -17.232 33.137 1.00 43.25 414 ASP A C 1
ATOM 2985 O O . ASP A 1 414 ? -43.271 -18.372 33.368 1.00 43.25 414 ASP A O 1
ATOM 2989 N N . PRO A 1 415 ? -42.473 -16.876 31.906 1.00 53.41 415 PRO A N 1
ATOM 2990 C CA . PRO A 1 415 ? -43.255 -16.245 30.842 1.00 53.41 415 PRO A CA 1
ATOM 2991 C C . PRO A 1 415 ? -43.612 -17.264 29.732 1.00 53.41 415 PRO A C 1
ATOM 2993 O O . PRO A 1 415 ? -43.092 -18.364 29.757 1.00 53.41 415 PRO A O 1
ATOM 2996 N N . PHE A 1 416 ? -44.485 -16.916 28.776 1.00 38.66 416 PHE A N 1
ATOM 2997 C CA . PHE A 1 416 ? -44.567 -17.408 27.373 1.00 38.66 416 PHE A CA 1
ATOM 2998 C C . PHE A 1 416 ? -46.023 -17.376 26.872 1.00 38.66 416 PHE A C 1
ATOM 3000 O O . PHE A 1 416 ? -46.863 -18.123 27.372 1.00 38.66 416 PHE A O 1
ATOM 3007 N N . PRO A 1 417 ? -46.346 -16.569 25.848 1.00 50.06 417 PRO A N 1
ATOM 3008 C CA . PRO A 1 417 ? -47.408 -16.907 24.917 1.00 50.06 417 PRO A CA 1
ATOM 3009 C C . PRO A 1 417 ? -46.844 -17.816 23.813 1.00 50.06 417 PRO A C 1
ATOM 3011 O O . PRO A 1 417 ? -45.858 -17.473 23.159 1.00 50.06 417 PRO A O 1
ATOM 3014 N N . ASP A 1 418 ? -47.483 -18.966 23.611 1.00 41.06 418 ASP A N 1
ATOM 3015 C CA . ASP A 1 418 ? -47.279 -19.849 22.460 1.00 41.06 418 ASP A CA 1
ATOM 3016 C C . ASP A 1 418 ? -47.706 -19.131 21.158 1.00 41.06 418 ASP A C 1
ATOM 3018 O O . ASP A 1 418 ? -48.842 -18.645 21.087 1.00 41.06 418 ASP A O 1
ATOM 3022 N N . PRO A 1 419 ? -46.862 -19.052 20.110 1.00 46.47 419 PRO A N 1
ATOM 3023 C CA . PRO A 1 419 ? -47.235 -18.470 18.829 1.00 46.47 419 PRO A CA 1
ATOM 3024 C C . PRO A 1 419 ? -47.480 -19.568 17.784 1.00 46.47 419 PRO A C 1
ATOM 3026 O O . PRO A 1 419 ? -46.602 -1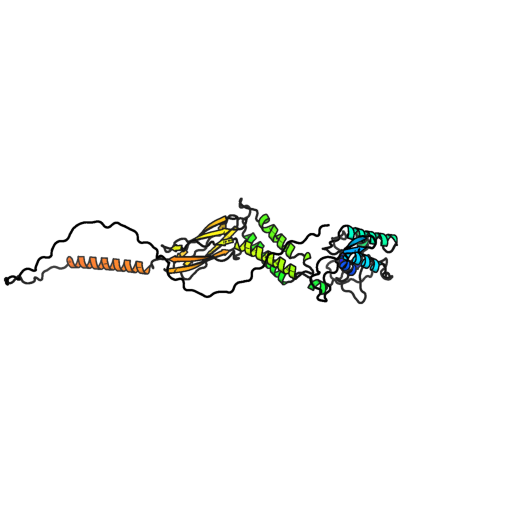9.871 16.984 1.00 46.47 419 PRO A O 1
ATOM 3029 N N . LEU A 1 420 ? -48.685 -20.138 17.731 1.00 50.38 420 LEU A N 1
ATOM 3030 C CA . LEU A 1 420 ? -49.126 -20.942 16.582 1.00 50.38 420 LEU A CA 1
ATOM 3031 C C . LEU A 1 420 ? -50.596 -20.679 16.250 1.00 50.38 420 LEU A C 1
ATOM 3033 O O . LEU A 1 420 ? -51.466 -21.511 16.476 1.00 50.38 420 LEU A O 1
ATOM 3037 N N . ALA A 1 421 ? -50.862 -19.514 15.665 1.00 47.34 421 ALA A N 1
ATOM 3038 C CA . ALA A 1 421 ? -51.965 -19.317 14.730 1.00 47.34 421 ALA A CA 1
ATOM 3039 C C . ALA A 1 421 ? -51.771 -17.970 14.029 1.00 47.34 421 ALA A C 1
ATOM 3041 O O . ALA A 1 421 ? -51.917 -16.931 14.665 1.00 47.34 421 ALA A O 1
ATOM 3042 N N . THR A 1 422 ? -51.423 -18.004 12.739 1.00 41.78 422 THR A N 1
ATOM 3043 C CA . THR A 1 422 ? -51.782 -17.045 11.666 1.00 41.78 422 THR A CA 1
ATOM 3044 C C . THR A 1 422 ? -50.654 -16.990 10.632 1.00 41.78 422 THR A C 1
ATOM 3046 O O . THR A 1 422 ? -49.777 -16.134 10.670 1.00 41.78 422 THR A O 1
ATOM 3049 N N . THR A 1 423 ? -50.684 -17.906 9.666 1.00 38.34 423 THR A N 1
ATOM 3050 C CA . THR A 1 423 ? -50.005 -17.724 8.377 1.00 38.34 423 THR A CA 1
ATOM 3051 C C . THR A 1 423 ? -50.989 -17.084 7.402 1.00 38.34 423 THR A C 1
ATOM 3053 O O . THR A 1 423 ? -51.890 -17.751 6.894 1.00 38.34 423 THR A O 1
ATOM 3056 N N . VAL A 1 424 ? -50.814 -15.788 7.139 1.00 40.94 424 VAL A N 1
ATOM 3057 C CA . VAL A 1 424 ? -51.410 -15.092 5.990 1.00 40.94 424 VAL A CA 1
ATOM 3058 C C . VAL A 1 424 ? -50.490 -15.291 4.783 1.00 40.94 424 VAL A C 1
ATOM 3060 O O . VAL A 1 424 ? -49.284 -15.068 4.862 1.00 40.94 424 VAL A O 1
ATOM 3063 N N . ARG A 1 425 ? -51.078 -15.747 3.672 1.00 45.62 425 ARG A N 1
ATOM 3064 C CA . ARG A 1 425 ? -50.442 -15.922 2.358 1.00 45.62 425 ARG A CA 1
ATOM 3065 C C . ARG A 1 425 ? -49.965 -14.582 1.776 1.00 45.62 425 ARG A C 1
ATOM 3067 O O . ARG A 1 425 ? -50.733 -13.626 1.741 1.00 45.62 425 ARG A O 1
ATOM 3074 N N . LEU A 1 426 ? -48.763 -14.578 1.200 1.00 41.69 426 LEU A N 1
ATOM 3075 C CA . LEU A 1 426 ? -48.265 -13.595 0.223 1.00 41.69 426 LEU A CA 1
ATOM 3076 C C . LEU A 1 426 ? -47.816 -14.342 -1.061 1.00 41.69 426 LEU A C 1
ATOM 3078 O O . LEU A 1 426 ? -47.591 -15.553 -0.996 1.00 41.69 426 LEU A O 1
ATOM 3082 N N . PRO A 1 427 ? -47.785 -13.675 -2.233 1.00 45.81 427 PRO A N 1
ATOM 3083 C CA . PRO A 1 427 ? -47.954 -14.311 -3.542 1.00 45.81 427 PRO A CA 1
ATOM 3084 C C . PRO A 1 427 ? -46.669 -14.902 -4.147 1.00 45.81 427 PRO A C 1
ATOM 3086 O O . PRO A 1 427 ? -45.552 -14.568 -3.762 1.00 45.81 427 PRO A O 1
ATOM 3089 N N . ALA A 1 428 ? -46.873 -15.792 -5.123 1.00 44.19 428 ALA A N 1
ATOM 3090 C CA . ALA A 1 428 ? -45.859 -16.596 -5.799 1.00 44.19 428 ALA A CA 1
ATOM 3091 C C . ALA A 1 428 ? -44.912 -15.784 -6.708 1.00 44.19 428 ALA A C 1
ATOM 3093 O O . ALA A 1 428 ? -45.344 -14.929 -7.479 1.00 44.19 428 ALA A O 1
ATOM 3094 N N . VAL A 1 429 ? -43.625 -16.135 -6.652 1.00 51.25 429 VAL A N 1
ATOM 3095 C CA . VAL A 1 429 ? -42.535 -15.703 -7.547 1.00 51.25 429 VAL A CA 1
ATOM 3096 C C . VAL A 1 429 ? -42.291 -16.823 -8.583 1.00 51.25 429 VAL A C 1
ATOM 3098 O O . VAL A 1 429 ? -42.341 -17.993 -8.199 1.00 51.25 429 VAL A O 1
ATOM 3101 N N . PRO A 1 430 ? -42.059 -16.527 -9.880 1.00 55.66 430 PRO A N 1
ATOM 3102 C CA . PRO A 1 430 ? -41.953 -17.550 -10.927 1.00 55.66 430 PRO A CA 1
ATOM 3103 C C . PRO A 1 430 ? -40.622 -18.330 -10.876 1.00 55.66 430 PRO A C 1
ATOM 3105 O O . PRO A 1 430 ? -39.621 -17.809 -10.375 1.00 55.66 430 PRO A O 1
ATOM 3108 N N . PRO A 1 431 ? -40.574 -19.569 -11.408 1.00 52.88 431 PRO A N 1
ATOM 3109 C CA . PRO A 1 431 ? -39.398 -20.427 -11.312 1.00 52.88 431 PRO A CA 1
ATOM 3110 C C . PRO A 1 431 ? -38.264 -19.976 -12.246 1.00 52.88 431 PRO A C 1
ATOM 3112 O O . PRO A 1 431 ? -38.453 -19.732 -13.438 1.00 52.88 431 PRO A O 1
ATOM 3115 N N . ARG A 1 432 ? -37.053 -19.907 -11.682 1.00 42.09 432 ARG A N 1
ATOM 3116 C CA . ARG A 1 432 ? -35.775 -19.775 -12.395 1.00 42.09 432 ARG A CA 1
ATOM 3117 C C . ARG A 1 432 ? -35.431 -21.128 -13.026 1.00 42.09 432 ARG A C 1
ATOM 3119 O O . ARG A 1 432 ? -35.389 -22.128 -12.320 1.00 42.09 432 ARG A O 1
ATOM 3126 N N . GLY A 1 433 ? -35.186 -21.136 -14.335 1.00 39.91 433 GLY A N 1
ATOM 3127 C CA . GLY A 1 433 ? -34.854 -22.333 -15.106 1.00 39.91 433 GLY A CA 1
ATOM 3128 C C . GLY A 1 433 ? -33.597 -23.057 -14.616 1.00 39.91 433 GLY A C 1
ATOM 3129 O O . GLY A 1 433 ? -32.580 -22.437 -14.295 1.00 39.91 433 GLY A O 1
ATOM 3130 N N . GLU A 1 434 ? -33.689 -24.383 -14.591 1.00 41.12 434 GLU A N 1
ATOM 3131 C CA . GLU A 1 434 ? -32.594 -25.312 -14.336 1.00 41.12 434 GLU A CA 1
ATOM 3132 C C . GLU A 1 434 ? -31.543 -25.209 -15.452 1.00 41.12 434 GLU A C 1
ATOM 3134 O O . GLU A 1 434 ? -31.834 -25.429 -16.628 1.00 41.12 434 GLU A O 1
ATOM 3139 N N . ARG A 1 435 ? -30.296 -24.884 -15.094 1.00 43.84 435 ARG A N 1
ATOM 3140 C CA . ARG A 1 435 ? -29.151 -25.088 -15.988 1.00 43.84 435 ARG A CA 1
ATOM 3141 C C . ARG A 1 435 ? -28.669 -26.525 -15.823 1.00 43.84 435 ARG A C 1
ATOM 3143 O O . ARG A 1 435 ? -28.245 -26.911 -14.738 1.00 43.84 435 ARG A O 1
ATOM 3150 N N . HIS A 1 436 ? -28.725 -27.286 -16.910 1.00 53.56 436 HIS A N 1
ATOM 3151 C CA . HIS A 1 436 ? -28.058 -28.580 -17.040 1.00 53.56 436 HIS A CA 1
ATOM 3152 C C . HIS A 1 436 ? -26.532 -28.442 -16.849 1.00 53.56 436 HIS A C 1
ATOM 3154 O O . HIS A 1 436 ? -25.956 -27.444 -17.295 1.00 53.56 436 HIS A O 1
ATOM 3160 N N . PRO A 1 437 ? -25.858 -29.435 -16.241 1.00 60.34 437 PRO A N 1
ATOM 3161 C CA . PRO A 1 437 ? -24.400 -29.485 -16.196 1.00 60.34 437 PRO A CA 1
ATOM 3162 C C . PRO A 1 437 ? -23.812 -29.790 -17.592 1.00 60.34 437 PRO A C 1
ATOM 3164 O O . PRO A 1 437 ? -24.435 -30.516 -18.372 1.00 60.34 437 PRO A O 1
ATOM 3167 N N . PRO A 1 438 ? -22.624 -29.257 -17.935 1.00 55.38 438 PRO A N 1
ATOM 3168 C CA . PRO A 1 438 ? -21.994 -29.507 -19.228 1.00 55.38 438 PRO A CA 1
ATOM 3169 C C . PRO A 1 438 ? -21.515 -30.962 -19.351 1.00 55.38 438 PRO A C 1
ATOM 3171 O O . PRO A 1 438 ? -20.925 -31.523 -18.427 1.00 55.38 438 PRO A O 1
ATOM 3174 N N . ALA A 1 439 ? -21.773 -31.563 -20.513 1.00 57.31 439 ALA A N 1
ATOM 3175 C CA . ALA A 1 439 ? -21.342 -32.913 -20.861 1.00 57.31 439 ALA A CA 1
ATOM 3176 C C . ALA A 1 439 ? -19.803 -33.022 -20.956 1.00 57.31 439 ALA A C 1
ATOM 3178 O O . ALA A 1 439 ? -19.151 -32.063 -21.379 1.00 57.31 439 ALA A O 1
ATOM 3179 N N . PRO A 1 440 ? -19.207 -34.181 -20.615 1.00 61.59 440 PRO A N 1
ATOM 3180 C CA . PRO A 1 440 ? -17.770 -34.398 -20.747 1.00 61.59 440 PRO A CA 1
ATOM 3181 C C . PRO A 1 440 ? -17.328 -34.472 -22.225 1.00 61.59 440 PRO A C 1
ATOM 3183 O O . PRO A 1 440 ? -18.107 -34.904 -23.084 1.00 61.59 440 PRO A O 1
ATOM 3186 N N . PRO A 1 441 ? -16.080 -34.077 -22.542 1.00 56.78 441 PRO A N 1
ATOM 3187 C CA . PRO A 1 441 ? -15.568 -34.068 -23.909 1.00 56.78 441 PRO A CA 1
ATOM 3188 C C . PRO A 1 441 ? -15.422 -35.490 -24.466 1.00 56.78 441 PRO A C 1
ATOM 3190 O O . PRO A 1 441 ? -14.880 -36.384 -23.816 1.00 56.78 441 PRO A O 1
ATOM 3193 N N . ARG A 1 442 ? -15.899 -35.693 -25.700 1.00 53.75 442 ARG A N 1
ATOM 3194 C CA . ARG A 1 442 ? -15.711 -36.940 -26.451 1.00 53.75 442 ARG A CA 1
ATOM 3195 C C . ARG A 1 442 ? -14.254 -37.056 -26.898 1.00 53.75 442 ARG A C 1
ATOM 3197 O O . ARG A 1 442 ? -13.771 -36.224 -27.660 1.00 53.75 442 ARG A O 1
ATOM 3204 N N . VAL A 1 443 ? -13.591 -38.112 -26.445 1.00 54.69 443 VAL A N 1
ATOM 3205 C CA . VAL A 1 443 ? -12.307 -38.585 -26.972 1.00 54.69 443 VAL A CA 1
ATOM 3206 C C . VAL A 1 443 ? -12.588 -39.362 -28.267 1.00 54.69 443 VAL A C 1
ATOM 3208 O O . VAL A 1 443 ? -13.458 -40.236 -28.242 1.00 54.69 443 VAL A O 1
ATOM 3211 N N . PRO A 1 444 ? -11.909 -39.092 -29.395 1.00 52.34 444 PRO A N 1
ATOM 3212 C CA . PRO A 1 444 ? -11.913 -40.006 -30.527 1.00 52.34 444 PRO A CA 1
ATOM 3213 C C . PRO A 1 444 ? -10.955 -41.169 -30.242 1.00 52.34 444 PRO A C 1
ATOM 3215 O O . PRO A 1 444 ? -9.838 -40.972 -29.769 1.00 52.34 444 PRO A O 1
ATOM 3218 N N . SER A 1 445 ? -11.392 -42.391 -30.518 1.00 45.94 445 SER A N 1
ATOM 3219 C CA . SER A 1 445 ? -10.553 -43.592 -30.513 1.00 45.94 445 SER A CA 1
ATOM 3220 C C . SER A 1 445 ? -10.767 -44.343 -31.825 1.00 45.94 445 SER A C 1
ATOM 3222 O O . SER A 1 445 ? -11.880 -44.297 -32.351 1.00 45.94 445 SER A O 1
ATOM 3224 N N . PRO A 1 446 ? -9.803 -45.194 -32.189 1.00 55.59 446 PRO A N 1
ATOM 3225 C CA . PRO A 1 446 ? -8.605 -44.903 -32.980 1.00 55.59 446 PRO A CA 1
ATOM 3226 C C . PRO A 1 446 ? -8.861 -44.747 -34.489 1.00 55.59 446 PRO A C 1
ATOM 3228 O O . PRO A 1 446 ? -9.882 -45.273 -34.987 1.00 55.59 446 PRO A O 1
#

Sequence (446 aa):
MAAKTGGRSLLLSADAVEQDRTTLHSGMHPIAGGQRAQFTVLTDPLLTRAASGLGDAPGGDLGPVRGASAPSTSPAGTVSPLSTQDLVGALAFRTQEPMDTRAGAGAPLVLAPPHQWTADAAATNALLGAVDQLLDVGRIVPRGLDAVLAGGPPTGTAALPITYPLQVGGREVTGAALDGLRRTGAAIEDLASAAVPNSGVGVSPDDAFTPLRRGLLRSASAAWRDRPDDAQVAAAELADRVTELRGSVRVLEPPGPYSLGTSDAPILITVANGLPVTLRVDVEILPSSGLRVAPIEPQEVPPLGRRQVRASAEVTRSGQFSVQAAVRTPDGELLGEPSRLRVRSTAYGTITVWLTASAGILLVVLAGRRIVRRIRGEPRNRPPGPGPAGPPNPPPPPRPPSPSGEPRPHRTGDPFPDPLATTVRLPAVPPRGERHPPAPPRVPSP

Radius of gyration: 45.81 Å; chains: 1; bounding box: 124×66×124 Å

pLDDT: mean 77.54, std 17.89, range [32.12, 98.0]

Foldseek 3Di:
DQPPPPNQEEEEAQVQWDDDPDRDAFAKAWAPDDPDTHIYTHAGPQLQDLQVDDDDDPDDDDDDPDDAQPWDADPVRQTFRSSLVSNLVSVVVVLPDDAPVVQPDGGDHDRDYDPPRDGDPSSVCSNVVSVVVCVVVVSDDDDDPVRSVVVHHDPPHDHIYGHDDPVQVVQAADPVLVVLLVVLVVLLVLQLLQFDAPPVFFDGSCVQSVVLVVLSCVLNDPVSGNPNVVSSVSSVVSSVVSLVQLQQWWKDADPDAAEDAEQWDKDKIKTFHAARTWGWKFKDKDDDPFKDWDGFPTDIAHHRGMDIGIITMGTPDAAKDKIWMWIGGPVGHTGHDIYIHIYGYPHDPVVVVVVVVVVVVVVVVVVVVVVVVVVPDDDDDDDDDDDDDDDDDDDDDDDDDDDDDDDDDDDDDDDDDDDPDDDDDDDDDDDDDDDDDDDDDDDDDD

Secondary structure (DSSP, 8-state):
---TTTT-EEEEEGGGB---SS---SEEEEEES-SS-EEEEEEPHHHHHHHH-----S----TT--S--PEEE-TTS-EEEHHHHHHHHHHHHHHHSPP-GGGSS-PPP-----TT----HHHHHHHHHHHHHHHHTTS-----HHHHHHH-SPTTPPPEEB---HHHHTTSPPHHHHHHHHHHHHHHHHHHHTBPTT-SSS--HHHHHHHHHHHHHHHT-GGGTT-HHHHHHHHHHHHHHHHHHHHTSEEEPPSS-EEE-STTPPEEEEEE--SSS-EEEEEEE--BTTEEEPPPPPEEE-TT-EEEEEE-EEE-SSEEEEEEEEEE-TTS-EEEEEEEEEEEE----HHHHHHHHHHHHHHHHHHHHHHHHHHS-----PPP-PPPPPPPPPPPPPPPPPPP---PPP----------------PPPPPPPPPPPPPPPPPP--